Protein AF-A0A0G0KD68-F1 (afdb_monomer)

Organism: NCBI:txid1618432

Structure (mmCIF, N/CA/C/O backbone):
data_AF-A0A0G0KD68-F1
#
_entry.id   AF-A0A0G0KD68-F1
#
loop_
_atom_site.group_PDB
_atom_site.id
_atom_site.type_symbol
_atom_site.label_atom_id
_atom_site.label_alt_id
_atom_site.label_comp_id
_atom_site.label_asym_id
_atom_site.label_entity_id
_atom_site.label_seq_id
_atom_site.pdbx_PDB_ins_code
_atom_site.Cartn_x
_atom_site.Cartn_y
_atom_site.Cartn_z
_atom_site.occupancy
_atom_site.B_iso_or_equiv
_atom_site.auth_seq_id
_atom_site.auth_comp_id
_atom_site.auth_asym_id
_atom_site.auth_atom_id
_atom_site.pdbx_PDB_model_num
ATOM 1 N N . GLU A 1 1 ? -42.710 8.412 -17.412 1.00 49.59 1 GLU A N 1
ATOM 2 C CA . GLU A 1 1 ? -44.064 8.008 -17.864 1.00 49.59 1 GLU A CA 1
ATOM 3 C C . GLU A 1 1 ? -45.059 7.770 -16.730 1.00 49.59 1 GLU A C 1
ATOM 5 O O . GLU A 1 1 ? -46.065 8.461 -16.721 1.00 49.59 1 GLU A O 1
ATOM 10 N N . LYS A 1 2 ? -44.778 6.897 -15.743 1.00 54.53 2 LYS A N 1
ATOM 11 C CA . LYS A 1 2 ? -45.694 6.558 -14.622 1.00 54.53 2 LYS A CA 1
ATOM 12 C C . LYS A 1 2 ? -46.314 7.753 -13.869 1.00 54.53 2 LYS A C 1
ATOM 14 O O . LYS A 1 2 ? -47.419 7.634 -13.357 1.00 54.53 2 LYS A O 1
ATOM 19 N N . TYR A 1 3 ? -45.620 8.891 -13.812 1.00 58.59 3 TYR A N 1
ATOM 20 C CA . TYR A 1 3 ? -46.066 10.088 -13.089 1.00 58.59 3 TYR A CA 1
ATOM 21 C C . TYR A 1 3 ? -46.366 11.308 -13.977 1.00 58.59 3 TYR A C 1
ATOM 23 O O . TYR A 1 3 ? -46.505 12.411 -13.460 1.00 58.59 3 TYR A O 1
ATOM 31 N N . HIS A 1 4 ? -46.432 11.139 -15.303 1.00 56.00 4 HIS A N 1
ATOM 32 C CA . HIS A 1 4 ? -46.757 12.213 -16.260 1.00 56.00 4 HIS A CA 1
ATOM 33 C C . HIS A 1 4 ? -45.904 13.499 -16.163 1.00 56.00 4 HIS A C 1
ATOM 35 O O . HIS A 1 4 ? -46.379 14.587 -16.481 1.00 56.00 4 HIS A O 1
ATOM 41 N N . VAL A 1 5 ? -44.634 13.399 -15.763 1.00 55.72 5 VAL A N 1
ATOM 42 C CA . VAL A 1 5 ? -43.716 14.551 -15.751 1.00 55.72 5 VAL A CA 1
ATOM 43 C C . VAL A 1 5 ? -43.106 14.750 -17.139 1.00 55.72 5 VAL A C 1
ATOM 45 O O . VAL A 1 5 ? -42.468 13.840 -17.670 1.00 55.72 5 VAL A O 1
ATOM 48 N N . LEU A 1 6 ? -43.313 15.935 -17.722 1.00 56.25 6 LEU A N 1
ATOM 49 C CA . LEU A 1 6 ? -42.693 16.355 -18.982 1.00 56.25 6 LEU A CA 1
ATOM 50 C C . LEU A 1 6 ? -41.267 16.893 -18.727 1.00 56.25 6 LEU A C 1
ATOM 52 O O . LEU A 1 6 ? -41.037 17.483 -17.667 1.00 56.25 6 LEU A O 1
ATOM 56 N N . PRO A 1 7 ? -40.326 16.770 -19.686 1.00 50.09 7 PRO A N 1
ATOM 57 C CA . PRO A 1 7 ? -38.904 17.103 -19.495 1.00 50.09 7 PRO A CA 1
ATOM 58 C C . PRO A 1 7 ? -38.586 18.543 -19.043 1.00 50.09 7 PRO A C 1
ATOM 60 O O . PRO A 1 7 ? -37.498 18.781 -18.535 1.00 50.09 7 PRO A O 1
ATOM 63 N N . ASN A 1 8 ? -39.527 19.489 -19.170 1.00 56.16 8 ASN A N 1
ATOM 64 C CA . ASN A 1 8 ? -39.312 20.923 -18.914 1.00 56.16 8 ASN A CA 1
ATOM 65 C C . ASN A 1 8 ? -40.163 21.479 -17.752 1.00 56.16 8 ASN A C 1
ATOM 67 O O . ASN A 1 8 ? -40.483 22.668 -17.718 1.00 56.16 8 ASN A O 1
ATOM 71 N N . THR A 1 9 ? -40.590 20.629 -16.815 1.00 60.06 9 THR A N 1
ATOM 72 C CA . THR A 1 9 ? -41.470 21.052 -15.712 1.00 60.06 9 THR A CA 1
ATOM 73 C C . THR A 1 9 ? -40.648 21.662 -14.564 1.00 60.06 9 THR A C 1
ATOM 75 O O . THR A 1 9 ? -39.933 20.946 -13.874 1.00 60.06 9 THR A O 1
ATOM 78 N N . LEU A 1 10 ? -40.757 22.980 -14.340 1.00 54.34 10 LEU A N 1
ATOM 79 C CA . LEU A 1 10 ? -40.063 23.716 -13.258 1.00 54.34 10 LEU A CA 1
ATOM 80 C C . LEU A 1 10 ? -40.724 23.572 -11.870 1.00 54.34 10 LEU A C 1
ATOM 82 O O . LEU A 1 10 ? -40.138 23.972 -10.867 1.00 54.34 10 LEU A O 1
ATOM 86 N N . GLN A 1 11 ? -41.939 23.019 -11.797 1.00 59.12 11 GLN A N 1
ATOM 87 C CA . GLN A 1 11 ? -42.683 22.808 -10.551 1.00 59.12 11 GLN A CA 1
ATOM 88 C C . GLN A 1 11 ? -43.126 21.348 -10.433 1.00 59.12 11 GLN A C 1
ATOM 90 O O . GLN A 1 11 ? -43.933 20.860 -11.222 1.00 59.12 11 GLN A O 1
ATOM 95 N N . PHE A 1 12 ? -42.604 20.655 -9.425 1.00 64.69 12 PHE A N 1
ATOM 96 C CA . PHE A 1 12 ? -42.989 19.286 -9.097 1.00 64.69 12 PHE A CA 1
ATOM 97 C C . PHE A 1 12 ? -44.145 19.288 -8.096 1.00 64.69 12 PHE A C 1
ATOM 99 O O . PHE A 1 12 ? -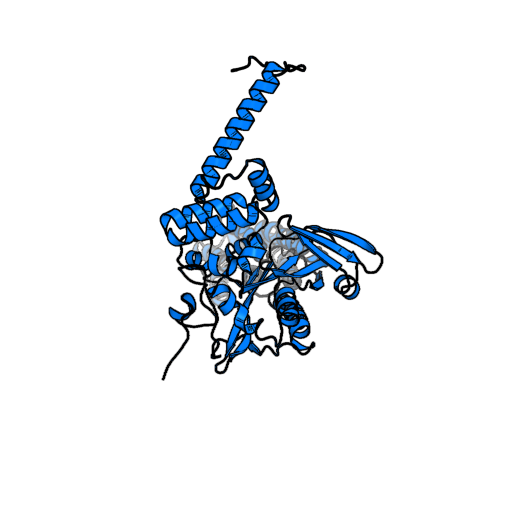44.123 20.037 -7.119 1.00 64.69 12 PHE A O 1
ATOM 106 N N . SER A 1 13 ? -45.154 18.438 -8.303 1.00 72.75 13 SER A N 1
ATOM 107 C CA . SER A 1 13 ? -46.218 18.274 -7.309 1.00 72.75 13 SER A CA 1
ATOM 108 C C . SER A 1 13 ? -45.689 17.532 -6.076 1.00 72.75 13 SER A C 1
ATOM 110 O O . SER A 1 13 ? -44.864 16.621 -6.186 1.00 72.75 13 SER A O 1
ATOM 112 N N . THR A 1 14 ? -46.201 17.863 -4.888 1.00 71.12 14 THR A N 1
ATOM 113 C CA . THR A 1 14 ? -45.859 17.147 -3.645 1.00 71.12 14 THR A CA 1
ATOM 114 C C . THR A 1 14 ? -46.121 15.643 -3.769 1.00 71.12 14 THR A C 1
ATOM 116 O O . THR A 1 14 ? -45.330 14.837 -3.291 1.00 71.12 14 THR A O 1
ATOM 119 N N . GLY A 1 15 ? -47.190 15.248 -4.473 1.00 74.94 15 GLY A N 1
ATOM 120 C CA . GLY A 1 15 ? -47.508 13.842 -4.743 1.00 74.94 15 GLY A CA 1
ATOM 121 C C . GLY A 1 15 ? -46.459 13.132 -5.606 1.00 74.94 15 GLY A C 1
ATOM 122 O O . GLY A 1 15 ? -46.115 11.989 -5.316 1.00 74.94 15 GLY A O 1
ATOM 123 N N . PHE A 1 16 ? -45.896 13.811 -6.611 1.00 75.31 16 PHE A N 1
ATOM 124 C CA . PHE A 1 16 ? -44.780 13.279 -7.396 1.00 75.31 16 PHE A CA 1
ATOM 125 C C . PHE A 1 16 ? -43.530 13.084 -6.533 1.00 75.31 16 PHE A C 1
ATOM 127 O O . PHE A 1 16 ? -42.951 12.001 -6.541 1.00 75.31 16 PHE A O 1
ATOM 134 N N . MET A 1 17 ? -43.159 14.088 -5.732 1.00 75.94 17 MET A N 1
ATOM 135 C CA . MET A 1 17 ? -41.997 14.004 -4.837 1.00 75.94 17 MET A CA 1
ATOM 136 C C . MET A 1 17 ? -42.146 12.881 -3.798 1.00 75.94 17 MET A C 1
ATOM 138 O O . MET A 1 17 ? -41.191 12.150 -3.537 1.00 75.94 17 MET A O 1
ATOM 142 N N . LEU A 1 18 ? -43.349 12.693 -3.241 1.00 76.56 18 LEU A N 1
ATOM 143 C CA . LEU A 1 18 ? -43.654 11.578 -2.337 1.00 76.56 18 LEU A CA 1
ATOM 144 C C . LEU A 1 18 ? -43.574 10.218 -3.047 1.00 76.56 18 LEU A C 1
ATOM 146 O O . LEU A 1 18 ? -43.053 9.264 -2.467 1.00 76.56 18 LEU A O 1
ATOM 150 N N . GLY A 1 19 ? -44.057 10.133 -4.291 1.00 80.38 19 GLY A N 1
ATOM 151 C CA . GLY A 1 19 ? -43.976 8.930 -5.123 1.00 80.38 19 GLY A CA 1
ATOM 152 C C . GLY A 1 19 ? -42.533 8.526 -5.427 1.00 80.38 19 GLY A C 1
ATOM 153 O O . GLY A 1 19 ? -42.142 7.396 -5.139 1.00 80.38 19 GLY A O 1
ATOM 154 N N . VAL A 1 20 ? -41.718 9.472 -5.905 1.00 81.69 20 VAL A N 1
ATOM 155 C CA . VAL A 1 20 ? -40.278 9.272 -6.140 1.00 81.69 20 VAL A CA 1
ATOM 156 C C . VAL A 1 20 ? -39.569 8.871 -4.847 1.00 81.69 20 VAL A C 1
ATOM 158 O O . VAL A 1 20 ? -38.839 7.885 -4.829 1.00 81.69 20 VAL A O 1
ATOM 161 N N . GLY A 1 21 ? -39.835 9.564 -3.735 1.00 82.00 21 GLY A N 1
ATOM 162 C CA . GLY A 1 21 ? -39.254 9.217 -2.436 1.00 82.00 21 GLY A CA 1
ATOM 163 C C . GLY A 1 21 ? -39.633 7.810 -1.956 1.00 82.00 21 GLY A C 1
ATOM 164 O O . GLY A 1 21 ? -38.824 7.131 -1.329 1.00 82.00 21 GLY A O 1
ATOM 165 N N . SER A 1 22 ? -40.844 7.333 -2.263 1.00 85.75 22 SER A N 1
ATOM 166 C CA . SER A 1 22 ? -41.255 5.960 -1.952 1.00 85.75 22 SER A CA 1
ATOM 167 C C . SER A 1 22 ? -40.549 4.917 -2.820 1.00 85.75 22 SER A C 1
ATOM 169 O O . SER A 1 22 ? -40.214 3.848 -2.314 1.00 85.75 22 SER A O 1
ATOM 171 N N . GLU A 1 23 ? -40.341 5.194 -4.108 1.00 87.00 23 GLU A N 1
ATOM 172 C CA . GLU A 1 23 ? -39.620 4.287 -5.011 1.00 87.00 23 GLU A CA 1
ATOM 173 C C . GLU A 1 23 ? -38.132 4.206 -4.668 1.00 87.00 23 GLU A C 1
ATOM 175 O O . GLU A 1 23 ? -37.565 3.111 -4.676 1.00 87.00 23 GLU A O 1
ATOM 180 N N . LEU A 1 24 ? -37.526 5.334 -4.288 1.00 85.62 24 LEU A N 1
ATOM 181 C CA . LEU A 1 24 ? -36.152 5.375 -3.791 1.00 85.62 24 LEU A CA 1
ATOM 182 C C . LEU A 1 24 ? -36.005 4.505 -2.541 1.00 85.62 24 LEU A C 1
ATOM 184 O O . LEU A 1 24 ? -35.222 3.563 -2.570 1.00 85.62 24 LEU A O 1
ATOM 188 N N . ARG A 1 25 ? -36.847 4.703 -1.517 1.00 87.94 25 ARG A N 1
ATOM 189 C CA . ARG A 1 25 ? -36.819 3.878 -0.292 1.00 87.94 25 ARG A CA 1
ATOM 190 C C . ARG A 1 25 ? -36.994 2.385 -0.558 1.00 87.94 25 ARG A C 1
ATOM 192 O O . ARG A 1 25 ? -36.364 1.559 0.094 1.00 87.94 25 ARG A O 1
ATOM 199 N N . LYS A 1 26 ? -37.850 2.018 -1.517 1.00 91.12 26 LYS A N 1
ATOM 200 C CA . LYS A 1 26 ? -38.019 0.616 -1.918 1.00 91.12 26 LYS A CA 1
ATOM 201 C C . LYS A 1 26 ? -36.735 0.061 -2.541 1.00 91.12 26 LYS A C 1
ATOM 203 O O . LYS A 1 26 ? -36.316 -1.035 -2.188 1.00 91.12 26 LYS A O 1
ATOM 208 N N . THR A 1 27 ? -36.108 0.824 -3.432 1.00 88.69 27 THR A N 1
ATOM 209 C CA . THR A 1 27 ? -34.849 0.439 -4.089 1.00 88.69 27 THR A CA 1
ATOM 210 C C . THR A 1 27 ? -33.704 0.320 -3.078 1.00 88.69 27 THR A C 1
ATOM 212 O O . THR A 1 27 ? -32.939 -0.640 -3.124 1.00 88.69 27 THR A O 1
ATOM 215 N N . GLU A 1 28 ? -33.619 1.257 -2.132 1.00 88.69 28 GLU A N 1
ATOM 216 C CA . GLU A 1 28 ? -32.664 1.253 -1.017 1.00 88.69 28 GLU A CA 1
ATOM 217 C C . GLU A 1 28 ? -32.805 -0.008 -0.156 1.00 88.69 28 GLU A C 1
ATOM 219 O O . GLU A 1 28 ? -31.818 -0.701 0.104 1.00 88.69 28 GLU A O 1
ATOM 224 N N . GLN A 1 29 ? -34.039 -0.355 0.225 1.00 91.31 29 GLN A N 1
ATOM 225 C CA . GLN A 1 29 ? -34.313 -1.561 1.004 1.00 91.31 29 GLN A CA 1
ATOM 226 C C . GLN A 1 29 ? -33.991 -2.839 0.217 1.00 91.31 29 GLN A C 1
ATOM 228 O O . GLN A 1 29 ? -33.366 -3.746 0.757 1.00 91.31 29 GLN A O 1
ATOM 233 N N . GLU A 1 30 ? -34.349 -2.910 -1.068 1.00 91.50 30 GLU A N 1
ATOM 234 C CA . GLU A 1 30 ? -34.011 -4.059 -1.918 1.00 91.50 30 GLU A CA 1
ATOM 235 C C . GLU A 1 30 ? -32.493 -4.244 -2.064 1.00 91.50 30 GLU A C 1
ATOM 237 O O . GLU A 1 30 ? -32.002 -5.377 -2.060 1.00 91.50 30 GLU A O 1
ATOM 242 N N . ALA A 1 31 ? -31.736 -3.149 -2.181 1.00 87.69 31 ALA A N 1
ATOM 243 C CA . ALA A 1 31 ? -30.278 -3.190 -2.233 1.00 87.69 31 ALA A CA 1
ATOM 244 C C . ALA A 1 31 ? -29.683 -3.701 -0.911 1.00 87.69 31 ALA A C 1
ATOM 246 O O . ALA A 1 31 ? -28.820 -4.585 -0.928 1.00 87.69 31 ALA A O 1
ATOM 247 N N . LEU A 1 32 ? -30.187 -3.203 0.223 1.00 91.31 32 LEU A N 1
ATOM 248 C CA . LEU A 1 32 ? -29.794 -3.660 1.554 1.00 91.31 32 LEU A CA 1
ATOM 249 C C . LEU A 1 32 ? -30.090 -5.150 1.751 1.00 91.31 32 LEU A C 1
ATOM 251 O O . LEU A 1 32 ? -29.193 -5.907 2.116 1.00 91.31 32 LEU A O 1
ATOM 255 N N . ASP A 1 33 ? -31.310 -5.597 1.460 1.00 92.56 33 ASP A N 1
ATOM 256 C CA . ASP A 1 33 ? -31.733 -6.988 1.656 1.00 92.56 33 ASP A CA 1
ATOM 257 C C . ASP A 1 33 ? -30.894 -7.968 0.825 1.00 92.56 33 ASP A C 1
ATOM 259 O O . ASP A 1 33 ? -30.582 -9.079 1.274 1.00 92.56 33 ASP A O 1
ATOM 263 N N . ARG A 1 34 ? -30.499 -7.563 -0.391 1.00 91.06 34 ARG A N 1
ATOM 264 C CA . ARG A 1 34 ? -29.582 -8.336 -1.240 1.00 91.06 34 ARG A CA 1
ATOM 265 C C . ARG A 1 34 ? -28.188 -8.402 -0.637 1.00 91.06 34 ARG A C 1
ATOM 267 O O . ARG A 1 34 ? -27.647 -9.501 -0.531 1.00 91.06 34 ARG A O 1
ATOM 274 N N . PHE A 1 35 ? -27.631 -7.264 -0.220 1.00 91.06 35 PHE A N 1
ATOM 275 C CA . PHE A 1 35 ? -26.326 -7.218 0.436 1.00 91.06 35 PHE A CA 1
ATOM 276 C C . PHE A 1 35 ? -26.312 -8.125 1.671 1.00 91.06 35 PHE A C 1
ATOM 278 O O . PHE A 1 35 ? -25.506 -9.051 1.742 1.00 91.06 35 PHE A O 1
ATOM 285 N N . LEU A 1 36 ? -27.262 -7.930 2.591 1.00 93.00 36 LEU A N 1
ATOM 286 C CA . LEU A 1 36 ? -27.395 -8.729 3.810 1.00 93.00 36 LEU A CA 1
ATOM 287 C C . LEU A 1 36 ? -27.619 -10.213 3.501 1.00 93.00 36 LEU A C 1
ATOM 289 O O . LEU A 1 36 ? -27.119 -11.068 4.225 1.00 93.00 36 LEU A O 1
ATOM 293 N N . GLY A 1 37 ? -28.330 -10.537 2.420 1.00 92.19 37 GLY A N 1
ATOM 294 C CA . GLY A 1 37 ? -28.468 -11.906 1.931 1.00 92.19 37 GLY A CA 1
ATOM 295 C C . GLY A 1 37 ? -27.144 -12.550 1.542 1.00 92.19 37 GLY A C 1
ATOM 296 O O . GLY A 1 37 ? -26.897 -13.691 1.919 1.00 92.19 37 GLY A O 1
ATOM 297 N N . ILE A 1 38 ? -26.290 -11.816 0.830 1.00 91.00 38 ILE A N 1
ATOM 298 C CA . ILE A 1 38 ? -24.993 -12.318 0.369 1.00 91.00 38 ILE A CA 1
ATOM 299 C C . ILE A 1 38 ? -24.052 -12.569 1.553 1.00 91.00 38 ILE A C 1
ATOM 301 O O . ILE A 1 38 ? -23.398 -13.607 1.608 1.00 91.00 38 ILE A O 1
ATOM 305 N N . VAL A 1 39 ? -24.017 -11.657 2.527 1.00 90.12 39 VAL A N 1
ATOM 306 C CA . VAL A 1 39 ? -23.094 -11.744 3.674 1.00 90.12 39 VAL A CA 1
ATOM 307 C C . VAL A 1 39 ? -23.666 -12.491 4.888 1.00 90.12 39 VAL A C 1
ATOM 309 O O . VAL A 1 39 ? -23.026 -12.536 5.935 1.00 90.12 39 VAL A O 1
ATOM 312 N N . GLY A 1 40 ? -24.866 -13.074 4.775 1.00 89.44 40 GLY A N 1
ATOM 313 C CA . GLY A 1 40 ? -25.482 -13.878 5.840 1.00 89.44 40 GLY A CA 1
ATOM 314 C C . GLY A 1 40 ? -26.012 -13.074 7.037 1.00 89.44 40 GLY A C 1
ATOM 315 O O . GLY A 1 40 ? -25.976 -13.554 8.167 1.00 89.44 40 GLY A O 1
ATOM 316 N N . LEU A 1 41 ? -26.498 -11.848 6.814 1.00 93.00 41 LEU A N 1
ATOM 317 C CA . LEU A 1 41 ? -26.914 -10.899 7.857 1.00 93.00 41 LEU A CA 1
ATOM 318 C C . LEU A 1 41 ? -28.395 -10.470 7.796 1.00 93.00 41 LEU A C 1
ATOM 320 O O . LEU A 1 41 ? -28.764 -9.511 8.472 1.00 93.00 41 LEU A O 1
ATOM 324 N N . LYS A 1 42 ? -29.258 -11.153 7.026 1.00 86.94 42 LYS A N 1
ATOM 325 C CA . LYS A 1 42 ? -30.681 -10.765 6.855 1.00 86.94 42 LYS A CA 1
ATOM 326 C C . LYS A 1 42 ? -31.429 -10.541 8.175 1.00 86.94 42 LYS A C 1
ATOM 328 O O . LYS A 1 42 ? -32.156 -9.565 8.304 1.00 86.94 42 LYS A O 1
ATOM 333 N N . ASP A 1 43 ? -31.187 -11.385 9.174 1.00 86.38 43 ASP A N 1
ATOM 334 C CA . ASP A 1 43 ? -31.936 -11.365 10.439 1.00 86.38 43 ASP A CA 1
ATOM 335 C C . ASP A 1 43 ? -31.284 -10.496 11.531 1.00 86.38 43 ASP A C 1
ATOM 337 O O . ASP A 1 43 ? -31.633 -10.582 12.708 1.00 86.38 43 ASP A O 1
ATOM 341 N N . LYS A 1 44 ? -30.299 -9.661 11.175 1.00 87.94 44 LYS A N 1
ATOM 342 C CA . LYS A 1 44 ? -29.505 -8.885 12.148 1.00 87.94 44 LYS A CA 1
ATOM 343 C C . LYS A 1 44 ? -30.074 -7.510 12.490 1.00 87.94 44 LYS A C 1
ATOM 345 O O . LYS A 1 44 ? -29.471 -6.809 13.305 1.00 87.94 44 LYS A O 1
ATOM 350 N N . GLY A 1 45 ? -31.205 -7.138 11.887 1.00 89.62 45 GLY A N 1
ATOM 351 C CA . GLY A 1 45 ? -31.885 -5.865 12.139 1.00 89.62 45 GLY A CA 1
ATOM 352 C C . GLY A 1 45 ? -31.071 -4.636 11.724 1.00 89.62 45 GLY A C 1
ATOM 353 O O . GLY A 1 45 ? -31.203 -3.595 12.357 1.00 89.62 45 GLY A O 1
ATOM 354 N N . ILE A 1 46 ? -30.210 -4.766 10.709 1.00 91.94 46 ILE A N 1
ATOM 355 C CA . ILE A 1 46 ? -29.397 -3.660 10.184 1.00 91.94 46 ILE A CA 1
ATOM 356 C C . ILE A 1 46 ? -30.297 -2.726 9.375 1.00 91.94 46 ILE A C 1
ATOM 358 O O . ILE A 1 46 ? -30.996 -3.162 8.461 1.00 91.94 46 ILE A O 1
ATOM 362 N N . THR A 1 47 ? -30.271 -1.442 9.708 1.00 91.88 47 THR A N 1
ATOM 363 C CA . THR A 1 47 ? -31.015 -0.392 9.007 1.00 91.88 47 THR A CA 1
ATOM 364 C C . THR A 1 47 ? -30.266 0.096 7.765 1.00 91.88 47 THR A C 1
ATOM 366 O O . THR A 1 47 ? -29.041 -0.010 7.668 1.00 91.88 47 THR A O 1
ATOM 369 N N . PHE A 1 48 ? -30.990 0.702 6.815 1.00 89.56 48 PHE A N 1
ATOM 370 C CA . PHE A 1 48 ? -30.366 1.299 5.628 1.00 89.56 48 PHE A CA 1
ATOM 371 C C . PHE A 1 48 ? -29.361 2.400 5.985 1.00 89.56 48 PHE A C 1
ATOM 373 O O . PHE A 1 48 ? -28.290 2.457 5.392 1.00 89.56 48 PHE A O 1
ATOM 380 N N . GLN A 1 49 ? -29.649 3.212 7.007 1.00 90.88 49 GLN A N 1
ATOM 381 C CA . GLN A 1 49 ? -28.733 4.264 7.454 1.00 90.88 49 GLN A CA 1
ATOM 382 C C . GLN A 1 49 ? -27.412 3.697 7.993 1.00 90.88 49 GLN A C 1
ATOM 384 O O . GLN A 1 49 ? -26.344 4.227 7.697 1.00 90.88 49 GLN A O 1
ATOM 389 N N . GLU A 1 50 ? -27.465 2.616 8.777 1.00 92.25 50 GLU A N 1
ATOM 390 C CA . GLU A 1 50 ? -26.260 1.945 9.279 1.00 92.25 50 GLU A CA 1
ATOM 391 C C . GLU A 1 50 ? -25.427 1.359 8.134 1.00 92.25 50 GLU A C 1
ATOM 393 O O . GLU A 1 50 ? -24.205 1.517 8.111 1.00 92.25 50 GLU A O 1
ATOM 398 N N . PHE A 1 51 ? -26.085 0.735 7.154 1.00 89.94 51 PHE A N 1
ATOM 399 C CA . PHE A 1 51 ? -25.424 0.236 5.952 1.00 89.94 51 PHE A CA 1
ATOM 400 C C . PHE A 1 51 ? -24.812 1.361 5.112 1.00 89.94 51 PHE A C 1
ATOM 402 O O . PHE A 1 51 ? -23.678 1.223 4.663 1.00 89.94 51 PHE A O 1
ATOM 409 N N . GLN A 1 52 ? -25.519 2.477 4.927 1.00 88.44 52 GLN A N 1
ATOM 410 C CA . GLN A 1 52 ? -25.016 3.626 4.182 1.00 88.44 52 GLN A CA 1
ATOM 411 C C . GLN A 1 52 ? -23.762 4.204 4.845 1.00 88.44 52 GLN A C 1
ATOM 413 O O . GLN A 1 52 ? -22.739 4.362 4.181 1.00 88.44 52 GLN A O 1
ATOM 418 N N . ASN A 1 53 ? -23.799 4.431 6.162 1.00 89.06 53 ASN A N 1
ATOM 419 C CA . ASN A 1 53 ? -22.638 4.908 6.917 1.00 89.06 53 ASN A CA 1
ATOM 420 C C . ASN A 1 53 ? -21.447 3.946 6.771 1.00 89.06 53 ASN A C 1
ATOM 422 O O . ASN A 1 53 ? -20.306 4.372 6.583 1.00 89.06 53 ASN A O 1
ATOM 426 N N . PHE A 1 54 ? -21.713 2.638 6.825 1.00 89.56 54 PHE A N 1
ATOM 427 C CA . PHE A 1 54 ? -20.701 1.615 6.586 1.00 89.56 54 PHE A CA 1
ATOM 428 C C . PHE A 1 54 ? -20.139 1.692 5.160 1.00 89.56 54 PHE A C 1
ATOM 430 O O . PHE A 1 54 ? -18.922 1.745 5.000 1.00 89.56 54 PHE A O 1
ATOM 437 N N . ALA A 1 55 ? -20.989 1.770 4.136 1.00 87.31 55 ALA A N 1
ATOM 438 C CA . ALA A 1 55 ? -20.584 1.847 2.735 1.00 87.31 55 ALA A CA 1
ATOM 439 C C . ALA A 1 55 ? -19.739 3.094 2.429 1.00 87.31 55 ALA A C 1
ATOM 441 O O . ALA A 1 5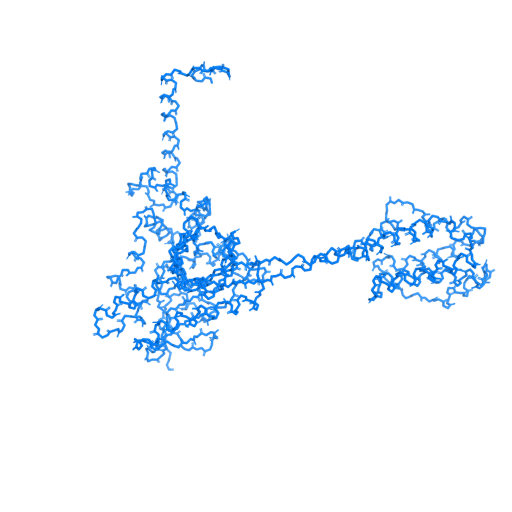5 ? -18.712 2.995 1.753 1.00 87.31 55 ALA A O 1
ATOM 442 N N . GLU A 1 56 ? -20.116 4.244 2.989 1.00 85.50 56 GLU A N 1
ATOM 443 C CA . GLU A 1 56 ? -19.342 5.486 2.918 1.00 85.50 56 GLU A CA 1
ATOM 444 C C . GLU A 1 56 ? -17.983 5.337 3.619 1.00 85.50 56 GLU A C 1
ATOM 446 O O . GLU A 1 56 ? -16.952 5.727 3.070 1.00 85.50 56 GLU A O 1
ATOM 451 N N . SER A 1 57 ? -17.950 4.687 4.790 1.00 83.81 57 SER A N 1
ATOM 452 C CA . SER A 1 57 ? -16.708 4.394 5.521 1.00 83.81 57 SER A CA 1
ATOM 453 C C . SER A 1 57 ? -15.819 3.343 4.849 1.00 83.81 57 SER A C 1
ATOM 455 O O . SER A 1 57 ? -14.709 3.102 5.302 1.00 83.81 57 SER A O 1
ATOM 457 N N . TRP A 1 58 ? -16.272 2.698 3.778 1.00 83.12 58 TRP A N 1
ATOM 458 C CA . TRP A 1 58 ? -15.456 1.772 2.994 1.00 83.12 58 TRP A CA 1
ATOM 459 C C . TRP A 1 58 ? -15.020 2.369 1.657 1.00 83.12 58 TRP A C 1
ATOM 461 O O . TRP A 1 58 ? -14.471 1.648 0.834 1.00 83.12 58 TRP A O 1
ATOM 471 N N . ASN A 1 59 ? -15.207 3.681 1.450 1.00 71.31 59 ASN A N 1
ATOM 472 C CA . ASN A 1 59 ? -14.771 4.426 0.265 1.00 71.31 59 ASN A CA 1
ATOM 473 C C . ASN A 1 59 ? -15.091 3.702 -1.059 1.00 71.31 59 ASN A C 1
ATOM 475 O O . ASN A 1 59 ? -14.242 3.605 -1.938 1.00 71.31 59 ASN A O 1
ATOM 479 N N . GLN A 1 60 ? -16.309 3.157 -1.173 1.00 66.31 60 GLN A N 1
ATOM 480 C CA . GLN A 1 60 ? -16.793 2.414 -2.349 1.00 66.31 60 GLN A CA 1
ATOM 481 C C . GLN A 1 60 ? -16.147 1.027 -2.585 1.00 66.31 60 GLN A C 1
ATOM 483 O O . GLN A 1 60 ? -16.466 0.362 -3.567 1.00 66.31 60 GLN A O 1
ATOM 488 N N . GLU A 1 61 ? -15.358 0.496 -1.644 1.00 73.25 61 GLU A N 1
ATOM 489 C CA . GLU A 1 61 ? -14.779 -0.865 -1.704 1.00 73.25 61 GLU A CA 1
ATOM 490 C C . GLU A 1 61 ? -15.786 -1.997 -1.422 1.00 73.25 61 GLU A C 1
ATOM 492 O O . GLU A 1 61 ? -15.418 -3.175 -1.369 1.00 73.25 61 GLU A O 1
ATOM 497 N N . ILE A 1 62 ? -17.072 -1.669 -1.267 1.00 79.81 62 ILE A N 1
ATOM 498 C CA . ILE A 1 62 ? -18.161 -2.631 -1.036 1.00 79.81 62 ILE A CA 1
ATOM 499 C C . ILE A 1 62 ? -18.208 -3.706 -2.126 1.00 79.81 62 ILE A C 1
ATOM 501 O O . ILE A 1 62 ? -18.472 -4.868 -1.822 1.00 79.81 62 ILE A O 1
ATOM 505 N N . GLY A 1 63 ? -17.885 -3.353 -3.375 1.00 76.12 63 GLY A N 1
ATOM 506 C CA . GLY A 1 63 ? -17.815 -4.318 -4.474 1.00 76.12 63 GLY A CA 1
ATOM 507 C C . GLY A 1 63 ? -16.843 -5.463 -4.186 1.00 76.12 63 GLY A C 1
ATOM 508 O O . GLY A 1 63 ? -17.168 -6.620 -4.417 1.00 76.12 63 GLY A O 1
ATOM 509 N N . SER A 1 64 ? -15.695 -5.169 -3.576 1.00 74.75 64 SER A N 1
ATOM 510 C CA . SER A 1 64 ? -14.721 -6.207 -3.236 1.00 74.75 64 SER A CA 1
ATOM 511 C C . SER A 1 64 ? -15.171 -7.099 -2.082 1.00 74.75 64 SER A C 1
ATOM 513 O O . SER A 1 64 ? -14.895 -8.296 -2.086 1.00 74.75 64 SER A O 1
ATOM 515 N N . LEU A 1 65 ? -15.871 -6.532 -1.092 1.00 82.06 65 LEU A N 1
ATOM 516 C CA . LEU A 1 65 ? -16.483 -7.323 -0.021 1.00 82.06 65 LEU A CA 1
ATOM 517 C C . LEU A 1 65 ? -17.524 -8.293 -0.580 1.00 82.06 65 LEU A C 1
ATOM 519 O O . LEU A 1 65 ? -17.579 -9.446 -0.159 1.00 82.06 65 LEU A O 1
ATOM 523 N N . LEU A 1 66 ? -18.326 -7.832 -1.543 1.00 83.38 66 LEU A N 1
ATOM 524 C CA . LEU A 1 66 ? -19.305 -8.665 -2.231 1.00 83.38 66 LEU A CA 1
ATOM 525 C C . LEU A 1 66 ? -18.631 -9.777 -3.036 1.00 83.38 66 LEU A C 1
ATOM 527 O O . LEU A 1 66 ? -19.048 -10.926 -2.920 1.00 83.38 66 LEU A O 1
ATOM 531 N N . THR A 1 67 ? -17.571 -9.468 -3.787 1.00 79.81 67 THR A N 1
ATOM 532 C CA . THR A 1 67 ? -16.781 -10.479 -4.506 1.00 79.81 67 THR A CA 1
ATOM 533 C C . THR A 1 67 ? -16.249 -11.547 -3.553 1.00 79.81 67 THR A C 1
ATOM 535 O O . THR A 1 67 ? -16.424 -12.736 -3.813 1.00 79.81 67 THR A O 1
ATOM 538 N N . LEU A 1 68 ? -15.671 -11.143 -2.416 1.00 81.44 68 LEU A N 1
ATOM 539 C CA . LEU A 1 68 ? -15.159 -12.078 -1.413 1.00 81.44 68 LEU A CA 1
ATOM 540 C C . LEU A 1 68 ? -16.274 -12.948 -0.814 1.00 81.44 68 LEU A C 1
ATOM 542 O O . LEU A 1 68 ? -16.115 -14.160 -0.693 1.00 81.44 68 LEU A O 1
ATOM 546 N N . ALA A 1 69 ? -17.420 -12.352 -0.479 1.00 87.50 69 ALA A N 1
ATOM 547 C CA . ALA A 1 69 ? -18.555 -13.081 0.077 1.00 87.50 69 ALA A CA 1
ATOM 548 C C . ALA A 1 69 ? -19.142 -14.096 -0.917 1.00 87.50 69 ALA A C 1
ATOM 550 O O . ALA A 1 69 ? -19.384 -15.243 -0.545 1.00 87.50 69 ALA A O 1
ATOM 551 N N . LEU A 1 70 ? -19.322 -13.709 -2.184 1.00 84.81 70 LEU A N 1
ATOM 552 C CA . LEU A 1 70 ? -19.778 -14.610 -3.250 1.00 84.81 70 LEU A CA 1
ATOM 553 C C . LEU A 1 70 ? -18.778 -15.745 -3.494 1.00 84.81 70 LEU A C 1
ATOM 555 O O . LEU A 1 70 ? -19.169 -16.895 -3.683 1.00 84.81 70 LEU A O 1
ATOM 559 N N . HIS A 1 71 ? -17.481 -15.442 -3.440 1.00 80.56 71 HIS A N 1
ATOM 560 C CA . HIS A 1 71 ? -16.442 -16.455 -3.542 1.00 80.56 71 HIS A CA 1
ATOM 561 C C . HIS A 1 71 ? -16.528 -17.464 -2.386 1.00 80.56 71 HIS A C 1
ATOM 563 O O . HIS A 1 71 ? -16.575 -18.672 -2.631 1.00 80.56 71 HIS A O 1
ATOM 569 N N . TYR A 1 72 ? -16.653 -16.992 -1.142 1.00 86.69 72 TYR A N 1
ATOM 570 C CA . TYR A 1 72 ? -16.809 -17.857 0.031 1.00 86.69 72 TYR A CA 1
ATOM 571 C C . TYR A 1 72 ? -18.079 -18.703 -0.021 1.00 86.69 72 TYR A C 1
ATOM 573 O O . TYR A 1 72 ? -18.008 -19.884 0.293 1.00 86.69 72 TYR A O 1
ATOM 581 N N . GLN A 1 73 ? -19.204 -18.184 -0.523 1.00 86.19 73 GLN A N 1
ATOM 582 C CA 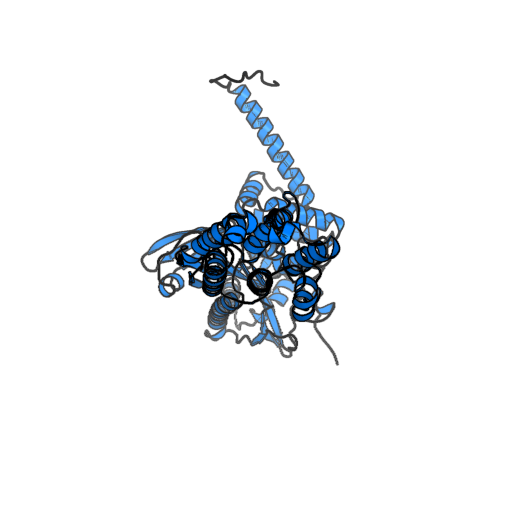. GLN A 1 73 ? -20.406 -19.004 -0.738 1.00 86.19 73 GLN A CA 1
ATOM 583 C C . GLN A 1 73 ? -20.145 -20.245 -1.606 1.00 86.19 73 GLN A C 1
ATOM 585 O O . GLN A 1 73 ? -20.800 -21.266 -1.415 1.00 86.19 73 GLN A O 1
ATOM 590 N N . SER A 1 74 ? -19.207 -20.155 -2.554 1.00 83.19 74 SER A N 1
ATOM 591 C CA . SER A 1 74 ? -18.911 -21.237 -3.498 1.00 83.19 74 SER A CA 1
ATOM 592 C C . SER A 1 74 ? -17.775 -22.168 -3.060 1.00 83.19 74 SER A C 1
ATOM 594 O O . SER A 1 74 ? -17.889 -23.377 -3.236 1.00 83.19 74 SER A O 1
ATOM 596 N N . ILE A 1 75 ? -16.678 -21.621 -2.521 1.00 80.50 75 ILE A N 1
ATOM 597 C CA . ILE A 1 75 ? -15.396 -22.339 -2.366 1.00 80.50 75 ILE A CA 1
ATOM 598 C C . ILE A 1 75 ? -14.961 -22.454 -0.896 1.00 80.50 75 ILE A C 1
ATOM 600 O O . ILE A 1 75 ? -14.154 -23.323 -0.563 1.00 80.50 75 ILE A O 1
ATOM 604 N N . TYR A 1 76 ? -15.495 -21.613 -0.006 1.00 84.81 76 TYR A N 1
ATOM 605 C CA . TYR A 1 76 ? -15.189 -21.651 1.427 1.00 84.81 76 TYR A CA 1
ATOM 606 C C . TYR A 1 76 ? -16.382 -21.199 2.292 1.00 84.81 76 TYR A C 1
ATOM 608 O O . TYR A 1 76 ? -16.344 -20.120 2.901 1.00 84.81 76 TYR A O 1
ATOM 616 N N . PRO A 1 77 ? -17.480 -21.983 2.326 1.00 89.06 77 PRO A N 1
ATOM 617 C CA . PRO A 1 77 ? -18.711 -21.580 3.006 1.00 89.06 77 PRO A CA 1
ATOM 618 C C . PRO A 1 77 ? -18.527 -21.354 4.510 1.00 89.06 77 PRO A C 1
ATOM 620 O O . PRO A 1 77 ? -19.224 -20.531 5.101 1.00 89.06 77 PRO A O 1
ATOM 623 N N . GLU A 1 78 ? -17.566 -22.039 5.129 1.00 89.62 78 GLU A N 1
ATOM 624 C CA . GLU A 1 78 ? -17.244 -21.940 6.553 1.00 89.62 78 GLU A CA 1
ATOM 625 C C . GLU A 1 78 ? -16.657 -20.570 6.933 1.00 89.62 78 GLU A C 1
ATOM 627 O O . GLU A 1 78 ? -16.797 -20.136 8.078 1.00 89.62 78 GLU A O 1
ATOM 632 N N . GLY A 1 79 ? -16.046 -19.855 5.980 1.00 88.50 79 GLY A N 1
ATOM 633 C CA . GLY A 1 79 ? -15.536 -18.496 6.180 1.00 88.50 79 GLY A CA 1
ATOM 634 C C . GLY A 1 79 ? -16.620 -17.418 6.152 1.00 88.50 79 GLY A C 1
ATOM 635 O O . GLY A 1 79 ? -16.449 -16.346 6.739 1.00 88.50 79 GLY A O 1
ATOM 636 N N . LEU A 1 80 ? -17.761 -17.684 5.505 1.00 91.06 80 LEU A N 1
ATOM 637 C CA . LEU A 1 80 ? -18.824 -16.693 5.326 1.00 91.06 80 LEU A CA 1
ATOM 638 C C . LEU A 1 80 ? -19.430 -16.202 6.656 1.00 91.06 80 LEU A C 1
ATOM 640 O O . LEU A 1 80 ? -19.582 -14.988 6.803 1.00 91.06 80 LEU A O 1
ATOM 644 N N . PRO A 1 81 ? -19.712 -17.060 7.661 1.00 93.62 81 PRO A N 1
ATOM 645 C CA . PRO A 1 81 ? -20.138 -16.602 8.982 1.00 93.62 81 PRO A CA 1
ATOM 646 C C . PRO A 1 81 ? -19.141 -15.650 9.654 1.00 93.62 81 PRO A C 1
ATOM 648 O O . PRO A 1 81 ? -19.553 -14.669 10.276 1.00 93.62 81 PRO A O 1
ATOM 651 N N . LEU A 1 82 ? -17.832 -15.900 9.526 1.00 93.12 82 LEU A N 1
ATOM 652 C CA . LEU A 1 82 ? -16.806 -15.025 10.097 1.00 93.12 82 LEU A CA 1
ATOM 653 C C . LEU A 1 82 ? -16.749 -13.682 9.358 1.00 93.12 82 LEU A C 1
ATOM 655 O O . LEU A 1 82 ? -16.729 -12.637 10.009 1.00 93.12 82 LEU A O 1
ATOM 659 N N . LEU A 1 83 ? -16.809 -13.689 8.022 1.00 92.06 83 LEU A N 1
ATOM 660 C CA . LEU A 1 83 ? -16.907 -12.466 7.219 1.00 92.06 83 LEU A CA 1
ATOM 661 C C . LEU A 1 83 ? -18.153 -11.648 7.591 1.00 92.06 83 LEU A C 1
ATOM 663 O O . LEU A 1 83 ? -18.050 -10.446 7.837 1.00 92.06 83 LEU A O 1
ATOM 667 N N . GLY A 1 84 ? -19.313 -12.298 7.709 1.00 93.50 84 GLY A N 1
ATOM 668 C CA . GLY A 1 84 ? -20.553 -11.672 8.168 1.00 93.50 84 GLY A CA 1
ATOM 669 C C . GLY A 1 84 ? -20.401 -11.054 9.560 1.00 93.50 84 GLY A C 1
ATOM 670 O O . GLY A 1 84 ? -20.772 -9.900 9.767 1.00 93.50 84 GLY A O 1
ATOM 671 N N . ASN A 1 85 ? -19.771 -11.764 10.500 1.00 93.69 85 ASN A N 1
ATOM 672 C CA . ASN A 1 85 ? -19.494 -11.248 11.843 1.00 93.69 85 ASN A CA 1
ATOM 673 C C . ASN A 1 85 ? -18.561 -10.027 11.829 1.00 93.69 85 ASN A C 1
ATOM 675 O O . ASN A 1 85 ? -18.779 -9.091 12.606 1.00 93.69 85 ASN A O 1
ATOM 679 N N . ILE A 1 86 ? -17.535 -10.015 10.972 1.00 93.44 86 ILE A N 1
ATOM 680 C CA . ILE A 1 86 ? -16.644 -8.861 10.780 1.00 93.44 86 ILE A CA 1
ATOM 681 C C . ILE A 1 86 ? -17.463 -7.664 10.287 1.00 93.44 86 ILE A C 1
ATOM 683 O O . ILE A 1 86 ? -17.430 -6.607 10.917 1.00 93.44 86 ILE A O 1
ATOM 687 N N . ILE A 1 87 ? -18.248 -7.847 9.221 1.00 93.06 87 ILE A N 1
ATOM 688 C CA . ILE A 1 87 ? -19.079 -6.799 8.611 1.00 93.06 87 ILE A CA 1
ATOM 689 C C . ILE A 1 87 ? -20.107 -6.259 9.610 1.00 93.06 87 ILE A C 1
ATOM 691 O O . ILE A 1 87 ? -20.170 -5.051 9.823 1.00 93.06 87 ILE A O 1
ATOM 695 N N . GLU A 1 88 ? -20.853 -7.132 10.292 1.00 94.44 88 GLU A N 1
ATOM 696 C CA . GLU A 1 88 ? -21.824 -6.740 11.322 1.00 94.44 88 GLU A CA 1
ATOM 697 C C . GLU A 1 88 ? -21.161 -5.873 12.401 1.00 94.44 88 GLU A C 1
ATOM 699 O O . GLU A 1 88 ? -21.703 -4.855 12.828 1.00 94.44 88 GLU A O 1
ATOM 704 N N . SER A 1 89 ? -19.965 -6.262 12.841 1.00 93.69 89 SER A N 1
ATOM 705 C CA . SER A 1 89 ? -19.252 -5.558 13.909 1.00 93.69 89 SER A CA 1
ATOM 706 C C . SER A 1 89 ? -18.652 -4.234 13.448 1.00 93.69 89 SER A C 1
ATOM 708 O O . SER A 1 89 ? -18.490 -3.336 14.271 1.00 93.69 89 SER A O 1
ATOM 710 N N . MET A 1 90 ? -18.327 -4.105 12.161 1.00 92.69 90 MET A N 1
ATOM 711 C CA . MET A 1 90 ? -17.931 -2.836 11.554 1.00 92.69 90 MET A CA 1
ATOM 712 C C . MET A 1 90 ? -19.125 -1.887 11.450 1.00 92.69 90 MET A C 1
ATOM 714 O O . MET A 1 90 ? -19.017 -0.749 11.892 1.00 92.69 90 MET A O 1
ATOM 718 N N . ILE A 1 91 ? -20.275 -2.374 10.970 1.00 91.56 91 ILE A N 1
ATOM 719 C CA . ILE A 1 91 ? -21.530 -1.607 10.900 1.00 91.56 91 ILE A CA 1
ATOM 720 C C . ILE A 1 91 ? -21.925 -1.087 12.291 1.00 91.56 91 ILE A C 1
ATOM 722 O O . ILE A 1 91 ? -22.247 0.086 12.450 1.00 91.56 91 ILE A O 1
ATOM 726 N N . LYS A 1 92 ? -21.841 -1.942 13.318 1.00 90.75 92 LYS A N 1
ATOM 727 C CA . LYS A 1 92 ? -22.212 -1.599 14.702 1.00 90.75 92 LYS A CA 1
ATOM 728 C C . LYS A 1 92 ? -21.119 -0.858 15.486 1.00 90.75 92 LYS A C 1
ATOM 730 O O . LYS A 1 92 ? -21.331 -0.525 16.648 1.00 90.75 92 LYS A O 1
ATOM 735 N N . GLY A 1 93 ? -19.930 -0.654 14.912 1.00 90.38 93 GLY A N 1
ATOM 736 C CA . GLY A 1 93 ? -18.796 -0.030 15.607 1.00 90.38 93 GLY A CA 1
ATOM 737 C C . GLY A 1 93 ? -18.220 -0.851 16.775 1.00 90.38 93 GLY A C 1
ATOM 738 O O . GLY A 1 93 ? -17.497 -0.320 17.614 1.00 90.38 93 GLY A O 1
ATOM 739 N N . THR A 1 94 ? -18.511 -2.154 16.850 1.00 93.06 94 THR A N 1
ATOM 740 C CA . THR A 1 94 ? -18.069 -3.052 17.935 1.00 93.06 94 THR A CA 1
ATOM 741 C C . THR A 1 94 ? -16.862 -3.914 17.560 1.00 93.06 94 THR A C 1
ATOM 743 O O . THR A 1 94 ? -16.477 -4.797 18.328 1.00 93.06 94 THR A O 1
ATOM 746 N N . TYR A 1 95 ? -16.270 -3.709 16.380 1.00 93.81 95 TYR A N 1
ATOM 747 C CA . TYR A 1 95 ? -15.219 -4.574 15.838 1.00 93.81 95 TYR A CA 1
ATOM 748 C C . TYR A 1 95 ? -14.027 -4.756 16.782 1.00 93.81 95 TYR A C 1
ATOM 750 O O . TYR A 1 95 ? -13.703 -5.880 17.160 1.00 93.81 95 TYR A O 1
ATOM 758 N N . ALA A 1 96 ? -13.418 -3.655 17.231 1.00 92.25 96 ALA A N 1
ATOM 759 C CA . ALA A 1 96 ? -12.265 -3.712 18.127 1.00 92.25 96 ALA A CA 1
ATOM 760 C C . ALA A 1 96 ? -12.600 -4.395 19.465 1.00 92.25 96 ALA A C 1
ATOM 762 O O . ALA A 1 96 ? -11.769 -5.115 20.011 1.00 92.25 96 ALA A O 1
ATOM 763 N N . ALA A 1 97 ? -13.815 -4.202 19.988 1.00 92.88 97 ALA A N 1
ATOM 764 C CA . ALA A 1 97 ? -14.243 -4.862 21.218 1.00 92.88 97 ALA A CA 1
ATOM 765 C C . ALA A 1 97 ? -14.324 -6.386 21.044 1.00 92.88 97 ALA A C 1
ATOM 767 O O . ALA A 1 97 ? -13.849 -7.107 21.914 1.00 92.88 97 ALA A O 1
ATOM 768 N N . LYS A 1 98 ? -14.849 -6.870 19.908 1.00 93.81 98 LYS A N 1
ATOM 769 C CA . LYS A 1 98 ? -14.890 -8.308 19.601 1.00 93.81 98 LYS A CA 1
ATOM 770 C C . LYS A 1 98 ? -13.504 -8.886 19.320 1.00 93.81 98 LYS A C 1
ATOM 772 O O . LYS A 1 98 ? -13.156 -9.914 19.890 1.00 93.81 98 LYS A O 1
ATOM 777 N N . ARG A 1 99 ? -12.699 -8.211 18.489 1.00 94.50 99 ARG A N 1
ATOM 778 C CA . ARG A 1 99 ? -11.342 -8.659 18.134 1.00 94.50 99 ARG A CA 1
ATOM 779 C C . ARG A 1 99 ? -10.458 -8.828 19.366 1.00 94.50 99 ARG A C 1
ATOM 781 O O . ARG A 1 99 ? -9.630 -9.720 19.382 1.00 94.50 99 ARG A O 1
ATOM 788 N N . TYR A 1 100 ? -10.621 -8.005 20.399 1.00 94.06 100 TYR A N 1
ATOM 789 C CA . TYR A 1 100 ? -9.787 -8.040 21.607 1.00 94.06 100 TYR A CA 1
ATOM 790 C C . TYR A 1 100 ? -10.520 -8.570 22.854 1.00 94.06 100 TYR A C 1
ATOM 792 O O . TYR A 1 100 ? -10.097 -8.295 23.980 1.00 94.06 100 TYR A O 1
ATOM 800 N N . ASP A 1 101 ? -11.608 -9.326 22.676 1.00 93.12 101 ASP A N 1
ATOM 801 C CA . ASP A 1 101 ? -12.398 -9.877 23.780 1.00 93.12 101 ASP A CA 1
ATOM 802 C C . ASP A 1 101 ? -11.655 -10.998 24.527 1.00 93.12 101 ASP A C 1
ATOM 804 O O . ASP A 1 101 ? -11.539 -12.128 24.064 1.00 93.12 101 ASP A O 1
ATOM 808 N N . LEU A 1 102 ? -11.188 -10.705 25.740 1.00 91.12 102 LEU A N 1
ATOM 809 C CA . LEU A 1 102 ? -10.452 -11.656 26.579 1.00 91.12 102 LEU A CA 1
ATOM 810 C C . LEU A 1 102 ? -11.329 -12.725 27.249 1.00 91.12 102 LEU A C 1
ATOM 812 O O . LEU A 1 102 ? -10.793 -13.619 27.926 1.00 91.12 102 LEU A O 1
ATOM 816 N N . THR A 1 103 ? -12.657 -12.619 27.140 1.00 92.12 103 THR A N 1
ATOM 817 C CA . THR A 1 103 ? -13.572 -13.682 27.573 1.00 92.12 103 THR A CA 1
ATOM 818 C C . THR A 1 103 ? -13.528 -14.867 26.608 1.00 92.12 103 THR A C 1
ATOM 820 O O . THR A 1 103 ? -13.686 -16.005 27.050 1.00 92.12 103 THR A O 1
ATOM 823 N N . ASN A 1 104 ? -13.179 -14.622 25.339 1.00 94.00 104 ASN A N 1
ATOM 824 C CA . ASN A 1 104 ? -12.885 -15.655 24.356 1.00 94.00 104 ASN A CA 1
ATOM 825 C C . ASN A 1 104 ? -11.541 -16.346 24.678 1.00 94.00 104 ASN A C 1
ATOM 827 O O . ASN A 1 104 ? -10.508 -15.697 24.877 1.00 94.00 104 ASN A O 1
ATOM 831 N N . GLY A 1 105 ? -11.567 -17.682 24.757 1.00 92.75 105 GLY A N 1
ATOM 832 C CA . GLY A 1 105 ? -10.397 -18.499 25.088 1.00 92.75 105 GLY A CA 1
ATOM 833 C C . GLY A 1 105 ? -9.270 -18.393 24.060 1.00 92.75 105 GLY A C 1
ATOM 834 O O . GLY A 1 105 ? -8.116 -18.230 24.451 1.00 92.75 105 GLY A O 1
ATOM 835 N N . LEU A 1 106 ? -9.610 -18.394 22.769 1.00 92.81 106 LEU A N 1
ATOM 836 C CA . LEU A 1 106 ? -8.647 -18.283 21.678 1.00 92.81 106 LEU A CA 1
ATOM 837 C C . LEU A 1 106 ? -8.034 -16.881 21.614 1.00 92.81 106 LEU A C 1
ATOM 839 O O . LEU A 1 106 ? -6.817 -16.749 21.567 1.00 92.81 106 LEU A O 1
ATOM 843 N N . THR A 1 107 ? -8.836 -15.819 21.730 1.00 94.19 107 THR A N 1
ATOM 844 C CA . THR A 1 107 ? -8.318 -14.439 21.833 1.00 94.19 107 THR A CA 1
ATOM 845 C C . THR A 1 107 ? -7.338 -14.284 22.999 1.00 94.19 107 THR A C 1
ATOM 847 O O . THR A 1 107 ? -6.312 -13.609 22.890 1.00 94.19 107 THR A O 1
ATOM 850 N N . ARG A 1 108 ? -7.621 -14.923 24.141 1.00 91.75 108 ARG A N 1
ATOM 851 C CA . ARG A 1 108 ? -6.715 -14.917 25.297 1.00 91.75 108 ARG A CA 1
ATOM 852 C C . ARG A 1 108 ? -5.399 -15.632 25.001 1.00 91.75 108 ARG A C 1
ATOM 854 O O . ARG A 1 108 ? -4.360 -15.167 25.464 1.00 91.75 108 ARG A O 1
ATOM 861 N N . GLU A 1 109 ? -5.442 -16.737 24.267 1.00 90.06 109 GLU A N 1
ATOM 862 C CA . GLU A 1 109 ? -4.255 -17.465 23.821 1.00 90.06 109 GLU A CA 1
ATOM 863 C C . GLU A 1 109 ? -3.428 -16.639 22.830 1.00 90.06 109 GLU A C 1
ATOM 865 O O . GLU A 1 109 ? -2.240 -16.418 23.060 1.00 90.06 109 GLU A O 1
ATOM 870 N N . GLN A 1 110 ? -4.074 -16.075 21.809 1.00 92.31 110 GLN A N 1
ATOM 871 C CA . GLN A 1 110 ? -3.482 -15.161 20.829 1.00 92.31 110 GLN A CA 1
ATOM 872 C C . GLN A 1 110 ? -2.766 -13.979 21.500 1.00 92.31 110 GLN A C 1
ATOM 874 O O . GLN A 1 110 ? -1.650 -13.610 21.139 1.00 92.31 110 GLN A O 1
ATOM 879 N N . LEU A 1 111 ? -3.373 -13.402 22.538 1.00 92.00 111 LEU A N 1
ATOM 880 C CA . LEU A 1 111 ? -2.811 -12.265 23.269 1.00 92.00 111 LEU A CA 1
ATOM 881 C C . LEU A 1 111 ? -1.937 -12.679 24.460 1.00 92.00 111 LEU A C 1
ATOM 883 O O . LEU A 1 111 ? -1.428 -11.796 25.158 1.00 92.00 111 LEU A O 1
ATOM 887 N N . LYS A 1 112 ? -1.719 -13.986 24.695 1.00 88.81 112 LYS A N 1
ATOM 888 C CA . LYS A 1 112 ? -0.890 -14.517 25.794 1.00 88.81 112 LYS A CA 1
ATOM 889 C C . LYS A 1 112 ? 0.471 -13.820 25.890 1.00 88.81 112 LYS A C 1
ATOM 891 O O . LYS A 1 112 ? 0.843 -13.489 27.015 1.00 88.81 112 LYS A O 1
ATOM 896 N N . PRO A 1 113 ? 1.195 -13.522 24.790 1.00 86.56 113 PRO A N 1
ATOM 897 C CA . PRO A 1 113 ? 2.472 -12.812 24.863 1.00 86.56 113 PRO A CA 1
ATOM 898 C C . PRO A 1 113 ? 2.374 -11.429 25.523 1.00 86.56 113 PRO A C 1
ATOM 900 O O . PRO A 1 113 ? 3.319 -11.025 26.187 1.00 86.56 113 PRO A O 1
ATOM 903 N N . MET A 1 114 ? 1.230 -10.740 25.408 1.00 83.44 114 MET A N 1
ATOM 904 C CA . MET A 1 114 ? 0.999 -9.386 25.939 1.00 83.44 114 MET A CA 1
ATOM 905 C C . MET A 1 114 ? 0.366 -9.358 27.336 1.00 83.44 114 MET A C 1
ATOM 907 O O . MET A 1 114 ? 0.505 -8.373 28.056 1.00 83.44 114 MET A O 1
ATOM 911 N N . ILE A 1 115 ? -0.347 -10.412 27.741 1.00 79.19 115 ILE A N 1
ATOM 912 C CA . ILE A 1 115 ? -1.152 -10.414 28.979 1.00 79.19 115 ILE A CA 1
ATOM 913 C C . ILE A 1 115 ? -0.494 -11.131 30.164 1.00 79.19 115 ILE A C 1
ATOM 915 O O . ILE A 1 115 ? -1.163 -11.389 31.162 1.00 79.19 115 ILE A O 1
ATOM 919 N N . ARG A 1 116 ? 0.813 -11.408 30.096 1.00 70.81 116 ARG A N 1
ATOM 920 C CA . ARG A 1 116 ? 1.615 -11.971 31.208 1.00 70.81 116 ARG A CA 1
ATOM 921 C C . ARG A 1 116 ? 1.971 -10.984 32.317 1.00 70.81 116 ARG A C 1
ATOM 923 O O . ARG A 1 116 ? 2.769 -11.295 33.198 1.00 70.81 116 ARG A O 1
ATOM 930 N N . ALA A 1 117 ? 1.390 -9.795 32.252 1.00 66.25 117 ALA A N 1
ATOM 931 C CA . ALA A 1 117 ? 1.532 -8.747 33.241 1.00 66.25 117 ALA A CA 1
ATOM 932 C C . ALA A 1 117 ? 1.210 -9.230 34.661 1.00 66.25 117 ALA A C 1
ATOM 934 O O . ALA A 1 117 ? 0.351 -10.087 34.873 1.00 66.25 117 ALA A O 1
ATOM 935 N N . ARG A 1 118 ? 1.859 -8.613 35.652 1.00 65.06 118 ARG A N 1
ATOM 936 C CA . ARG A 1 118 ? 1.724 -8.998 37.065 1.00 65.06 118 ARG A CA 1
ATOM 937 C C . ARG A 1 118 ? 0.377 -8.577 37.659 1.00 65.06 118 ARG A C 1
ATOM 939 O O . ARG A 1 118 ? -0.015 -9.091 38.702 1.00 65.06 118 ARG A O 1
ATOM 946 N N . ASN A 1 119 ? -0.319 -7.627 37.027 1.00 80.25 119 ASN A N 1
ATOM 947 C CA . ASN A 1 119 ? -1.619 -7.123 37.469 1.00 80.25 119 ASN A CA 1
ATOM 948 C C . ASN A 1 119 ? -2.515 -6.654 36.300 1.00 80.25 119 ASN A C 1
ATOM 950 O O . ASN A 1 119 ? -2.069 -6.483 35.163 1.00 80.25 119 ASN A O 1
ATOM 954 N N . ASN A 1 120 ? -3.796 -6.402 36.601 1.00 82.94 120 ASN A N 1
ATOM 955 C CA . ASN A 1 120 ? -4.806 -5.996 35.615 1.00 82.94 120 ASN A CA 1
ATOM 956 C C . ASN A 1 120 ? -4.530 -4.633 34.954 1.00 82.94 120 ASN A C 1
ATOM 958 O O . ASN A 1 120 ? -4.834 -4.466 33.775 1.00 82.94 120 ASN A O 1
ATOM 962 N N . ALA A 1 121 ? -3.958 -3.663 35.674 1.00 84.25 121 ALA A N 1
ATOM 963 C CA . ALA A 1 121 ? -3.691 -2.333 35.122 1.00 84.25 121 ALA A CA 1
ATOM 964 C C . ALA A 1 121 ? -2.586 -2.378 34.055 1.00 84.25 121 ALA A C 1
ATOM 966 O O . ALA A 1 121 ? -2.719 -1.801 32.976 1.00 84.25 121 ALA A O 1
ATOM 967 N N . GLU A 1 122 ? -1.517 -3.122 34.333 1.00 82.12 122 GLU A N 1
ATOM 968 C CA . GLU A 1 122 ? -0.422 -3.369 33.397 1.00 82.12 122 GLU A CA 1
ATOM 969 C C . GLU A 1 122 ? -0.906 -4.157 32.171 1.00 82.12 122 GLU A C 1
ATOM 971 O O . GLU A 1 122 ? -0.601 -3.782 31.040 1.00 82.12 122 GLU A O 1
ATOM 976 N N . LYS A 1 123 ? -1.759 -5.169 32.374 1.00 83.75 123 LYS A N 1
ATOM 977 C CA . LYS A 1 123 ? -2.406 -5.916 31.287 1.00 83.75 123 LYS A CA 1
ATOM 978 C C . LYS A 1 123 ? -3.210 -5.007 30.351 1.00 83.75 123 LYS A C 1
ATOM 980 O O . LYS A 1 123 ? -3.032 -5.068 29.138 1.00 83.75 123 LYS A O 1
ATOM 985 N N . ILE A 1 124 ? -4.074 -4.148 30.901 1.00 85.94 124 ILE A N 1
ATOM 986 C CA . ILE A 1 124 ? -4.874 -3.192 30.114 1.00 85.94 124 ILE A CA 1
ATOM 987 C C . ILE A 1 124 ? -3.960 -2.235 29.344 1.00 85.94 124 ILE A C 1
ATOM 989 O O . ILE A 1 124 ? -4.188 -1.965 28.166 1.00 85.94 124 ILE A O 1
ATOM 993 N N . ARG A 1 125 ? -2.893 -1.750 29.985 1.00 85.44 125 ARG A N 1
ATOM 994 C CA . ARG A 1 125 ? -1.924 -0.856 29.349 1.00 85.44 125 ARG A CA 1
ATOM 995 C C . ARG A 1 125 ? -1.212 -1.522 28.172 1.00 85.44 125 ARG A C 1
ATOM 997 O O . ARG A 1 125 ? -1.119 -0.904 27.116 1.00 85.44 125 ARG A O 1
ATOM 1004 N N . LEU A 1 126 ? -0.731 -2.754 28.332 1.00 86.12 126 LEU A N 1
ATOM 1005 C CA . LEU A 1 126 ? -0.055 -3.494 27.262 1.00 86.12 126 LEU A CA 1
ATOM 1006 C C . LEU A 1 126 ? -0.999 -3.790 26.098 1.00 86.12 126 LEU A C 1
ATOM 1008 O O . LEU A 1 126 ? -0.620 -3.603 24.947 1.00 86.12 126 LEU A O 1
ATOM 1012 N N . LEU A 1 127 ? -2.249 -4.154 26.383 1.00 88.25 127 LEU A N 1
ATOM 1013 C CA . LEU A 1 127 ? -3.266 -4.323 25.346 1.00 88.25 127 LEU A CA 1
ATOM 1014 C C . LEU A 1 127 ? -3.536 -3.020 24.590 1.00 88.25 127 LEU A C 1
ATOM 1016 O O . LEU A 1 127 ? -3.633 -3.036 23.368 1.00 88.25 127 LEU A O 1
ATOM 1020 N N . ASN A 1 128 ? -3.602 -1.884 25.284 1.00 89.38 128 ASN A N 1
ATOM 1021 C CA . ASN A 1 128 ? -3.756 -0.586 24.626 1.00 89.38 128 ASN A CA 1
ATOM 1022 C C . ASN A 1 128 ? -2.524 -0.204 23.792 1.00 89.38 128 ASN A C 1
ATOM 1024 O O . ASN A 1 128 ? -2.686 0.405 22.739 1.00 89.38 128 ASN A O 1
ATOM 1028 N N . LEU A 1 129 ? -1.314 -0.589 24.217 1.00 89.50 129 LEU A N 1
ATOM 1029 C CA . LEU A 1 129 ? -0.106 -0.432 23.402 1.00 89.50 129 LEU A CA 1
ATOM 1030 C C . LEU A 1 129 ? -0.176 -1.299 22.146 1.00 89.50 129 LEU A C 1
ATOM 1032 O O . LEU A 1 129 ? 0.044 -0.774 21.065 1.00 89.50 129 LEU A O 1
ATOM 1036 N N . TRP A 1 130 ? -0.546 -2.578 22.262 1.00 90.38 130 TRP A N 1
ATOM 1037 C CA . TRP A 1 130 ? -0.735 -3.455 21.101 1.00 90.38 130 TRP A CA 1
ATOM 1038 C C . TRP A 1 130 ? -1.758 -2.873 20.121 1.00 90.38 130 TRP A C 1
ATOM 1040 O O . TRP A 1 130 ? -1.501 -2.789 18.927 1.00 90.38 130 TRP A O 1
ATOM 1050 N N . ARG A 1 131 ? -2.892 -2.381 20.628 1.00 91.00 131 ARG A N 1
ATOM 1051 C CA . ARG A 1 131 ? -3.945 -1.731 19.830 1.00 91.00 131 ARG A CA 1
ATOM 1052 C C . ARG A 1 131 ? -3.504 -0.418 19.171 1.00 91.00 131 ARG A C 1
ATOM 1054 O O . ARG A 1 131 ? -4.175 0.033 18.250 1.00 91.00 131 ARG A O 1
ATOM 1061 N N . GLY A 1 132 ? -2.407 0.189 19.619 1.00 90.81 132 GLY A N 1
ATOM 1062 C CA . GLY A 1 132 ? -1.882 1.433 19.067 1.00 90.81 132 GLY A CA 1
ATOM 1063 C C . GLY A 1 132 ? -1.450 1.312 17.602 1.00 90.81 132 GLY A C 1
ATOM 1064 O O . GLY A 1 132 ? -1.082 0.235 17.135 1.00 90.81 132 GLY A O 1
ATOM 1065 N N . LYS A 1 133 ? -1.482 2.445 16.886 1.00 92.38 133 LYS A N 1
ATOM 1066 C CA . LYS A 1 133 ? -1.079 2.536 15.470 1.00 92.38 133 LYS A CA 1
ATOM 1067 C C . LYS A 1 133 ? 0.379 2.962 15.256 1.00 92.38 133 LYS A C 1
ATOM 1069 O O . LYS A 1 133 ? 0.905 2.770 14.173 1.00 92.38 133 LYS A O 1
ATOM 1074 N N . PHE A 1 134 ? 1.036 3.543 16.264 1.00 92.00 134 PHE A N 1
ATOM 1075 C CA . PHE A 1 134 ? 2.429 4.033 16.199 1.00 92.00 134 PHE A CA 1
ATOM 1076 C C . PHE A 1 134 ? 2.791 4.775 14.893 1.00 92.00 134 PHE A C 1
ATOM 1078 O O . PHE A 1 134 ? 3.716 4.359 14.199 1.00 92.00 134 PHE A O 1
ATOM 1085 N N . PRO A 1 135 ? 2.086 5.871 14.553 1.00 93.75 135 PRO A N 1
ATOM 1086 C CA . PRO A 1 135 ? 2.340 6.605 13.321 1.00 93.75 135 PRO A CA 1
ATOM 1087 C C . PRO A 1 135 ? 3.764 7.162 13.283 1.00 93.75 135 PRO A C 1
ATOM 1089 O O . PRO A 1 135 ? 4.298 7.635 14.299 1.00 93.75 135 PRO A O 1
ATOM 1092 N N . HIS A 1 136 ? 4.363 7.098 12.100 1.00 93.81 136 HIS A N 1
ATOM 1093 C CA . HIS A 1 136 ? 5.691 7.607 11.816 1.00 93.81 136 HIS A CA 1
ATOM 1094 C C . HIS A 1 136 ? 5.731 8.245 10.424 1.00 93.81 136 HIS A C 1
ATOM 1096 O O . HIS A 1 136 ? 5.442 7.581 9.428 1.00 93.81 136 HIS A O 1
ATOM 1102 N N . PHE A 1 137 ? 6.063 9.533 10.366 1.00 93.19 137 PHE A N 1
ATOM 1103 C CA . PHE A 1 137 ? 6.189 10.285 9.122 1.00 93.19 137 PHE A CA 1
ATOM 1104 C C . PHE A 1 137 ? 7.625 10.276 8.630 1.00 93.19 137 PHE A C 1
ATOM 1106 O O . PHE A 1 137 ? 8.549 10.425 9.431 1.00 93.19 137 PHE A O 1
ATOM 1113 N N . ASN A 1 138 ? 7.775 10.148 7.317 1.00 91.56 138 ASN A N 1
ATOM 1114 C CA . ASN A 1 138 ? 9.033 10.356 6.622 1.00 91.56 138 ASN A CA 1
ATOM 1115 C C . ASN A 1 138 ? 8.782 11.122 5.330 1.00 91.56 138 ASN A C 1
ATOM 1117 O O . ASN A 1 138 ? 7.939 10.734 4.516 1.00 91.56 138 ASN A O 1
ATOM 1121 N N . THR A 1 139 ? 9.539 12.187 5.133 1.00 88.00 139 THR A N 1
ATOM 1122 C CA . THR A 1 139 ? 9.550 12.951 3.900 1.00 88.00 139 THR A CA 1
ATOM 1123 C C . THR A 1 139 ? 10.726 12.503 3.046 1.00 88.00 139 THR A C 1
ATOM 1125 O O . THR A 1 139 ? 11.880 12.614 3.453 1.00 88.00 139 THR A O 1
ATOM 1128 N N . VAL A 1 140 ? 10.441 12.081 1.819 1.00 85.62 140 VAL A N 1
ATOM 1129 C CA . VAL A 1 140 ? 11.456 11.723 0.830 1.00 85.62 140 VAL A CA 1
ATOM 1130 C C . VAL A 1 140 ? 11.378 12.706 -0.329 1.00 85.62 140 VAL A C 1
ATOM 1132 O O . VAL A 1 140 ? 10.303 12.979 -0.858 1.00 85.62 140 VAL A O 1
ATOM 1135 N N . LEU A 1 141 ? 12.527 13.250 -0.718 1.00 79.12 141 LEU A N 1
ATOM 1136 C CA . LEU A 1 141 ? 12.672 13.950 -1.988 1.00 79.12 141 LEU A CA 1
ATOM 1137 C C . LEU A 1 141 ? 13.010 12.899 -3.037 1.00 79.12 141 LEU A C 1
ATOM 1139 O O . LEU A 1 141 ? 14.129 12.390 -3.063 1.00 79.12 141 LEU A O 1
ATOM 1143 N N . GLU A 1 142 ? 12.031 12.546 -3.860 1.00 68.31 142 GLU A N 1
ATOM 1144 C CA . GLU A 1 142 ? 12.271 11.695 -5.012 1.00 68.31 142 GLU A CA 1
ATOM 1145 C C . GLU A 1 142 ? 12.609 12.609 -6.184 1.00 68.31 142 GLU A C 1
ATOM 1147 O O . GLU A 1 142 ? 11.778 13.361 -6.694 1.00 68.31 142 GLU A O 1
ATOM 1152 N N . THR A 1 143 ? 13.875 12.602 -6.583 1.00 56.91 143 THR A N 1
ATOM 1153 C CA . THR A 1 143 ? 14.277 13.179 -7.858 1.00 56.91 143 THR A CA 1
ATOM 1154 C C . THR A 1 143 ? 13.853 12.211 -8.946 1.00 56.91 143 THR A C 1
ATOM 1156 O O . THR A 1 143 ? 14.578 11.272 -9.279 1.00 56.91 143 THR A O 1
ATOM 1159 N N . LYS A 1 144 ? 12.671 12.442 -9.522 1.00 48.03 144 LYS A N 1
ATOM 1160 C CA . LYS A 1 144 ? 12.371 11.851 -10.816 1.00 48.03 144 LYS A CA 1
ATOM 1161 C C . LYS A 1 144 ? 13.286 12.533 -11.815 1.00 48.03 144 LYS A C 1
ATOM 1163 O O . LYS A 1 144 ? 13.135 13.707 -12.128 1.00 48.03 144 LYS A O 1
ATOM 1168 N N . ARG A 1 145 ? 14.278 11.790 -12.296 1.00 45.16 145 ARG A N 1
ATOM 1169 C CA . ARG A 1 145 ? 14.795 12.080 -13.625 1.00 45.16 145 ARG A CA 1
ATOM 1170 C C . ARG A 1 145 ? 13.695 11.609 -14.553 1.00 45.16 145 ARG A C 1
ATOM 1172 O O . ARG A 1 145 ? 13.556 10.400 -14.737 1.00 45.16 145 ARG A O 1
ATOM 1179 N N . GLU A 1 146 ? 12.898 12.525 -15.088 1.00 40.72 146 GLU A N 1
ATOM 1180 C CA . GLU A 1 146 ? 12.194 12.215 -16.322 1.00 40.72 146 GLU A CA 1
ATOM 1181 C C . GLU A 1 146 ? 13.276 11.980 -17.370 1.00 40.72 146 GLU A C 1
ATOM 1183 O O . GLU A 1 146 ? 13.762 12.883 -18.040 1.00 40.72 146 GLU A O 1
ATOM 1188 N N . HIS A 1 147 ? 13.718 10.731 -17.480 1.00 41.59 147 HIS A N 1
ATOM 1189 C CA . HIS A 1 147 ? 14.184 10.274 -18.764 1.00 41.59 147 HIS A CA 1
ATOM 1190 C C . HIS A 1 147 ? 12.926 10.267 -19.621 1.00 41.59 147 HIS A C 1
ATOM 1192 O O . HIS A 1 147 ? 12.219 9.263 -19.699 1.00 41.59 147 HIS A O 1
ATOM 1198 N N . ASN A 1 148 ? 12.671 11.382 -20.301 1.00 43.06 148 ASN A N 1
ATOM 1199 C CA . ASN A 1 148 ? 12.142 11.297 -21.648 1.00 43.06 148 ASN A CA 1
ATOM 1200 C C . ASN A 1 148 ? 13.221 10.595 -22.486 1.00 43.06 148 ASN A C 1
ATOM 1202 O O . ASN A 1 148 ? 13.847 11.166 -23.368 1.00 43.06 148 ASN A O 1
ATOM 1206 N N . GLU A 1 149 ? 13.481 9.321 -22.187 1.00 43.09 149 GLU A N 1
ATOM 1207 C CA . GLU A 1 149 ? 14.031 8.423 -23.171 1.00 43.09 149 GLU A CA 1
ATOM 1208 C C . GLU A 1 149 ? 13.000 8.468 -24.297 1.00 43.09 149 GLU A C 1
ATOM 1210 O O . GLU A 1 149 ? 11.981 7.780 -24.273 1.00 43.09 149 GLU A O 1
ATOM 1215 N N . ILE A 1 150 ? 13.257 9.300 -25.309 1.00 49.34 150 ILE A N 1
ATOM 1216 C CA . ILE A 1 150 ? 13.000 8.864 -26.671 1.00 49.34 150 ILE A CA 1
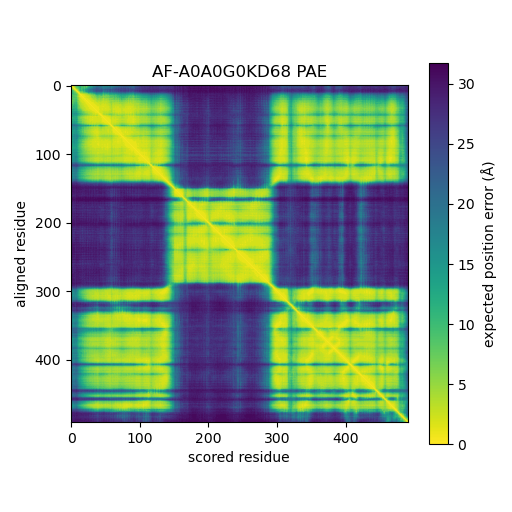ATOM 1217 C C . ILE A 1 150 ? 13.725 7.529 -26.734 1.00 49.34 150 ILE A C 1
ATOM 1219 O O . ILE A 1 150 ? 14.952 7.461 -26.836 1.00 49.34 150 ILE A O 1
ATOM 1223 N N . ASP A 1 151 ? 12.940 6.486 -26.485 1.00 62.34 151 ASP A N 1
ATOM 1224 C CA . ASP A 1 151 ? 13.391 5.128 -26.330 1.00 62.34 151 ASP A CA 1
ATOM 1225 C C . ASP A 1 151 ? 14.269 4.852 -27.542 1.00 62.34 151 ASP A C 1
ATOM 1227 O O . ASP A 1 151 ? 13.858 5.018 -28.694 1.00 62.34 151 ASP A O 1
ATOM 1231 N N . ARG A 1 152 ? 15.531 4.508 -27.300 1.00 64.75 152 ARG A N 1
ATOM 1232 C CA . ARG A 1 152 ? 16.447 4.129 -28.372 1.00 64.75 152 ARG A CA 1
ATOM 1233 C C . ARG A 1 152 ? 15.790 3.072 -29.265 1.00 64.75 152 ARG A C 1
ATOM 1235 O O . ARG A 1 152 ? 16.034 3.067 -30.471 1.00 64.75 152 ARG A O 1
ATOM 1242 N N . ALA A 1 153 ? 14.936 2.217 -28.695 1.00 70.12 153 ALA A N 1
ATOM 1243 C CA . ALA A 1 153 ? 14.138 1.270 -29.448 1.00 70.12 153 ALA A CA 1
ATOM 1244 C C . ALA A 1 153 ? 13.051 1.941 -30.306 1.00 70.12 153 ALA A C 1
ATOM 1246 O O . ALA A 1 153 ? 12.815 1.444 -31.398 1.00 70.12 153 ALA A O 1
ATOM 1247 N N . SER A 1 154 ? 12.467 3.077 -29.912 1.00 72.06 154 SER A N 1
ATOM 1248 C CA . SER A 1 154 ? 11.562 3.889 -30.747 1.00 72.06 154 SER A CA 1
ATOM 1249 C C . SER A 1 154 ? 12.281 4.538 -31.936 1.00 72.06 154 SER A C 1
ATOM 1251 O O . SER A 1 154 ? 11.809 4.401 -33.061 1.00 72.06 154 SER A O 1
ATOM 1253 N N . LEU A 1 155 ? 13.466 5.139 -31.742 1.00 76.62 155 LEU A N 1
ATOM 1254 C CA . LEU A 1 155 ? 14.291 5.646 -32.858 1.00 76.62 155 LEU A CA 1
ATOM 1255 C C . LEU A 1 155 ? 14.691 4.513 -33.817 1.00 76.62 155 LEU A C 1
ATOM 1257 O O . LEU A 1 155 ? 14.588 4.639 -35.035 1.00 76.62 155 LEU A O 1
ATOM 1261 N N . GLN A 1 156 ? 15.142 3.383 -33.268 1.00 77.38 156 GLN A N 1
ATOM 1262 C CA . GLN A 1 156 ? 15.489 2.196 -34.050 1.00 77.38 156 GLN A CA 1
ATOM 1263 C C . GLN A 1 156 ? 14.270 1.605 -34.768 1.00 77.38 156 GLN A C 1
ATOM 1265 O O . GLN A 1 156 ? 14.390 1.162 -35.907 1.00 77.38 156 GLN A O 1
ATOM 1270 N N . HIS A 1 157 ? 13.108 1.585 -34.120 1.00 76.94 157 HIS A N 1
ATOM 1271 C CA . HIS A 1 157 ? 11.867 1.088 -34.696 1.00 76.94 157 HIS A CA 1
ATOM 1272 C C . HIS A 1 157 ? 11.408 1.978 -35.847 1.00 76.94 157 HIS A C 1
ATOM 1274 O O . HIS A 1 157 ? 11.163 1.458 -36.929 1.00 76.94 157 HIS A O 1
ATOM 1280 N N . GLU A 1 158 ? 11.384 3.301 -35.671 1.00 76.25 158 GLU A N 1
ATOM 1281 C CA . GLU A 1 158 ? 10.988 4.223 -36.737 1.00 76.25 158 GLU A CA 1
ATOM 1282 C C . GLU A 1 158 ? 11.964 4.169 -37.921 1.00 76.25 158 GLU A C 1
ATOM 1284 O O . GLU A 1 158 ? 11.529 4.127 -39.070 1.00 76.25 158 GLU A O 1
ATOM 1289 N N . LEU A 1 159 ? 13.274 4.057 -37.665 1.00 75.62 159 LEU A N 1
ATOM 1290 C CA . LEU A 1 159 ? 14.259 3.821 -38.725 1.00 75.62 159 LEU A CA 1
ATOM 1291 C C . LEU A 1 159 ? 14.031 2.498 -39.453 1.00 75.62 159 LEU A C 1
ATOM 1293 O O . LEU A 1 159 ? 14.141 2.460 -40.672 1.00 75.62 159 LEU A O 1
ATOM 1297 N N . ARG A 1 160 ? 13.709 1.408 -38.746 1.00 76.56 160 ARG A N 1
ATOM 1298 C CA . ARG A 1 160 ? 13.353 0.145 -39.409 1.00 76.56 160 ARG A CA 1
ATOM 1299 C C . ARG A 1 160 ? 12.100 0.315 -40.253 1.00 76.56 160 ARG A C 1
ATOM 1301 O O . ARG A 1 160 ? 12.134 -0.029 -41.419 1.00 76.56 160 ARG A O 1
ATOM 1308 N N . VAL A 1 161 ? 11.037 0.915 -39.725 1.00 73.00 161 VAL A N 1
ATOM 1309 C CA . VAL A 1 161 ? 9.791 1.137 -40.479 1.00 73.00 161 VAL A CA 1
ATOM 1310 C C . VAL A 1 161 ? 10.051 1.951 -41.749 1.00 73.00 161 VAL A C 1
ATOM 1312 O O . VAL A 1 161 ? 9.592 1.556 -42.819 1.00 73.00 161 VAL A O 1
ATOM 1315 N N . ARG A 1 162 ? 10.848 3.024 -41.655 1.00 72.81 162 ARG A N 1
ATOM 1316 C CA . ARG A 1 162 ? 11.256 3.855 -42.803 1.00 72.81 162 ARG A CA 1
ATOM 1317 C C . ARG A 1 162 ? 12.094 3.093 -43.832 1.00 72.81 162 ARG A C 1
ATOM 1319 O O . ARG A 1 162 ? 12.039 3.410 -45.014 1.00 72.81 162 ARG A O 1
ATOM 1326 N N . LEU A 1 163 ? 12.871 2.099 -43.399 1.00 72.62 163 LEU A N 1
ATOM 1327 C CA . LEU A 1 163 ? 13.841 1.403 -44.247 1.00 72.62 163 LEU A CA 1
ATOM 1328 C C . LEU A 1 163 ? 13.429 -0.018 -44.673 1.00 72.62 163 LEU A C 1
ATOM 1330 O O . LEU A 1 163 ? 14.063 -0.546 -45.588 1.00 72.62 163 LEU A O 1
ATOM 1334 N N . SER A 1 164 ? 12.448 -0.667 -44.027 1.00 62.75 164 SER A N 1
ATOM 1335 C CA . SER A 1 164 ? 12.248 -2.117 -44.177 1.00 62.75 164 SER A CA 1
ATOM 1336 C C . SER A 1 164 ? 10.833 -2.658 -44.385 1.00 62.75 164 SER A C 1
ATOM 1338 O O . SER A 1 164 ? 10.774 -3.712 -45.010 1.00 62.75 164 SER A O 1
ATOM 1340 N N . GLU A 1 165 ? 9.722 -2.063 -43.914 1.00 53.16 165 GLU A N 1
ATOM 1341 C CA . GLU A 1 165 ? 8.486 -2.885 -43.807 1.00 53.16 165 GLU A CA 1
ATOM 1342 C C . GLU A 1 165 ? 7.211 -2.484 -44.569 1.00 53.16 165 GLU A C 1
ATOM 1344 O O . GLU A 1 165 ? 6.606 -3.404 -45.109 1.00 53.16 165 GLU A O 1
ATOM 1349 N N . GLU A 1 166 ? 6.774 -1.230 -44.739 1.00 49.28 166 GLU A N 1
ATOM 1350 C CA . GLU A 1 166 ? 5.424 -1.022 -45.341 1.00 49.28 166 GLU A CA 1
ATOM 1351 C C . GLU A 1 166 ? 5.276 0.120 -46.361 1.00 49.28 166 GLU A C 1
ATOM 1353 O O . GLU A 1 166 ? 4.181 0.382 -46.860 1.00 49.28 166 GLU A O 1
ATOM 1358 N N . GLY A 1 167 ? 6.370 0.734 -46.806 1.00 43.97 167 GLY A N 1
ATOM 1359 C CA . GLY A 1 167 ? 6.313 1.659 -47.935 1.00 43.97 167 GLY A CA 1
ATOM 1360 C C . GLY A 1 167 ? 7.675 2.225 -48.293 1.00 43.97 167 GLY A C 1
ATOM 1361 O O . GLY A 1 167 ? 8.308 2.839 -47.451 1.00 43.97 167 GLY A O 1
ATOM 1362 N N . HIS A 1 168 ? 8.056 2.056 -49.564 1.00 47.47 168 HIS A N 1
ATOM 1363 C CA . HIS A 1 168 ? 9.232 2.609 -50.257 1.00 47.47 168 HIS A CA 1
ATOM 1364 C C . HIS A 1 168 ? 10.548 1.802 -50.199 1.00 47.47 168 HIS A C 1
ATOM 1366 O O . HIS A 1 168 ? 11.328 1.876 -49.262 1.00 47.47 168 HIS A O 1
ATOM 1372 N N . PHE A 1 169 ? 10.820 1.063 -51.284 1.00 55.59 169 PHE A N 1
ATOM 1373 C CA . PHE A 1 169 ? 11.909 1.207 -52.280 1.00 55.59 169 PHE A CA 1
ATOM 1374 C C . PHE A 1 169 ? 13.126 2.146 -52.000 1.00 55.59 169 PHE A C 1
ATOM 1376 O O . PHE A 1 169 ? 13.773 2.588 -52.951 1.00 55.59 169 PHE A O 1
ATOM 1383 N N . HIS A 1 170 ? 13.495 2.497 -50.762 1.00 63.69 170 HIS A N 1
ATOM 1384 C CA . HIS A 1 170 ? 14.586 3.453 -50.503 1.00 63.69 170 HIS A CA 1
ATOM 1385 C C . HIS A 1 170 ? 15.969 2.884 -50.847 1.00 63.69 170 HIS A C 1
ATOM 1387 O O . HIS A 1 170 ? 16.785 3.591 -51.437 1.00 63.69 170 HIS A O 1
ATOM 1393 N N . PHE A 1 171 ? 16.217 1.587 -50.622 1.00 75.19 171 PHE A N 1
ATOM 1394 C CA . PHE A 1 171 ? 17.414 0.943 -51.180 1.00 75.19 171 PHE A CA 1
ATOM 1395 C C . PHE A 1 171 ? 17.367 0.838 -52.706 1.00 75.19 171 PHE A C 1
ATOM 1397 O O . PHE A 1 171 ? 18.415 0.878 -53.341 1.00 75.19 171 PHE A O 1
ATOM 1404 N N . ASP A 1 172 ? 16.186 0.788 -53.323 1.00 76.62 172 ASP A N 1
ATOM 1405 C CA . ASP A 1 172 ? 16.087 0.801 -54.784 1.00 76.62 172 ASP A CA 1
ATOM 1406 C C . ASP A 1 172 ? 16.432 2.166 -55.387 1.00 76.62 172 ASP A C 1
ATOM 1408 O O . ASP A 1 172 ? 16.838 2.240 -56.550 1.00 76.62 172 ASP A O 1
ATOM 1412 N N . GLN A 1 173 ? 16.356 3.246 -54.597 1.00 81.62 173 GLN A N 1
ATOM 1413 C CA . GLN A 1 173 ? 16.877 4.550 -55.010 1.00 81.62 173 GLN A CA 1
ATOM 1414 C C . GLN A 1 173 ? 18.385 4.513 -55.254 1.00 81.62 173 GLN A C 1
ATOM 1416 O O . GLN A 1 173 ? 18.858 5.236 -56.128 1.00 81.62 173 GLN A O 1
ATOM 1421 N N . LEU A 1 174 ? 19.131 3.644 -54.558 1.00 86.06 174 LEU A N 1
ATOM 1422 C CA . LEU A 1 174 ? 20.563 3.470 -54.807 1.00 86.06 174 LEU A CA 1
ATOM 1423 C C . LEU A 1 174 ? 20.818 3.145 -56.278 1.00 86.06 174 LEU A C 1
ATOM 1425 O O . LEU A 1 174 ? 21.687 3.739 -56.901 1.00 86.06 174 LEU A O 1
ATOM 1429 N N . PHE A 1 175 ? 20.004 2.275 -56.876 1.00 88.69 175 PHE A N 1
ATOM 1430 C CA . PHE A 1 175 ? 20.176 1.853 -58.269 1.00 88.69 175 PHE A CA 1
ATOM 1431 C C . PHE A 1 175 ? 19.659 2.868 -59.298 1.00 88.69 175 PHE A C 1
ATOM 1433 O O . PHE A 1 175 ? 19.663 2.568 -60.492 1.00 88.69 175 PHE A O 1
ATOM 1440 N N . ARG A 1 176 ? 19.229 4.060 -58.856 1.00 86.50 176 ARG A N 1
ATOM 1441 C CA . ARG A 1 176 ? 19.009 5.231 -59.720 1.00 86.50 176 ARG A CA 1
ATOM 1442 C C . ARG A 1 176 ? 20.296 6.020 -59.962 1.00 86.50 176 ARG A C 1
ATOM 1444 O O . ARG A 1 176 ? 20.333 6.808 -60.901 1.00 86.50 176 ARG A O 1
ATOM 1451 N N . LEU A 1 177 ? 21.326 5.813 -59.138 1.00 90.00 177 LEU A N 1
ATOM 1452 C CA . LEU A 1 177 ? 22.660 6.353 -59.386 1.00 90.00 177 LEU A CA 1
ATOM 1453 C C . LEU A 1 177 ? 23.269 5.655 -60.598 1.00 90.00 177 LEU A C 1
ATOM 1455 O O . LEU A 1 177 ? 23.158 4.432 -60.720 1.00 90.00 177 LEU A O 1
ATOM 1459 N N . GLU A 1 178 ? 23.916 6.413 -61.480 1.00 88.62 178 GLU A N 1
ATOM 1460 C CA . GLU A 1 178 ? 24.492 5.893 -62.723 1.00 88.62 178 GLU A CA 1
ATOM 1461 C C . GLU A 1 178 ? 25.433 4.710 -62.447 1.00 88.62 178 GLU A C 1
ATOM 1463 O O . GLU A 1 178 ? 25.348 3.664 -63.094 1.00 88.62 178 GLU A O 1
ATOM 1468 N N . GLU A 1 179 ? 26.247 4.815 -61.401 1.00 89.75 179 GLU A N 1
ATOM 1469 C CA . GLU A 1 179 ? 27.252 3.823 -61.033 1.00 89.75 179 GLU A CA 1
ATOM 1470 C C . GLU A 1 179 ? 26.629 2.528 -60.512 1.00 89.75 179 GLU A C 1
ATOM 1472 O O . GLU A 1 179 ? 27.116 1.437 -60.803 1.00 89.75 179 GLU A O 1
ATOM 1477 N N . LEU A 1 180 ? 25.522 2.630 -59.775 1.00 90.81 180 LEU A N 1
ATOM 1478 C CA . LEU A 1 180 ? 24.822 1.473 -59.214 1.00 90.81 180 LEU A CA 1
ATOM 1479 C C . LEU A 1 180 ? 23.793 0.885 -60.190 1.00 90.81 180 LEU A C 1
ATOM 1481 O O . LEU A 1 180 ? 23.472 -0.302 -60.110 1.00 90.81 180 LEU A O 1
ATOM 1485 N N . SER A 1 181 ? 23.318 1.673 -61.155 1.00 90.44 181 SER A N 1
ATOM 1486 C CA . SER A 1 181 ? 22.389 1.226 -62.197 1.00 90.44 181 SER A CA 1
ATOM 1487 C C . SER A 1 181 ? 23.006 0.173 -63.128 1.00 90.44 181 SER A C 1
ATOM 1489 O O . SER A 1 181 ? 22.294 -0.670 -63.671 1.00 90.44 181 SER A O 1
ATOM 1491 N N . ASN A 1 182 ? 24.333 0.139 -63.254 1.00 87.94 182 ASN A N 1
ATOM 1492 C CA . ASN A 1 182 ? 25.036 -0.823 -64.104 1.00 87.94 182 ASN A CA 1
ATOM 1493 C C . ASN A 1 182 ? 25.373 -2.149 -63.399 1.00 87.94 182 ASN A C 1
ATOM 1495 O O . ASN A 1 182 ? 25.911 -3.060 -64.027 1.00 87.94 182 ASN A O 1
ATOM 1499 N N . LEU A 1 183 ? 25.048 -2.283 -62.109 1.00 91.69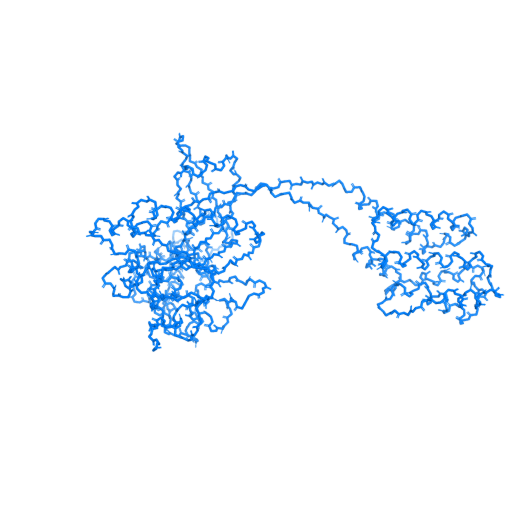 183 LEU A N 1
ATOM 1500 C CA . LEU A 1 183 ? 25.272 -3.521 -61.366 1.00 91.69 183 LEU A CA 1
ATOM 1501 C C . LEU A 1 183 ? 24.376 -4.656 -61.866 1.00 91.69 183 LEU A C 1
ATOM 1503 O O . LEU A 1 183 ? 23.179 -4.459 -62.113 1.00 91.69 183 LEU A O 1
ATOM 1507 N N . SER A 1 184 ? 24.946 -5.863 -61.925 1.00 92.44 184 SER A N 1
ATOM 1508 C CA . SER A 1 184 ? 24.194 -7.089 -62.194 1.00 92.44 184 SER A CA 1
ATOM 1509 C C . SER A 1 184 ? 23.163 -7.357 -61.095 1.00 92.44 184 SER A C 1
ATOM 1511 O O . SER A 1 184 ? 23.282 -6.865 -59.972 1.00 92.44 184 SER A O 1
ATOM 1513 N N . TYR A 1 185 ? 22.153 -8.177 -61.390 1.00 88.75 185 TYR A N 1
ATOM 1514 C CA . TYR A 1 185 ? 21.129 -8.545 -60.409 1.00 88.75 185 TYR A CA 1
ATOM 1515 C C . TYR A 1 185 ? 21.730 -9.092 -59.099 1.00 88.75 185 TYR A C 1
ATOM 1517 O O . TYR A 1 185 ? 21.332 -8.669 -58.012 1.00 88.75 185 TYR A O 1
ATOM 1525 N N . ASP A 1 186 ? 22.739 -9.961 -59.200 1.00 90.19 186 ASP A N 1
ATOM 1526 C CA . ASP A 1 186 ? 23.404 -10.554 -58.036 1.00 90.19 186 ASP A CA 1
ATOM 1527 C C . ASP A 1 186 ? 24.186 -9.513 -57.226 1.00 90.19 186 ASP A C 1
ATOM 1529 O O . ASP A 1 186 ? 24.113 -9.499 -55.997 1.00 90.19 186 ASP A O 1
ATOM 1533 N N . GLN A 1 187 ? 24.860 -8.576 -57.901 1.00 91.75 187 GLN A N 1
ATOM 1534 C CA . GLN A 1 187 ? 25.567 -7.477 -57.242 1.00 91.75 187 GLN A CA 1
ATOM 1535 C C . GLN A 1 187 ? 24.600 -6.520 -56.534 1.00 91.75 187 GLN A C 1
ATOM 1537 O O . GLN A 1 187 ? 24.859 -6.103 -55.406 1.00 91.75 187 GLN A O 1
ATOM 1542 N N . ARG A 1 188 ? 23.453 -6.200 -57.143 1.00 89.94 188 ARG A N 1
ATOM 1543 C CA . ARG A 1 188 ? 22.420 -5.373 -56.495 1.00 89.94 188 ARG A CA 1
ATOM 1544 C C . ARG A 1 188 ? 21.865 -6.053 -55.248 1.00 89.94 188 ARG A C 1
ATOM 1546 O O . ARG A 1 188 ? 21.773 -5.430 -54.192 1.00 89.94 188 ARG A O 1
ATOM 1553 N N . LYS A 1 189 ? 21.564 -7.351 -55.345 1.00 87.00 189 LYS A N 1
ATOM 1554 C CA . LYS A 1 189 ? 21.105 -8.159 -54.210 1.00 87.00 189 LYS A CA 1
ATOM 1555 C C . LYS A 1 189 ? 22.140 -8.190 -53.086 1.00 87.00 189 LYS A C 1
ATOM 1557 O O . LYS A 1 189 ? 21.769 -8.090 -51.920 1.00 87.00 189 LYS A O 1
ATOM 1562 N N . LEU A 1 190 ? 23.426 -8.278 -53.426 1.00 89.00 190 LEU A N 1
ATOM 1563 C CA . LEU A 1 190 ? 24.521 -8.201 -52.464 1.00 89.00 190 LEU A CA 1
ATOM 1564 C C . LEU A 1 190 ? 24.566 -6.840 -51.749 1.00 89.00 190 LEU A C 1
ATOM 1566 O O . LEU A 1 190 ? 24.677 -6.808 -50.525 1.00 89.00 190 LEU A O 1
ATOM 1570 N N . VAL A 1 191 ? 24.443 -5.727 -52.482 1.00 89.50 191 VAL A N 1
ATOM 1571 C CA . VAL A 1 191 ? 24.401 -4.368 -51.905 1.00 89.50 191 VAL A CA 1
ATOM 1572 C C . VAL A 1 191 ? 23.235 -4.222 -50.927 1.00 89.50 191 VAL A C 1
ATOM 1574 O O . VAL A 1 191 ? 23.450 -3.814 -49.785 1.00 89.50 191 VAL A O 1
ATOM 1577 N N . ILE A 1 192 ? 22.027 -4.631 -51.331 1.00 87.44 192 ILE A N 1
ATOM 1578 C CA . ILE A 1 192 ? 20.840 -4.608 -50.460 1.00 87.44 192 ILE A CA 1
ATOM 1579 C C . ILE A 1 192 ? 21.072 -5.478 -49.224 1.00 87.44 192 ILE A C 1
ATOM 1581 O O . ILE A 1 192 ? 20.821 -5.035 -48.107 1.00 87.44 192 ILE A O 1
ATOM 1585 N N . LYS A 1 193 ? 21.599 -6.696 -49.401 1.00 85.88 193 LYS A N 1
ATOM 1586 C CA . LYS A 1 193 ? 21.877 -7.614 -48.292 1.00 85.88 193 LYS A CA 1
ATOM 1587 C C . LYS A 1 193 ? 22.838 -6.992 -47.278 1.00 85.88 193 LYS A C 1
ATOM 1589 O O . LYS A 1 193 ? 22.579 -7.055 -46.083 1.00 85.88 193 LYS A O 1
ATOM 1594 N N . VAL A 1 194 ? 23.929 -6.374 -47.730 1.00 87.94 194 VAL A N 1
ATOM 1595 C CA . VAL A 1 194 ? 24.948 -5.784 -46.844 1.00 87.94 194 VAL A CA 1
ATOM 1596 C C . VAL A 1 194 ? 24.439 -4.554 -46.091 1.00 87.94 194 VAL A C 1
ATOM 1598 O O . VAL A 1 194 ? 24.783 -4.370 -44.921 1.00 87.94 194 VAL A O 1
ATOM 1601 N N . LEU A 1 195 ? 23.620 -3.717 -46.726 1.00 86.12 195 LEU A N 1
ATOM 1602 C CA . LEU A 1 195 ? 23.031 -2.548 -46.070 1.00 86.12 195 LEU A CA 1
ATOM 1603 C C . LEU A 1 195 ? 21.868 -2.934 -45.141 1.00 86.12 195 LEU A C 1
ATOM 1605 O O . LEU A 1 195 ? 21.765 -2.403 -44.038 1.00 86.12 195 LEU A O 1
ATOM 1609 N N . GLY A 1 196 ? 21.049 -3.905 -45.550 1.00 80.50 196 GLY A N 1
ATOM 1610 C CA . GLY A 1 196 ? 19.883 -4.387 -44.809 1.00 80.50 196 GLY A CA 1
ATOM 1611 C C . GLY A 1 196 ? 20.194 -5.335 -43.647 1.00 80.50 196 GLY A C 1
ATOM 1612 O O . GLY A 1 196 ? 19.373 -5.463 -42.744 1.00 80.50 196 GLY A O 1
ATOM 1613 N N . ASN A 1 197 ? 21.379 -5.957 -43.606 1.00 83.69 197 ASN A N 1
ATOM 1614 C CA . ASN A 1 197 ? 21.734 -6.960 -42.589 1.00 83.69 197 ASN A CA 1
ATOM 1615 C C . ASN A 1 197 ? 21.618 -6.461 -41.138 1.00 83.69 197 ASN A C 1
ATOM 1617 O O . ASN A 1 197 ? 21.390 -7.245 -40.224 1.00 83.69 197 ASN A O 1
ATOM 1621 N N . TYR A 1 198 ? 21.821 -5.162 -40.907 1.00 78.56 198 TYR A N 1
ATOM 1622 C CA . TYR A 1 198 ? 21.726 -4.566 -39.570 1.00 78.56 198 TYR A CA 1
ATOM 1623 C C . TYR A 1 198 ? 20.335 -3.996 -39.256 1.00 78.56 198 TYR A C 1
ATOM 1625 O O . TYR A 1 198 ? 20.099 -3.544 -38.135 1.00 78.56 198 TYR A O 1
ATOM 1633 N N . LEU A 1 199 ? 19.421 -4.045 -40.225 1.00 74.69 199 LEU A N 1
ATOM 1634 C CA . LEU A 1 199 ? 18.025 -3.641 -40.087 1.00 74.69 199 LEU A CA 1
ATOM 1635 C C . LEU A 1 199 ? 17.118 -4.845 -39.783 1.00 74.69 199 LEU A C 1
ATOM 1637 O O . LEU A 1 199 ? 16.125 -4.678 -39.076 1.00 74.69 199 LEU A O 1
ATOM 1641 N N . SER A 1 200 ? 17.485 -6.049 -40.243 1.00 68.56 200 SER A N 1
ATOM 1642 C CA . SER A 1 200 ? 16.746 -7.297 -40.010 1.00 68.56 200 SER A CA 1
ATOM 1643 C C . SER A 1 200 ? 16.949 -7.893 -38.609 1.00 68.56 200 SER A C 1
ATOM 1645 O O . SER A 1 200 ? 17.952 -7.663 -37.928 1.00 68.56 200 SER A O 1
ATOM 1647 N N . SER A 1 201 ? 15.977 -8.701 -38.176 1.00 59.34 201 SER A N 1
ATOM 1648 C CA . SER A 1 201 ? 16.027 -9.478 -36.929 1.00 59.34 201 SER A CA 1
ATOM 1649 C C . SER A 1 201 ? 16.965 -10.692 -37.021 1.00 59.34 201 SER A C 1
ATOM 1651 O O . SER A 1 201 ? 17.640 -11.025 -36.042 1.00 59.34 201 SER A O 1
ATOM 1653 N N . GLU A 1 202 ? 17.048 -11.321 -38.196 1.00 57.53 202 GLU A N 1
ATOM 1654 C CA . GLU A 1 202 ? 17.954 -12.434 -38.502 1.00 57.53 202 GLU A CA 1
ATOM 1655 C C . GLU A 1 202 ? 19.311 -11.911 -38.992 1.00 57.53 202 GLU A C 1
ATOM 1657 O O . GLU A 1 202 ? 19.377 -10.988 -39.806 1.00 57.53 202 GLU A O 1
ATOM 1662 N N . LYS A 1 203 ? 20.401 -12.471 -38.450 1.00 63.44 203 LYS A N 1
ATOM 1663 C CA . LYS A 1 203 ? 21.759 -11.921 -38.571 1.00 63.44 203 LYS A CA 1
ATOM 1664 C C . LYS A 1 203 ? 22.678 -12.876 -39.314 1.00 63.44 203 LYS A C 1
ATOM 1666 O O . LYS A 1 203 ? 22.882 -14.000 -38.857 1.00 63.44 203 LYS A O 1
ATOM 1671 N N . GLU A 1 204 ? 23.358 -12.376 -40.341 1.00 69.12 204 GLU A N 1
ATOM 1672 C CA . GLU A 1 204 ? 24.519 -13.047 -40.925 1.00 69.12 204 GLU A CA 1
ATOM 1673 C C . GLU A 1 204 ? 25.794 -12.196 -40.746 1.00 69.12 204 GLU A C 1
ATOM 1675 O O . GLU A 1 204 ? 25.741 -10.960 -40.759 1.00 69.12 204 GLU A O 1
ATOM 1680 N N . PRO A 1 205 ? 26.973 -12.816 -40.545 1.00 74.25 205 PRO A N 1
ATOM 1681 C CA . PRO A 1 205 ? 28.240 -12.094 -40.573 1.00 74.25 205 PRO A CA 1
ATOM 1682 C C . PRO A 1 205 ? 28.465 -11.447 -41.947 1.00 74.25 205 PRO A C 1
ATOM 1684 O O . PRO A 1 205 ? 28.528 -12.137 -42.964 1.00 74.25 205 PRO A O 1
ATOM 1687 N N . VAL A 1 206 ? 28.641 -10.123 -41.984 1.00 82.31 206 VAL A N 1
ATOM 1688 C CA . VAL A 1 206 ? 28.976 -9.408 -43.225 1.00 82.31 206 VAL A CA 1
ATOM 1689 C C . VAL A 1 206 ? 30.472 -9.529 -43.505 1.00 82.31 206 VAL A C 1
ATOM 1691 O O . VAL A 1 206 ? 31.301 -9.014 -42.753 1.00 82.31 206 VAL A O 1
ATOM 1694 N N . ASN A 1 207 ? 30.831 -10.169 -44.619 1.00 88.06 207 ASN A N 1
ATOM 1695 C CA . ASN A 1 207 ? 32.210 -10.231 -45.095 1.00 88.06 207 ASN A CA 1
ATOM 1696 C C . ASN A 1 207 ? 32.511 -9.059 -46.044 1.00 88.06 207 ASN A C 1
ATOM 1698 O O . ASN A 1 207 ? 32.344 -9.158 -47.260 1.00 88.06 207 ASN A O 1
ATOM 1702 N N . PHE A 1 208 ? 32.999 -7.944 -45.494 1.00 91.38 208 PHE A N 1
ATOM 1703 C CA . PHE A 1 208 ? 33.358 -6.768 -46.296 1.00 91.38 208 PHE A CA 1
ATOM 1704 C C . PHE A 1 208 ? 34.516 -7.013 -47.280 1.00 91.38 208 PHE A C 1
ATOM 1706 O O . PHE A 1 208 ? 34.645 -6.276 -48.255 1.00 91.38 208 PHE A O 1
ATOM 1713 N N . GLY A 1 209 ? 35.357 -8.029 -47.052 1.00 90.19 209 GLY A N 1
ATOM 1714 C CA . GLY A 1 209 ? 36.416 -8.410 -47.990 1.00 90.19 209 GLY A CA 1
ATOM 1715 C C . GLY A 1 209 ? 35.840 -9.006 -49.272 1.00 90.19 209 GLY A C 1
ATOM 1716 O O . GLY A 1 209 ? 36.175 -8.555 -50.366 1.00 90.19 209 GLY A O 1
ATOM 1717 N N . GLN A 1 210 ? 34.908 -9.950 -49.125 1.00 90.56 210 GLN A N 1
ATOM 1718 C CA . GLN A 1 210 ? 34.160 -10.527 -50.243 1.00 90.56 210 GLN A CA 1
ATOM 1719 C C . GLN A 1 210 ? 33.301 -9.468 -50.947 1.00 90.56 210 GLN A C 1
ATOM 1721 O O . GLN A 1 210 ? 33.338 -9.362 -52.168 1.00 90.56 210 GLN A O 1
ATOM 1726 N N . PHE A 1 211 ? 32.618 -8.610 -50.181 1.00 93.50 211 PHE A N 1
ATOM 1727 C CA . PHE A 1 211 ? 31.834 -7.499 -50.728 1.00 93.50 211 PHE A CA 1
ATOM 1728 C C . PHE A 1 211 ? 32.660 -6.584 -51.646 1.00 93.50 211 PHE A C 1
ATOM 1730 O O . PHE A 1 211 ? 32.215 -6.216 -52.731 1.00 93.50 211 PHE A O 1
ATOM 1737 N N . ARG A 1 212 ? 33.897 -6.253 -51.244 1.00 95.12 212 ARG A N 1
ATOM 1738 C CA . ARG A 1 212 ? 34.819 -5.469 -52.079 1.00 95.12 212 ARG A CA 1
ATOM 1739 C C . ARG A 1 212 ? 35.205 -6.208 -53.354 1.00 95.12 212 ARG A C 1
ATOM 1741 O O . ARG A 1 212 ? 35.222 -5.590 -54.409 1.00 95.12 212 ARG A O 1
ATOM 1748 N N . GLN A 1 213 ? 35.512 -7.501 -53.267 1.00 94.19 213 GLN A N 1
ATOM 1749 C CA . GLN A 1 213 ? 35.924 -8.298 -54.425 1.00 94.19 213 GLN A CA 1
ATOM 1750 C C . GLN A 1 213 ? 34.811 -8.416 -55.473 1.00 94.19 213 GLN A C 1
ATOM 1752 O O . GLN A 1 213 ? 35.080 -8.250 -56.659 1.00 94.19 213 GLN A O 1
ATOM 1757 N N . GLU A 1 214 ? 33.570 -8.645 -55.041 1.00 92.75 214 GLU A N 1
ATOM 1758 C CA . GLU A 1 214 ? 32.421 -8.836 -55.939 1.00 92.75 214 GLU A CA 1
ATOM 1759 C C . GLU A 1 214 ? 31.974 -7.545 -56.647 1.00 92.75 214 GLU A C 1
ATOM 1761 O O . GLU A 1 214 ? 31.374 -7.604 -57.722 1.00 92.75 214 GLU A O 1
ATOM 1766 N N . LEU A 1 215 ? 32.295 -6.376 -56.080 1.00 94.38 215 LEU A N 1
ATOM 1767 C CA . LEU A 1 215 ? 31.953 -5.070 -56.653 1.00 94.38 215 LEU A CA 1
ATOM 1768 C C . LEU A 1 215 ? 33.127 -4.351 -57.331 1.00 94.38 215 LEU A C 1
ATOM 1770 O O . LEU A 1 215 ? 32.891 -3.407 -58.080 1.00 94.38 215 LEU A O 1
ATOM 1774 N N . ALA A 1 216 ? 34.376 -4.781 -57.119 1.00 92.31 216 ALA A N 1
ATOM 1775 C CA . ALA A 1 216 ? 35.573 -4.095 -57.627 1.00 92.31 216 ALA A CA 1
ATOM 1776 C C . ALA A 1 216 ? 35.633 -3.977 -59.159 1.00 92.31 216 ALA A C 1
ATOM 1778 O O . ALA A 1 216 ? 36.310 -3.095 -59.681 1.00 92.31 216 ALA A O 1
ATOM 1779 N N . SER A 1 217 ? 34.947 -4.866 -59.880 1.00 89.81 217 SER A N 1
ATOM 1780 C CA . SER A 1 217 ? 34.853 -4.840 -61.344 1.00 89.81 217 SER A CA 1
ATOM 1781 C C . SER A 1 217 ? 33.823 -3.838 -61.873 1.00 89.81 217 SER A C 1
ATOM 1783 O O . SER A 1 217 ? 33.844 -3.530 -63.062 1.00 89.81 217 SER A O 1
ATOM 1785 N N . SER A 1 218 ? 32.928 -3.338 -61.017 1.00 91.31 218 SER A N 1
ATOM 1786 C CA . SER A 1 218 ? 31.776 -2.518 -61.416 1.00 91.31 218 SER A CA 1
ATOM 1787 C C . SER A 1 218 ? 31.699 -1.171 -60.694 1.00 91.31 218 SER A C 1
ATOM 1789 O O . SER A 1 218 ? 31.020 -0.273 -61.176 1.00 91.31 218 SER A O 1
ATOM 1791 N N . LEU A 1 219 ? 32.395 -1.007 -59.565 1.00 92.38 219 LEU A N 1
ATOM 1792 C CA . LEU A 1 219 ? 32.415 0.220 -58.771 1.00 92.38 219 LEU A CA 1
ATOM 1793 C C . LEU A 1 219 ? 33.834 0.620 -58.383 1.00 92.38 219 LEU A C 1
ATOM 1795 O O . LEU A 1 219 ? 34.706 -0.221 -58.157 1.00 92.38 219 LEU A O 1
ATOM 1799 N N . SER A 1 220 ? 34.044 1.927 -58.232 1.00 93.56 220 SER A N 1
ATOM 1800 C CA . SER A 1 220 ? 35.291 2.460 -57.694 1.00 93.56 220 SER A CA 1
ATOM 1801 C C . SER A 1 220 ? 35.496 2.008 -56.241 1.00 93.56 220 SER A C 1
ATOM 1803 O O . SER A 1 220 ? 34.548 1.816 -55.472 1.00 93.56 220 SER A O 1
ATOM 1805 N N . SER A 1 221 ? 36.760 1.886 -55.825 1.00 92.69 221 SER A N 1
ATOM 1806 C CA . SER A 1 221 ? 37.102 1.581 -54.426 1.00 92.69 221 SER A CA 1
ATOM 1807 C C . SER A 1 221 ? 36.515 2.607 -53.447 1.00 92.69 221 SER A C 1
ATOM 1809 O O . SER A 1 221 ? 36.255 2.287 -52.283 1.00 92.69 221 SER A O 1
ATOM 1811 N N . GLU A 1 222 ? 36.314 3.840 -53.904 1.00 93.62 222 GLU A N 1
ATOM 1812 C CA . GLU A 1 222 ? 35.712 4.919 -53.133 1.00 93.62 222 GLU A CA 1
ATOM 1813 C C . GLU A 1 222 ? 34.213 4.692 -52.912 1.00 93.62 222 GLU A C 1
ATOM 1815 O O . GLU A 1 222 ? 33.780 4.666 -51.759 1.00 93.62 222 GLU A O 1
ATOM 1820 N N . HIS A 1 223 ? 33.451 4.383 -53.966 1.00 94.38 223 HIS A N 1
ATOM 1821 C CA . HIS A 1 223 ? 32.018 4.072 -53.872 1.00 94.38 223 HIS A CA 1
ATOM 1822 C C . HIS A 1 223 ? 31.758 2.867 -52.969 1.00 94.38 223 HIS A C 1
ATOM 1824 O O . HIS A 1 223 ? 30.921 2.915 -52.066 1.00 94.38 223 HIS A O 1
ATOM 1830 N N . ILE A 1 224 ? 32.554 1.806 -53.122 1.00 94.62 224 ILE A N 1
ATOM 1831 C CA . ILE A 1 224 ? 32.462 0.627 -52.253 1.00 94.62 224 ILE A CA 1
ATOM 1832 C C . ILE A 1 224 ? 32.738 1.003 -50.789 1.00 94.62 224 ILE A C 1
ATOM 1834 O O . ILE A 1 224 ? 32.100 0.483 -49.874 1.00 94.62 224 ILE A O 1
ATOM 1838 N N . THR A 1 225 ? 33.671 1.926 -50.543 1.00 95.12 225 THR A N 1
ATOM 1839 C CA . THR A 1 225 ? 33.993 2.381 -49.185 1.00 95.12 225 THR A CA 1
ATOM 1840 C C . THR A 1 225 ? 32.844 3.167 -48.553 1.00 95.12 225 THR A C 1
ATOM 1842 O O . THR A 1 225 ? 32.576 2.956 -47.371 1.00 95.12 225 THR A O 1
ATOM 1845 N N . GLN A 1 226 ? 32.118 3.988 -49.318 1.00 94.50 226 GLN A N 1
ATOM 1846 C CA . GLN A 1 226 ? 30.934 4.691 -48.805 1.00 94.50 226 GLN A CA 1
ATOM 1847 C C . GLN A 1 226 ? 29.781 3.730 -48.480 1.00 94.50 226 GLN A C 1
ATOM 1849 O O . GLN A 1 226 ? 29.170 3.849 -47.420 1.00 94.50 226 GLN A O 1
ATOM 1854 N N . LEU A 1 227 ? 29.535 2.713 -49.316 1.00 92.94 227 LEU A N 1
ATOM 1855 C CA . LEU A 1 227 ? 28.527 1.678 -49.025 1.00 92.94 227 LEU A CA 1
ATOM 1856 C C . LEU A 1 227 ? 28.857 0.898 -47.742 1.00 92.94 227 LEU A C 1
ATOM 1858 O O . LEU A 1 227 ? 27.977 0.594 -46.937 1.00 92.94 227 LEU A O 1
ATOM 1862 N N . ILE A 1 228 ? 30.140 0.608 -47.514 1.00 93.88 228 ILE A N 1
ATOM 1863 C CA . ILE A 1 228 ? 30.596 -0.020 -46.269 1.00 93.88 228 ILE A CA 1
ATOM 1864 C C . ILE A 1 228 ? 30.390 0.920 -45.078 1.00 93.88 228 ILE A C 1
ATOM 1866 O O . ILE A 1 228 ? 29.929 0.468 -44.031 1.00 93.88 228 ILE A O 1
ATOM 1870 N N . ALA A 1 229 ? 30.697 2.211 -45.226 1.00 92.56 229 ALA A N 1
ATOM 1871 C CA . ALA A 1 229 ? 30.502 3.200 -44.170 1.00 92.56 229 ALA A CA 1
ATOM 1872 C C . ALA A 1 229 ? 29.021 3.327 -43.767 1.00 92.56 229 ALA A C 1
ATOM 1874 O O . ALA A 1 229 ? 28.722 3.360 -42.574 1.00 92.56 229 ALA A O 1
ATOM 1875 N N . LEU A 1 230 ? 28.097 3.295 -44.736 1.00 91.00 230 LEU A N 1
ATOM 1876 C CA . LEU A 1 230 ? 26.650 3.248 -44.489 1.00 91.00 230 LEU A CA 1
ATOM 1877 C C . LEU A 1 230 ? 26.250 2.011 -43.667 1.00 91.00 230 LEU A C 1
ATOM 1879 O O . LEU A 1 230 ? 25.618 2.136 -42.618 1.00 91.00 230 LEU A O 1
ATOM 1883 N N . SER A 1 231 ? 26.687 0.818 -44.084 1.00 89.75 231 SER A N 1
ATOM 1884 C CA . SER A 1 231 ? 26.426 -0.435 -43.353 1.00 89.75 231 SER A CA 1
ATOM 1885 C C . SER A 1 231 ? 26.982 -0.395 -41.918 1.00 89.75 231 SER A C 1
ATOM 1887 O O . SER A 1 231 ? 26.314 -0.780 -40.956 1.00 89.75 231 SER A O 1
ATOM 1889 N N . GLN A 1 232 ? 28.194 0.136 -41.736 1.00 89.69 232 GLN A N 1
ATOM 1890 C CA . GLN A 1 232 ? 28.826 0.279 -40.421 1.00 89.69 232 GLN A CA 1
ATOM 1891 C C . GLN A 1 232 ? 28.127 1.307 -39.523 1.00 89.69 232 GLN A C 1
ATOM 1893 O O . GLN A 1 232 ? 28.110 1.145 -38.297 1.00 89.69 232 GLN A O 1
ATOM 1898 N N . PHE A 1 233 ? 27.530 2.346 -40.102 1.00 90.75 233 PHE A N 1
ATOM 1899 C CA . PHE A 1 233 ? 26.714 3.285 -39.349 1.00 90.75 233 PHE A CA 1
ATOM 1900 C C . PHE A 1 233 ? 25.420 2.631 -38.853 1.00 90.75 233 PHE A C 1
ATOM 1902 O O . PHE A 1 233 ? 25.101 2.758 -37.671 1.00 90.75 233 PHE A O 1
ATOM 1909 N N . PHE A 1 234 ? 24.739 1.827 -39.678 1.00 87.31 234 PHE A N 1
ATOM 1910 C CA . PHE A 1 234 ? 23.606 1.026 -39.197 1.00 87.31 234 PHE A CA 1
ATOM 1911 C C . PHE A 1 234 ? 24.029 0.078 -38.072 1.00 87.31 234 PHE A C 1
ATOM 1913 O O . PHE A 1 234 ? 23.369 0.011 -37.037 1.00 87.31 234 PHE A O 1
ATOM 1920 N N . LYS A 1 235 ? 25.193 -0.571 -38.181 1.00 86.38 235 LYS A N 1
ATOM 1921 C CA . LYS A 1 235 ? 25.735 -1.352 -37.063 1.00 86.38 235 LYS A CA 1
ATOM 1922 C C . LYS A 1 235 ? 25.879 -0.513 -35.781 1.00 86.38 235 LYS A C 1
ATOM 1924 O O . LYS A 1 235 ? 25.466 -0.957 -34.710 1.00 86.38 235 LYS A O 1
ATOM 1929 N N . THR A 1 236 ? 26.422 0.700 -35.896 1.00 85.38 236 THR A N 1
ATOM 1930 C CA . THR A 1 236 ? 26.571 1.628 -34.763 1.00 85.38 236 THR A CA 1
ATOM 1931 C C . THR A 1 236 ? 25.219 1.949 -34.120 1.00 85.38 236 THR A C 1
ATOM 1933 O O . THR A 1 236 ? 25.079 1.852 -32.903 1.00 85.38 236 THR A O 1
ATOM 1936 N N . MET A 1 237 ? 24.213 2.276 -34.932 1.00 80.62 237 MET A N 1
ATOM 1937 C CA . MET A 1 237 ? 22.866 2.625 -34.474 1.00 80.62 237 MET A CA 1
ATOM 1938 C C . MET A 1 237 ? 22.170 1.469 -33.757 1.00 80.62 237 MET A C 1
ATOM 1940 O O . MET A 1 237 ? 21.621 1.635 -32.662 1.00 80.62 237 MET A O 1
ATOM 1944 N N . PHE A 1 238 ? 22.196 0.284 -34.361 1.00 77.50 238 PHE A N 1
ATOM 1945 C CA . PHE A 1 238 ? 21.372 -0.842 -33.934 1.00 77.50 238 PHE A CA 1
ATOM 1946 C C . PHE A 1 238 ? 22.050 -1.761 -32.912 1.00 77.50 238 PHE A C 1
ATOM 1948 O O . PHE A 1 238 ? 21.348 -2.462 -32.186 1.00 77.50 238 PHE A O 1
ATOM 1955 N N . PHE A 1 239 ? 23.385 -1.748 -32.806 1.00 73.31 239 PHE A N 1
ATOM 1956 C CA . PHE A 1 239 ? 24.113 -2.753 -32.018 1.00 73.31 239 PHE A CA 1
ATOM 1957 C C . PHE A 1 239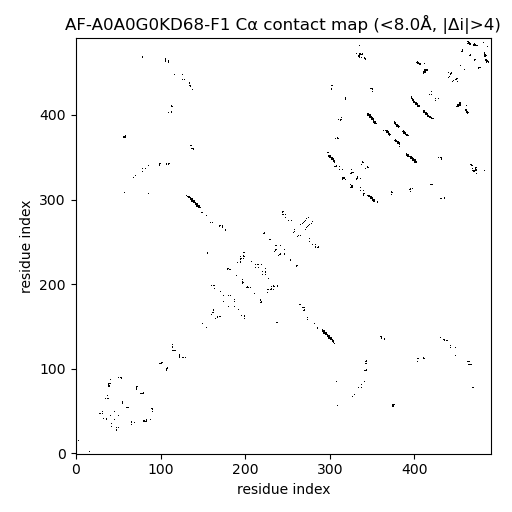 ? 25.167 -2.195 -31.068 1.00 73.31 239 PHE A C 1
ATOM 1959 O O . PHE A 1 239 ? 25.322 -2.731 -29.968 1.00 73.31 239 PHE A O 1
ATOM 1966 N N . ASP A 1 240 ? 25.890 -1.142 -31.444 1.00 73.00 240 ASP A N 1
ATOM 1967 C CA . ASP A 1 240 ? 26.929 -0.614 -30.561 1.00 73.00 240 ASP A CA 1
ATOM 1968 C C . ASP A 1 240 ? 26.281 0.139 -29.386 1.00 73.00 240 ASP A C 1
ATOM 1970 O O . ASP A 1 240 ? 25.348 0.921 -29.562 1.00 73.00 240 ASP A O 1
ATOM 1974 N N . ARG A 1 241 ? 26.761 -0.054 -28.153 1.00 69.62 241 ARG A N 1
ATOM 1975 C CA . ARG A 1 241 ? 26.266 0.677 -26.966 1.00 69.62 241 ARG A CA 1
ATOM 1976 C C . ARG A 1 241 ? 26.807 2.117 -26.909 1.00 69.62 241 ARG A C 1
ATOM 1978 O O . ARG A 1 241 ? 27.365 2.511 -25.894 1.00 69.62 241 ARG A O 1
ATOM 1985 N N . LYS A 1 242 ? 26.687 2.865 -28.009 1.00 78.88 242 LYS A N 1
ATOM 1986 C CA . LYS A 1 242 ? 27.127 4.263 -28.101 1.00 78.88 242 LYS A CA 1
ATOM 1987 C C . LYS A 1 242 ? 26.084 5.227 -27.544 1.00 78.88 242 LYS A C 1
ATOM 1989 O O . LYS A 1 242 ? 24.885 4.957 -27.647 1.00 78.88 242 LYS A O 1
ATOM 1994 N N . SER A 1 243 ? 26.547 6.336 -26.974 1.00 79.31 243 SER A N 1
ATOM 1995 C CA . SER A 1 243 ? 25.701 7.441 -26.517 1.00 79.31 243 SER A CA 1
ATOM 1996 C C . SER A 1 243 ? 25.100 8.223 -27.702 1.00 79.31 243 SER A C 1
ATOM 1998 O O . SER A 1 243 ? 25.649 8.181 -28.809 1.00 79.31 243 SER A O 1
ATOM 2000 N N . PRO A 1 244 ? 24.018 9.001 -27.496 1.00 81.19 244 PRO A N 1
ATOM 2001 C CA . PRO A 1 244 ? 23.468 9.888 -28.527 1.00 81.19 244 PRO A CA 1
ATOM 2002 C C . PRO A 1 244 ? 24.511 10.841 -29.136 1.00 81.19 244 PRO A C 1
ATOM 2004 O O . PRO A 1 244 ? 24.548 11.025 -30.350 1.00 81.19 244 PRO A O 1
ATOM 2007 N N . THR A 1 245 ? 25.427 11.377 -28.324 1.00 82.38 245 THR A N 1
ATOM 2008 C CA . THR A 1 245 ? 26.518 12.255 -28.786 1.00 82.38 245 THR A CA 1
ATOM 2009 C C . THR A 1 245 ? 27.537 11.532 -29.673 1.00 82.38 245 THR A C 1
ATOM 2011 O O . THR A 1 245 ? 28.000 12.077 -30.680 1.00 82.38 245 THR A O 1
ATOM 2014 N N . GLU A 1 246 ? 27.877 10.285 -29.343 1.00 84.75 246 GLU A N 1
ATOM 2015 C CA . GLU A 1 246 ? 28.771 9.447 -30.148 1.00 84.75 246 GLU A CA 1
ATOM 2016 C C . GLU A 1 246 ? 28.128 9.023 -31.474 1.00 84.75 246 GLU A C 1
ATOM 2018 O O . GLU A 1 246 ? 28.809 8.932 -32.503 1.00 84.75 246 GLU A O 1
ATOM 2023 N N . ILE A 1 247 ? 26.817 8.776 -31.465 1.00 86.81 247 ILE A N 1
ATOM 2024 C CA . ILE A 1 247 ? 26.031 8.503 -32.668 1.00 86.81 247 ILE A CA 1
ATOM 2025 C C . ILE A 1 247 ? 25.996 9.745 -33.562 1.00 86.81 247 ILE A C 1
ATOM 2027 O O . ILE A 1 247 ? 26.328 9.636 -34.743 1.00 86.81 247 ILE A O 1
ATOM 2031 N N . TYR A 1 248 ? 25.682 10.916 -33.001 1.00 88.69 248 TYR A N 1
ATOM 2032 C CA . TYR A 1 248 ? 25.666 12.190 -33.725 1.00 88.69 248 TYR A CA 1
ATOM 2033 C C . TYR A 1 248 ? 27.013 12.455 -34.411 1.00 88.69 248 TYR A C 1
ATOM 2035 O O . TYR A 1 248 ? 27.082 12.686 -35.617 1.00 88.69 248 TYR A O 1
ATOM 2043 N N . SER A 1 249 ? 28.109 12.278 -33.669 1.00 89.94 249 SER A N 1
ATOM 2044 C CA . SER A 1 249 ? 29.474 12.416 -34.193 1.00 89.94 249 SER A CA 1
ATOM 2045 C C . SER A 1 249 ? 29.795 11.408 -35.305 1.00 89.94 249 SER A C 1
ATOM 2047 O O . SER A 1 249 ? 30.573 11.694 -36.218 1.00 89.94 249 SER A O 1
ATOM 2049 N N . SER A 1 250 ? 29.234 10.197 -35.228 1.00 91.62 250 SER A N 1
ATOM 2050 C CA . SER A 1 250 ? 29.405 9.165 -36.258 1.00 91.62 250 SER A CA 1
ATOM 2051 C C . SER A 1 250 ? 28.627 9.513 -37.532 1.00 91.62 250 SER A C 1
ATOM 2053 O O . SER A 1 250 ? 29.155 9.322 -38.628 1.00 91.62 250 SER A O 1
ATOM 2055 N N . LEU A 1 251 ? 27.418 10.066 -37.388 1.00 93.12 251 LEU A N 1
ATOM 2056 C CA . LEU A 1 251 ? 26.593 10.560 -38.492 1.00 93.12 251 LEU A CA 1
ATOM 2057 C C . LEU A 1 251 ? 27.263 11.748 -39.192 1.00 93.12 251 LEU A C 1
ATOM 2059 O O . LEU A 1 251 ? 27.370 11.745 -40.413 1.00 93.12 251 LEU A O 1
ATOM 2063 N N . ASP A 1 252 ? 27.816 12.702 -38.437 1.00 93.75 252 ASP A N 1
ATOM 2064 C CA . ASP A 1 252 ? 28.586 13.829 -38.986 1.00 93.75 252 ASP A CA 1
ATOM 2065 C C . ASP A 1 252 ? 29.729 13.373 -39.885 1.00 93.75 252 ASP A C 1
ATOM 2067 O O . ASP A 1 252 ? 29.875 13.841 -41.015 1.00 93.75 252 ASP A O 1
ATOM 2071 N N . ARG A 1 253 ? 30.528 12.418 -39.400 1.00 94.25 253 ARG A N 1
ATOM 2072 C CA . ARG A 1 253 ? 31.649 11.874 -40.172 1.00 94.25 253 ARG A CA 1
ATOM 2073 C C . ARG A 1 253 ? 31.170 11.147 -41.421 1.00 94.25 253 ARG A C 1
ATOM 2075 O O . ARG A 1 253 ? 31.775 11.314 -42.475 1.00 94.25 253 ARG A O 1
ATOM 2082 N N . LEU A 1 254 ? 30.116 10.339 -41.312 1.00 95.25 254 LEU A N 1
ATOM 2083 C CA . LEU A 1 254 ? 29.538 9.630 -42.452 1.00 95.25 254 LEU A CA 1
ATOM 2084 C C . LEU A 1 254 ? 29.060 10.621 -43.521 1.00 95.25 254 LEU A C 1
ATOM 2086 O O . LEU A 1 254 ? 29.490 10.537 -44.666 1.00 95.25 254 LEU A O 1
ATOM 2090 N N . ILE A 1 255 ? 28.219 11.579 -43.138 1.00 96.19 255 ILE A N 1
ATOM 2091 C CA . ILE A 1 255 ? 27.601 12.525 -44.068 1.00 96.19 255 ILE A CA 1
ATOM 2092 C C . ILE A 1 255 ? 28.638 13.465 -44.675 1.00 96.19 255 ILE A C 1
ATOM 2094 O O . ILE A 1 255 ? 28.592 13.716 -45.877 1.00 96.19 255 ILE A O 1
ATOM 2098 N N . SER A 1 256 ? 29.614 13.935 -43.893 1.00 94.75 256 SER A N 1
ATOM 2099 C CA . SER A 1 256 ? 30.725 14.728 -44.426 1.00 94.75 256 SER A CA 1
ATOM 2100 C C . SER A 1 256 ? 31.528 13.945 -45.463 1.00 94.75 256 SER A C 1
ATOM 2102 O O . SER A 1 256 ? 31.885 14.506 -46.494 1.00 94.75 256 SER A O 1
ATOM 2104 N N . ASN A 1 257 ? 31.796 12.658 -45.216 1.00 93.69 257 ASN A N 1
ATOM 2105 C CA . ASN A 1 257 ? 32.515 11.815 -46.169 1.00 93.69 257 ASN A CA 1
ATOM 2106 C C . ASN A 1 257 ? 31.704 11.573 -47.445 1.00 93.69 257 ASN A C 1
ATOM 2108 O O . ASN A 1 257 ? 32.282 11.610 -48.524 1.00 93.69 257 ASN A O 1
ATOM 2112 N N . ILE A 1 258 ? 30.392 11.342 -47.344 1.00 94.62 258 ILE A N 1
ATOM 2113 C CA . ILE A 1 258 ? 29.540 11.148 -48.526 1.00 94.62 258 ILE A CA 1
ATOM 2114 C C . ILE A 1 258 ? 29.454 12.449 -49.334 1.00 94.62 258 ILE A C 1
ATOM 2116 O O . ILE A 1 258 ? 29.650 12.412 -50.541 1.00 94.62 258 ILE A O 1
ATOM 2120 N N . LYS A 1 259 ? 29.244 13.607 -48.693 1.00 94.00 259 LYS A N 1
ATOM 2121 C CA . LYS A 1 259 ? 29.191 14.912 -49.382 1.00 94.00 259 LYS A CA 1
ATOM 2122 C C . LYS A 1 259 ? 30.482 15.250 -50.131 1.00 94.00 259 LYS A C 1
ATOM 2124 O O . LYS A 1 259 ? 30.412 15.895 -51.167 1.00 94.00 259 LYS A O 1
ATOM 2129 N N . ASP A 1 260 ? 31.631 14.840 -49.601 1.00 93.62 260 ASP A N 1
ATOM 2130 C CA . ASP A 1 260 ? 32.945 15.075 -50.212 1.00 93.62 260 ASP A CA 1
ATOM 2131 C C . ASP A 1 260 ? 33.246 14.082 -51.347 1.00 93.62 260 ASP A C 1
ATOM 2133 O O . ASP A 1 260 ? 33.750 14.463 -52.400 1.00 93.62 260 ASP A O 1
ATOM 2137 N N . LYS A 1 261 ? 32.910 12.802 -51.145 1.00 93.44 261 LYS A N 1
ATOM 2138 C CA . LYS A 1 261 ? 33.414 11.692 -51.972 1.00 93.44 261 LYS A CA 1
ATOM 2139 C C . LYS A 1 261 ? 32.392 11.070 -52.912 1.00 93.44 261 LYS A C 1
ATOM 2141 O O . LYS A 1 261 ? 32.779 10.363 -53.835 1.00 93.44 261 LYS A O 1
ATOM 2146 N N . TRP A 1 262 ? 31.103 11.260 -52.644 1.00 95.06 262 TRP A N 1
ATOM 2147 C CA . TRP A 1 262 ? 30.010 10.793 -53.497 1.00 95.06 262 TRP A CA 1
ATOM 2148 C C . TRP A 1 262 ? 28.750 11.663 -53.309 1.00 95.06 262 TRP A C 1
ATOM 2150 O O . TRP A 1 262 ? 27.768 11.224 -52.700 1.00 95.06 262 TRP A O 1
ATOM 2160 N N . PRO A 1 263 ? 28.767 12.922 -53.787 1.00 93.12 263 PRO A N 1
ATOM 2161 C CA . PRO A 1 263 ? 27.666 13.869 -53.592 1.00 93.12 263 PRO A CA 1
ATOM 2162 C C . PRO A 1 263 ? 26.310 13.357 -54.100 1.00 93.12 263 PRO A C 1
ATOM 2164 O O . PRO A 1 263 ? 25.270 13.628 -53.501 1.00 93.12 263 PRO A O 1
ATOM 2167 N N . GLU A 1 264 ? 26.306 12.581 -55.181 1.00 93.81 264 GLU A N 1
ATOM 2168 C CA . GLU A 1 264 ? 25.108 12.001 -55.787 1.00 93.81 264 GLU A CA 1
ATOM 2169 C C . GLU A 1 264 ? 24.422 11.013 -54.838 1.00 93.81 264 GLU A C 1
ATOM 2171 O O . GLU A 1 264 ? 23.194 10.996 -54.753 1.00 93.81 264 GLU A O 1
ATOM 2176 N N . LEU A 1 265 ? 25.200 10.254 -54.057 1.00 92.81 265 LEU A N 1
ATOM 2177 C CA . LEU A 1 265 ? 24.677 9.367 -53.020 1.00 92.81 265 LEU A CA 1
ATOM 2178 C C . LEU A 1 265 ? 23.998 10.150 -51.891 1.00 92.81 265 LEU A C 1
ATOM 2180 O O . LEU A 1 265 ? 22.971 9.704 -51.384 1.00 92.81 265 LEU A O 1
ATOM 2184 N N . TYR A 1 266 ? 24.522 11.324 -51.521 1.00 92.75 266 TYR A N 1
ATOM 2185 C CA . TYR A 1 266 ? 23.873 12.185 -50.528 1.00 92.75 266 TYR A CA 1
ATOM 2186 C C . TYR A 1 266 ? 22.504 12.686 -51.003 1.00 92.75 266 TYR A C 1
ATOM 2188 O O . TYR A 1 266 ? 21.578 12.775 -50.203 1.00 92.75 266 TYR A O 1
ATOM 2196 N N . ASN A 1 267 ? 22.354 12.968 -52.300 1.00 90.00 267 ASN A N 1
ATOM 2197 C CA . ASN A 1 267 ? 21.114 13.505 -52.868 1.00 90.00 267 ASN A CA 1
ATOM 2198 C C . ASN A 1 267 ? 19.949 12.503 -52.893 1.00 90.00 267 ASN A C 1
ATOM 2200 O O . ASN A 1 267 ? 18.820 12.893 -53.188 1.00 90.00 267 ASN A O 1
ATOM 2204 N N . LEU A 1 268 ? 20.193 11.225 -52.596 1.00 89.12 268 LEU A N 1
ATOM 2205 C CA . LEU A 1 268 ? 19.118 10.255 -52.417 1.00 89.12 268 LEU A CA 1
ATOM 2206 C C . LEU A 1 268 ? 18.345 10.547 -51.128 1.00 89.12 268 LEU A C 1
ATOM 2208 O O . LEU A 1 268 ? 18.935 10.915 -50.109 1.00 89.12 268 LEU A O 1
ATOM 2212 N N . GLU A 1 269 ? 17.030 10.327 -51.145 1.00 84.06 269 GLU A N 1
ATOM 2213 C CA . GLU A 1 269 ? 16.170 10.557 -49.973 1.00 84.06 269 GLU A CA 1
ATOM 2214 C C . GLU A 1 269 ? 16.593 9.668 -48.800 1.00 84.06 269 GLU A C 1
ATOM 2216 O O . GLU A 1 269 ? 16.647 10.136 -47.665 1.00 84.06 269 GLU A O 1
ATOM 2221 N N . LEU A 1 270 ? 17.023 8.436 -49.104 1.00 84.88 270 LEU A N 1
ATOM 2222 C CA . LEU A 1 270 ? 17.593 7.501 -48.133 1.00 84.88 270 LEU A CA 1
ATOM 2223 C C . LEU A 1 270 ? 18.693 8.154 -47.280 1.00 84.88 270 LEU A C 1
ATOM 2225 O O . LEU A 1 270 ? 18.767 7.920 -46.079 1.00 84.88 270 LEU A O 1
ATOM 2229 N N . VAL A 1 271 ? 19.575 8.948 -47.894 1.00 87.00 271 VAL A N 1
ATOM 2230 C CA . VAL A 1 271 ? 20.743 9.510 -47.205 1.00 87.00 271 VAL A CA 1
ATOM 2231 C C . VAL A 1 271 ? 20.445 10.905 -46.663 1.00 87.00 271 VAL A C 1
ATOM 2233 O O . VAL A 1 271 ? 20.750 11.180 -45.506 1.00 87.00 271 VAL A O 1
ATOM 2236 N N . SER A 1 272 ? 19.842 11.784 -47.462 1.00 88.88 272 SER A N 1
ATOM 2237 C CA . SER A 1 272 ? 19.578 13.172 -47.057 1.00 88.88 272 SER A CA 1
ATOM 2238 C C . SER A 1 272 ? 18.403 13.323 -46.089 1.00 88.88 272 SER A C 1
ATOM 2240 O O . SER A 1 272 ? 18.495 14.115 -45.153 1.00 88.88 272 SER A O 1
ATOM 2242 N N . LEU A 1 273 ? 17.307 12.587 -46.284 1.00 83.94 273 LEU A N 1
ATOM 2243 C CA . LEU A 1 273 ? 16.096 12.726 -45.472 1.00 83.94 273 LEU A CA 1
ATOM 2244 C C . LEU A 1 273 ? 16.081 11.710 -44.331 1.00 83.94 273 LEU A C 1
ATOM 2246 O O . LEU A 1 273 ? 16.021 12.098 -43.166 1.00 83.94 273 LEU A O 1
ATOM 2250 N N . ASP A 1 274 ? 16.177 10.418 -44.651 1.00 82.56 274 ASP A N 1
ATOM 2251 C CA . ASP A 1 274 ? 15.969 9.355 -43.659 1.00 82.56 274 ASP A CA 1
ATOM 2252 C C . ASP A 1 274 ? 17.170 9.156 -42.730 1.00 82.56 274 ASP A C 1
ATOM 2254 O O . ASP A 1 274 ? 17.003 8.804 -41.561 1.00 82.56 274 ASP A O 1
ATOM 2258 N N . MET A 1 275 ? 18.386 9.400 -43.226 1.00 84.62 275 MET A N 1
ATOM 2259 C CA . MET A 1 275 ? 19.602 9.294 -42.420 1.00 84.62 275 MET A CA 1
ATOM 2260 C C . MET A 1 275 ? 20.078 10.640 -41.877 1.00 84.62 275 MET A C 1
ATOM 2262 O O . MET A 1 275 ? 20.251 10.754 -40.671 1.00 84.62 275 MET A O 1
ATOM 2266 N N . ASP A 1 276 ? 20.323 11.648 -42.717 1.00 90.75 276 ASP A N 1
ATOM 2267 C CA . ASP A 1 276 ? 20.897 12.919 -42.255 1.00 90.75 276 ASP A CA 1
ATOM 2268 C C . ASP A 1 276 ? 19.881 13.719 -41.428 1.00 90.75 276 ASP A C 1
ATOM 2270 O O . ASP A 1 276 ? 20.088 13.930 -40.236 1.00 90.75 276 ASP A O 1
ATOM 2274 N N . GLN A 1 277 ? 18.760 14.127 -42.026 1.00 88.06 277 GLN A N 1
ATOM 2275 C CA . GLN A 1 277 ? 17.786 14.992 -41.352 1.00 88.06 277 GLN A CA 1
ATOM 2276 C C . GLN A 1 277 ? 17.049 14.282 -40.219 1.00 88.06 277 GLN A C 1
ATOM 2278 O O . GLN A 1 277 ? 17.090 14.741 -39.081 1.00 88.06 277 GLN A O 1
ATOM 2283 N N . PHE A 1 278 ? 16.416 13.141 -40.495 1.00 86.75 278 PHE A N 1
ATOM 2284 C CA . PHE A 1 278 ? 15.581 12.466 -39.507 1.00 86.75 278 PHE A CA 1
ATOM 2285 C C . PHE A 1 278 ? 16.375 12.052 -38.260 1.00 86.75 278 PHE A C 1
ATOM 2287 O O . PHE A 1 278 ? 15.957 12.348 -37.141 1.00 86.75 278 PHE A O 1
ATOM 2294 N N . ILE A 1 279 ? 17.543 11.418 -38.423 1.00 87.38 279 ILE A N 1
ATOM 2295 C CA . ILE A 1 279 ? 18.342 10.982 -37.268 1.00 87.38 279 ILE A CA 1
ATOM 2296 C C . ILE A 1 279 ? 18.859 12.190 -36.487 1.00 87.38 279 ILE A C 1
ATOM 2298 O O . ILE A 1 279 ? 18.847 12.148 -35.258 1.00 87.38 279 ILE A O 1
ATOM 2302 N N . ARG A 1 280 ? 19.270 13.276 -37.154 1.00 89.25 280 ARG A N 1
ATOM 2303 C CA . ARG A 1 280 ? 19.670 14.507 -36.457 1.00 89.25 280 ARG A CA 1
ATOM 2304 C C . ARG A 1 280 ? 18.534 15.133 -35.688 1.00 89.25 280 ARG A C 1
ATOM 2306 O O . ARG A 1 280 ? 18.756 15.502 -34.547 1.00 89.25 280 ARG A O 1
ATOM 2313 N N . ASP A 1 281 ? 17.347 15.227 -36.269 1.00 84.81 281 ASP A N 1
ATOM 2314 C CA . ASP A 1 281 ? 16.193 15.809 -35.591 1.00 84.81 281 ASP A CA 1
ATOM 2315 C C . ASP A 1 281 ? 15.841 15.007 -34.335 1.00 84.81 281 ASP A C 1
ATOM 2317 O O . ASP A 1 281 ? 15.589 15.589 -33.281 1.00 84.81 281 ASP A O 1
ATOM 2321 N N . GLN A 1 282 ? 15.890 13.672 -34.404 1.00 83.81 282 GLN A N 1
ATOM 2322 C CA . GLN A 1 282 ? 15.661 12.831 -33.227 1.00 83.81 282 GLN A CA 1
ATOM 2323 C C . GLN A 1 282 ? 16.786 12.959 -32.195 1.00 83.81 282 GLN A C 1
ATOM 2325 O O . GLN A 1 282 ? 16.510 13.079 -31.004 1.00 83.81 282 GLN A O 1
ATOM 2330 N N . LEU A 1 283 ? 18.051 12.971 -32.623 1.00 82.38 283 LEU A N 1
ATOM 2331 C CA . LEU A 1 283 ? 19.181 13.141 -31.710 1.00 82.38 283 LEU A CA 1
ATOM 2332 C C . LEU A 1 283 ? 19.199 14.531 -31.074 1.00 82.38 283 LEU A C 1
ATOM 2334 O O . LEU A 1 283 ? 19.470 14.630 -29.888 1.00 82.38 283 LEU A O 1
ATOM 2338 N N . ASN A 1 284 ? 18.874 15.588 -31.814 1.00 84.06 284 ASN A N 1
ATOM 2339 C CA . ASN A 1 284 ? 18.778 16.941 -31.278 1.00 84.06 284 ASN A CA 1
ATOM 2340 C C . ASN A 1 284 ? 17.646 17.030 -30.264 1.00 84.06 284 ASN A C 1
ATOM 2342 O O . ASN A 1 284 ? 17.880 17.541 -29.185 1.00 84.06 284 ASN A O 1
ATOM 2346 N N . ARG A 1 285 ? 16.480 16.420 -30.511 1.00 74.88 285 ARG A N 1
ATOM 2347 C CA . ARG A 1 285 ? 15.429 16.315 -29.482 1.00 74.88 285 ARG A CA 1
ATOM 2348 C C . ARG A 1 285 ? 15.911 15.598 -28.221 1.00 74.88 285 ARG A C 1
ATOM 2350 O O . ARG A 1 285 ? 15.566 16.024 -27.130 1.00 74.88 285 ARG A O 1
ATOM 2357 N N . ILE A 1 286 ? 16.715 14.542 -28.362 1.00 72.94 286 ILE A N 1
ATOM 2358 C CA . ILE A 1 286 ? 17.325 13.834 -27.221 1.00 72.94 286 ILE A CA 1
ATOM 2359 C C . ILE A 1 286 ? 18.342 14.724 -26.488 1.00 72.94 286 ILE A C 1
ATOM 2361 O O . ILE A 1 286 ? 18.449 14.658 -25.270 1.00 72.94 286 ILE A O 1
ATOM 2365 N N . LEU A 1 287 ? 19.118 15.526 -27.221 1.00 74.12 287 LEU A N 1
ATOM 2366 C CA . LEU A 1 287 ? 20.197 16.356 -26.677 1.00 74.12 287 LEU A CA 1
ATOM 2367 C C . LEU A 1 287 ? 19.715 17.718 -26.140 1.00 74.12 287 LEU A C 1
ATOM 2369 O O . LEU A 1 287 ? 20.377 18.283 -25.275 1.00 74.12 287 LEU A O 1
ATOM 2373 N N . GLU A 1 288 ? 18.607 18.248 -26.663 1.00 69.56 288 GLU A N 1
ATOM 2374 C CA . GLU A 1 288 ? 17.982 19.533 -26.307 1.00 69.56 288 GLU A CA 1
ATOM 2375 C C . GLU A 1 288 ? 16.930 19.398 -25.201 1.00 69.56 288 GLU A C 1
ATOM 2377 O O . GLU A 1 288 ? 16.489 20.409 -24.657 1.00 69.56 288 GLU A O 1
ATOM 2382 N N . GLN A 1 289 ? 16.528 18.174 -24.845 1.00 60.56 289 GLN A N 1
ATOM 2383 C CA . GLN A 1 289 ? 15.781 17.947 -23.614 1.00 60.56 289 GLN A CA 1
ATOM 2384 C C . GLN A 1 289 ? 16.678 18.316 -22.429 1.00 60.56 289 GLN A C 1
ATOM 2386 O O . GLN A 1 289 ? 17.596 17.580 -22.066 1.00 60.56 289 GLN A O 1
ATOM 2391 N N . GLU A 1 290 ? 16.428 19.486 -21.839 1.00 45.94 290 GLU A N 1
ATOM 2392 C CA . GLU A 1 290 ? 16.950 19.818 -20.518 1.00 45.94 290 GLU A CA 1
ATOM 2393 C C . GLU A 1 290 ? 16.514 18.711 -19.543 1.00 45.94 290 GLU A C 1
ATOM 2395 O O . GLU A 1 290 ? 15.360 18.280 -19.564 1.00 45.94 290 GLU A O 1
ATOM 2400 N N . GLU A 1 291 ? 17.434 18.225 -18.700 1.00 47.56 291 GLU A N 1
ATOM 2401 C CA . GLU A 1 291 ? 17.070 17.404 -17.542 1.00 47.56 291 GLU A CA 1
ATOM 2402 C C . GLU A 1 291 ? 16.167 18.256 -16.630 1.00 47.56 291 GLU A C 1
ATOM 2404 O O . GLU A 1 291 ? 16.652 18.926 -15.715 1.00 47.56 291 GLU A O 1
ATOM 2409 N N . GLU A 1 292 ? 14.851 18.253 -16.851 1.00 43.25 292 GLU A N 1
ATOM 2410 C CA . GLU A 1 292 ? 13.905 18.715 -15.840 1.00 43.25 292 GLU A CA 1
ATOM 2411 C C . GLU A 1 292 ? 13.947 17.703 -14.693 1.00 43.25 292 GLU A C 1
ATOM 2413 O O . GLU A 1 292 ? 13.292 16.661 -14.678 1.00 43.25 292 GLU A O 1
ATOM 2418 N N . VAL A 1 293 ? 14.805 17.990 -13.714 1.00 48.56 293 VAL A N 1
ATOM 2419 C CA . VAL A 1 293 ? 14.802 17.301 -12.428 1.00 48.56 293 VAL A CA 1
ATOM 2420 C C . VAL A 1 293 ? 13.605 17.830 -11.643 1.00 48.56 293 VAL A C 1
ATOM 2422 O O . VAL A 1 293 ? 13.741 18.706 -10.785 1.00 48.56 293 VAL A O 1
ATOM 2425 N N . GLU A 1 294 ? 12.413 17.312 -11.931 1.00 48.88 294 GLU A N 1
ATOM 2426 C CA . GLU A 1 294 ? 11.262 17.567 -11.075 1.00 48.88 294 GLU A CA 1
ATOM 2427 C C . GLU A 1 294 ? 11.454 16.768 -9.776 1.00 48.88 294 GLU A C 1
ATOM 2429 O O . GLU A 1 294 ? 11.242 15.556 -9.686 1.00 48.88 294 GLU A O 1
ATOM 2434 N N . SER A 1 295 ? 11.957 17.446 -8.740 1.00 58.03 295 SER A N 1
ATOM 2435 C CA . SER A 1 295 ? 12.025 16.865 -7.400 1.00 58.03 295 SER A CA 1
ATOM 2436 C C . SER A 1 295 ? 10.621 16.842 -6.802 1.00 58.03 295 SER A C 1
ATOM 2438 O O . SER A 1 295 ? 10.089 17.872 -6.381 1.00 58.03 295 SER A O 1
ATOM 2440 N N . GLN A 1 296 ? 10.011 15.661 -6.764 1.00 69.81 296 GLN A N 1
ATOM 2441 C CA . GLN A 1 296 ? 8.717 15.465 -6.136 1.00 69.81 296 GLN A CA 1
ATOM 2442 C C . GLN A 1 296 ? 8.943 15.097 -4.664 1.00 69.81 296 GLN A C 1
ATOM 2444 O O . GLN A 1 296 ? 9.592 14.109 -4.318 1.00 69.81 296 GLN A O 1
ATOM 2449 N N . ARG A 1 297 ? 8.448 15.946 -3.758 1.00 78.94 297 ARG A N 1
ATOM 2450 C CA . ARG A 1 297 ? 8.477 15.684 -2.315 1.00 78.94 297 ARG A CA 1
ATOM 2451 C C . ARG A 1 297 ? 7.311 14.764 -1.960 1.00 78.94 297 ARG A C 1
ATOM 2453 O O . ARG A 1 297 ? 6.158 15.180 -2.052 1.00 78.94 297 ARG A O 1
ATOM 2460 N N . HIS A 1 298 ? 7.618 13.561 -1.496 1.00 87.12 298 HIS A N 1
ATOM 2461 C CA . HIS A 1 298 ? 6.647 12.581 -1.021 1.00 87.12 298 HIS A CA 1
ATOM 2462 C C . HIS A 1 298 ? 6.650 12.543 0.507 1.00 87.12 298 HIS A C 1
ATOM 2464 O O . HIS A 1 298 ? 7.707 12.427 1.129 1.00 87.12 298 HIS A O 1
ATOM 2470 N N . THR A 1 299 ? 5.473 12.614 1.128 1.00 92.12 299 THR A N 1
ATOM 2471 C CA . THR A 1 299 ? 5.324 12.392 2.572 1.00 92.12 299 THR A CA 1
ATOM 2472 C C . THR A 1 299 ? 4.669 11.038 2.796 1.00 92.12 299 THR A C 1
ATOM 2474 O O . THR A 1 299 ? 3.495 10.837 2.484 1.00 92.12 299 THR A O 1
ATOM 2477 N N . TYR A 1 300 ? 5.436 10.113 3.361 1.00 93.88 300 TYR A N 1
ATOM 2478 C CA . TYR A 1 300 ? 4.983 8.780 3.718 1.00 93.88 300 TYR A CA 1
ATOM 2479 C C . TYR A 1 300 ? 4.582 8.723 5.190 1.00 93.88 300 TYR A C 1
ATOM 2481 O O . TYR A 1 300 ? 5.274 9.246 6.065 1.00 93.88 300 TYR A O 1
ATOM 2489 N N . LEU A 1 301 ? 3.473 8.042 5.465 1.00 95.31 301 LEU A N 1
ATOM 2490 C CA . LEU A 1 301 ? 3.022 7.691 6.804 1.00 95.31 301 LEU A CA 1
ATOM 2491 C C . LEU A 1 301 ? 3.119 6.174 6.964 1.00 95.31 301 LEU A C 1
ATOM 2493 O O . LEU A 1 301 ? 2.439 5.412 6.279 1.00 95.31 301 LEU A O 1
ATOM 2497 N N . THR A 1 302 ? 3.958 5.743 7.899 1.00 96.38 302 THR A N 1
ATOM 2498 C CA . THR A 1 302 ? 4.100 4.342 8.295 1.00 96.38 302 THR A CA 1
ATOM 2499 C C . THR A 1 302 ? 3.339 4.105 9.594 1.00 96.38 302 THR A C 1
ATOM 2501 O O . THR A 1 302 ? 3.527 4.849 10.559 1.00 96.38 302 THR A O 1
ATOM 2504 N N . PHE A 1 303 ? 2.460 3.104 9.641 1.00 96.25 303 PHE A N 1
ATOM 2505 C CA . PHE A 1 303 ? 1.655 2.818 10.831 1.00 96.25 303 PHE A CA 1
ATOM 2506 C C . PHE A 1 303 ? 1.182 1.362 10.901 1.00 96.25 303 PHE A C 1
ATOM 2508 O O . PHE A 1 303 ? 1.036 0.673 9.893 1.00 96.25 303 PHE A O 1
ATOM 2515 N N . TYR A 1 304 ? 0.921 0.904 12.122 1.00 95.56 304 TYR A N 1
ATOM 2516 C CA . TYR A 1 304 ? 0.299 -0.380 12.415 1.00 95.56 304 TYR A CA 1
ATOM 2517 C C . TYR A 1 304 ? -1.213 -0.282 12.293 1.00 95.56 304 TYR A C 1
ATOM 2519 O O . TYR A 1 304 ? -1.834 0.645 12.817 1.00 95.56 304 TYR A O 1
ATOM 2527 N N . THR A 1 305 ? -1.816 -1.291 11.683 1.00 94.56 305 THR A N 1
ATOM 2528 C CA . THR A 1 305 ? -3.258 -1.392 11.523 1.00 94.56 305 THR A CA 1
ATOM 2529 C C . THR A 1 305 ? -3.771 -2.795 11.808 1.00 94.56 305 THR A C 1
ATOM 2531 O O . THR A 1 305 ? -3.130 -3.812 11.539 1.00 94.56 305 THR A O 1
ATOM 2534 N N . ASP A 1 306 ? -4.959 -2.814 12.390 1.00 93.44 306 ASP A N 1
ATOM 2535 C CA . ASP A 1 306 ? -5.841 -3.955 12.574 1.00 93.44 306 ASP A CA 1
ATOM 2536 C C . ASP A 1 306 ? -7.236 -3.669 11.968 1.00 93.44 306 ASP A C 1
ATOM 2538 O O . ASP A 1 306 ? -8.220 -4.342 12.292 1.00 93.44 306 ASP A O 1
ATOM 2542 N N . HIS A 1 307 ? -7.339 -2.654 11.103 1.00 92.81 307 HIS A N 1
ATOM 2543 C CA . HIS A 1 307 ? -8.598 -2.210 10.524 1.00 92.81 307 HIS A CA 1
ATOM 2544 C C . HIS A 1 307 ? -9.025 -3.138 9.373 1.00 92.81 307 HIS A C 1
ATOM 2546 O O . HIS A 1 307 ? -8.266 -3.301 8.414 1.00 92.81 307 HIS A O 1
ATOM 2552 N N . PRO A 1 308 ? -10.244 -3.718 9.398 1.00 90.19 308 PRO A N 1
ATOM 2553 C CA . PRO A 1 308 ? -10.662 -4.714 8.410 1.00 90.19 308 PRO A CA 1
ATOM 2554 C C . PRO A 1 308 ? -10.584 -4.253 6.964 1.00 90.19 308 PRO A C 1
ATOM 2556 O O . PRO A 1 308 ? -10.148 -5.020 6.116 1.00 90.19 308 PRO A O 1
ATOM 2559 N N . LYS A 1 309 ? -10.958 -2.999 6.683 1.00 88.44 309 LYS A N 1
ATOM 2560 C CA . LYS A 1 309 ? -10.868 -2.434 5.329 1.00 88.44 309 LYS A CA 1
ATOM 2561 C C . LYS A 1 309 ? -9.434 -2.505 4.802 1.00 88.44 309 LYS A C 1
ATOM 2563 O O . LYS A 1 309 ? -9.204 -3.098 3.757 1.00 88.44 309 LYS A O 1
ATOM 2568 N N . THR A 1 310 ? -8.472 -1.981 5.560 1.00 88.00 310 THR A N 1
ATOM 2569 C CA . THR A 1 310 ? -7.057 -1.937 5.176 1.00 88.00 310 THR A CA 1
ATOM 2570 C C . THR A 1 310 ? -6.466 -3.340 5.064 1.00 88.00 310 THR A C 1
ATOM 2572 O O . THR A 1 310 ? -5.754 -3.631 4.110 1.00 88.00 310 THR A O 1
ATOM 2575 N N . LEU A 1 311 ? -6.802 -4.239 5.996 1.00 87.62 311 LEU A N 1
ATOM 2576 C CA . LEU A 1 311 ? -6.333 -5.629 5.975 1.00 87.62 311 LEU A CA 1
ATOM 2577 C C . LEU A 1 311 ? -6.897 -6.436 4.796 1.00 87.62 311 LEU A C 1
ATOM 2579 O O . LEU A 1 311 ? -6.194 -7.268 4.228 1.00 87.62 311 LEU A O 1
ATOM 2583 N N . LEU A 1 312 ? -8.141 -6.176 4.392 1.00 82.50 312 LEU A N 1
ATOM 2584 C CA . LEU A 1 312 ? -8.693 -6.760 3.173 1.00 82.50 312 LEU A CA 1
ATOM 2585 C C . LEU A 1 312 ? -8.076 -6.128 1.925 1.00 82.50 312 LEU A C 1
ATOM 2587 O O . LEU A 1 312 ? -7.804 -6.844 0.971 1.00 82.50 312 LEU A O 1
ATOM 2591 N N . GLU A 1 313 ? -7.824 -4.817 1.916 1.00 78.50 313 GLU A N 1
ATOM 2592 C CA . GLU A 1 313 ? -7.155 -4.137 0.802 1.00 78.50 313 GLU A CA 1
ATOM 2593 C C . GLU A 1 313 ? -5.754 -4.695 0.545 1.00 78.50 313 GLU A C 1
ATOM 2595 O O . GLU A 1 313 ? -5.461 -5.047 -0.592 1.00 78.50 313 GLU A O 1
ATOM 2600 N N . ILE A 1 314 ? -4.907 -4.849 1.571 1.00 73.88 314 ILE A N 1
ATOM 2601 C CA . ILE A 1 314 ? -3.552 -5.411 1.398 1.00 73.88 314 ILE A CA 1
ATOM 2602 C C . ILE A 1 314 ? -3.555 -6.882 0.960 1.00 73.88 314 ILE A C 1
ATOM 2604 O O . ILE A 1 314 ? -2.548 -7.345 0.429 1.00 73.88 314 ILE A O 1
ATOM 2608 N N . GLY A 1 315 ? -4.664 -7.602 1.157 1.00 63.84 315 GLY A N 1
ATOM 2609 C CA . GLY A 1 315 ? -4.864 -8.940 0.600 1.00 63.84 315 GLY A CA 1
ATOM 2610 C C . GLY A 1 315 ? -5.141 -8.932 -0.910 1.00 63.84 315 GLY A C 1
ATOM 2611 O O . GLY A 1 315 ? -4.791 -9.877 -1.605 1.00 63.84 315 GLY A O 1
ATOM 2612 N N . LYS A 1 316 ? -5.718 -7.863 -1.469 1.00 61.12 316 LYS A N 1
ATOM 2613 C CA . LYS A 1 316 ? -6.121 -7.827 -2.890 1.00 61.12 316 LYS A CA 1
ATOM 2614 C C . LYS A 1 316 ? -4.966 -7.634 -3.875 1.00 61.12 316 LYS A C 1
ATOM 2616 O O . LYS A 1 316 ? -5.147 -7.872 -5.062 1.00 61.12 316 LYS A O 1
ATOM 2621 N N . TYR A 1 317 ? -3.809 -7.132 -3.442 1.00 48.03 317 TYR A N 1
ATOM 2622 C CA . TYR A 1 317 ? -2.793 -6.677 -4.394 1.00 48.03 317 TYR A CA 1
ATOM 2623 C C . TYR A 1 317 ? -1.865 -7.803 -4.857 1.00 48.03 317 TYR A C 1
ATOM 2625 O O . TYR A 1 317 ? -1.200 -8.418 -4.022 1.00 48.03 317 TYR A O 1
ATOM 2633 N N . PRO A 1 318 ? -1.710 -8.012 -6.179 1.00 39.34 318 PRO A N 1
ATOM 2634 C CA . PRO A 1 318 ? -0.603 -8.798 -6.690 1.00 39.34 318 PRO A CA 1
ATOM 2635 C C . PRO A 1 318 ? 0.695 -8.039 -6.407 1.00 39.34 318 PRO A C 1
ATOM 2637 O O . PRO A 1 318 ? 0.878 -6.903 -6.852 1.00 39.34 318 PRO A O 1
ATOM 2640 N N . VAL A 1 319 ? 1.626 -8.676 -5.703 1.00 43.28 319 VAL A N 1
ATOM 2641 C CA . VAL A 1 319 ? 3.038 -8.344 -5.892 1.00 43.28 319 VAL A CA 1
ATOM 2642 C C . VAL A 1 319 ? 3.423 -9.030 -7.188 1.00 43.28 319 VAL A C 1
ATOM 2644 O O . VAL A 1 319 ? 3.179 -10.223 -7.339 1.00 43.28 319 VAL A O 1
ATOM 2647 N N . SER A 1 320 ? 3.978 -8.276 -8.134 1.00 35.38 320 SER A N 1
ATOM 2648 C CA . SER A 1 320 ? 4.264 -8.646 -9.534 1.00 35.38 320 SER A CA 1
ATOM 2649 C C . SER A 1 320 ? 5.149 -9.893 -9.739 1.00 35.38 320 SER A C 1
ATOM 2651 O O . SER A 1 320 ? 5.548 -10.202 -10.855 1.00 35.38 320 SER A O 1
ATOM 2653 N N . SER A 1 321 ? 5.451 -10.628 -8.672 1.00 38.22 321 SER A N 1
ATOM 2654 C CA . SER A 1 321 ? 6.243 -11.855 -8.641 1.00 38.22 321 SER A CA 1
ATOM 2655 C C . SER A 1 321 ? 5.903 -12.800 -7.471 1.00 38.22 321 SER A C 1
ATOM 2657 O O . SE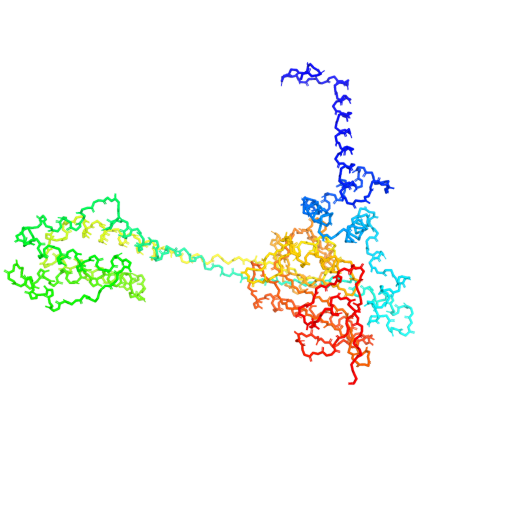R A 1 321 ? 6.543 -13.845 -7.361 1.00 38.22 321 SER A O 1
ATOM 2659 N N . SER A 1 322 ? 4.931 -12.492 -6.593 1.00 40.28 322 SER A N 1
ATOM 2660 C CA . SER A 1 322 ? 4.613 -13.348 -5.435 1.00 40.28 322 SER A CA 1
ATOM 2661 C C . SER A 1 322 ? 3.311 -14.124 -5.628 1.00 40.28 322 SER A C 1
ATOM 2663 O O . SER A 1 322 ? 2.322 -13.621 -6.157 1.00 40.28 322 SER A O 1
ATOM 2665 N N . CYS A 1 323 ? 3.301 -15.371 -5.159 1.00 41.72 323 CYS A N 1
ATOM 2666 C CA . CYS A 1 323 ? 2.158 -16.281 -5.226 1.00 41.72 323 CYS A CA 1
ATOM 2667 C C . CYS A 1 323 ? 0.966 -15.852 -4.339 1.00 41.72 323 CYS A C 1
ATOM 2669 O O . CYS A 1 323 ? 0.031 -16.627 -4.206 1.00 41.72 323 CYS A O 1
ATOM 2671 N N . GLN A 1 324 ? 0.973 -14.656 -3.732 1.00 48.75 324 GLN A N 1
ATOM 2672 C CA . GLN A 1 324 ? 0.003 -14.201 -2.722 1.00 48.75 324 GLN A CA 1
ATOM 2673 C C . GLN A 1 324 ? -1.093 -13.290 -3.281 1.00 48.75 324 GLN A C 1
ATOM 2675 O O . GLN A 1 324 ? -1.324 -12.187 -2.788 1.00 48.75 324 GLN A O 1
ATOM 2680 N N . ASN A 1 325 ? -1.766 -13.741 -4.335 1.00 51.12 325 ASN A N 1
ATOM 2681 C CA . ASN A 1 325 ? -2.933 -13.042 -4.854 1.00 51.12 325 ASN A CA 1
ATOM 2682 C C . ASN A 1 325 ? -4.205 -13.545 -4.147 1.00 51.12 325 ASN A C 1
ATOM 2684 O O . ASN A 1 325 ? -4.705 -14.616 -4.506 1.00 51.12 325 ASN A O 1
ATOM 2688 N N . PHE A 1 326 ? -4.740 -12.759 -3.198 1.00 54.34 326 PHE A N 1
ATOM 2689 C CA . PHE A 1 326 ? -5.990 -13.092 -2.502 1.00 54.34 326 PHE A CA 1
ATOM 2690 C C . PHE A 1 326 ? -7.274 -12.595 -3.221 1.00 54.34 326 PHE A C 1
ATOM 2692 O O . PHE A 1 326 ? -8.362 -12.563 -2.644 1.00 54.34 326 PHE A O 1
ATOM 2699 N N . GLU A 1 327 ? -7.165 -12.150 -4.476 1.00 48.62 327 GLU A N 1
ATOM 2700 C CA . GLU A 1 327 ? -8.309 -11.886 -5.363 1.00 48.62 327 GLU A CA 1
ATOM 2701 C C . GLU A 1 327 ? -8.594 -13.092 -6.277 1.00 48.62 327 GLU A C 1
ATOM 2703 O O . GLU A 1 327 ? -9.727 -13.310 -6.709 1.00 48.62 327 GLU A O 1
ATOM 2708 N N . SER A 1 328 ? -7.577 -13.920 -6.544 1.00 46.56 328 SER A N 1
ATOM 2709 C CA . SER A 1 328 ? -7.720 -15.135 -7.352 1.00 46.56 328 SER A CA 1
ATOM 2710 C C . SER A 1 328 ? -8.612 -16.164 -6.657 1.00 46.56 328 SER A C 1
ATOM 2712 O O . SER A 1 328 ? -8.655 -16.216 -5.435 1.00 46.56 328 SER A O 1
ATOM 2714 N N . THR A 1 329 ? -9.294 -17.039 -7.399 1.00 49.78 329 THR A N 1
ATOM 2715 C CA . THR A 1 329 ? -10.120 -18.131 -6.842 1.00 49.78 329 THR A CA 1
ATOM 2716 C C . THR A 1 329 ? -9.309 -19.239 -6.141 1.00 49.78 329 THR A C 1
ATOM 2718 O O . THR A 1 329 ? -9.737 -20.391 -6.110 1.00 49.78 329 THR A O 1
ATOM 2721 N N . GLY A 1 330 ? -8.104 -18.927 -5.662 1.00 56.72 330 GLY A N 1
ATOM 2722 C CA . GLY A 1 330 ? -7.142 -19.865 -5.104 1.00 56.72 330 GLY A CA 1
ATOM 2723 C C . GLY A 1 330 ? -7.288 -20.083 -3.598 1.00 56.72 330 GLY A C 1
ATOM 2724 O O . GLY A 1 330 ? -7.954 -19.337 -2.883 1.00 56.72 330 GLY A O 1
ATOM 2725 N N . GLU A 1 331 ? -6.594 -21.108 -3.106 1.00 63.03 331 GLU A N 1
ATOM 2726 C CA . GLU A 1 331 ? -6.623 -21.556 -1.705 1.00 63.03 331 GLU A CA 1
ATOM 2727 C C . GLU A 1 331 ? -6.196 -20.478 -0.692 1.00 63.03 331 GLU A C 1
ATOM 2729 O O . GLU A 1 331 ? -6.675 -20.470 0.440 1.00 63.03 331 GLU A O 1
ATOM 2734 N N . LEU A 1 332 ? -5.360 -19.515 -1.095 1.00 66.94 332 LEU A N 1
ATOM 2735 C CA . LEU A 1 332 ? -4.867 -18.467 -0.195 1.00 66.94 332 LEU A CA 1
ATOM 2736 C C . LEU A 1 332 ? -5.983 -17.557 0.336 1.00 66.94 332 LEU A C 1
ATOM 2738 O O . LEU A 1 332 ? -5.904 -17.112 1.482 1.00 66.94 332 LEU A O 1
ATOM 2742 N N . ASN A 1 333 ? -7.070 -17.355 -0.420 1.0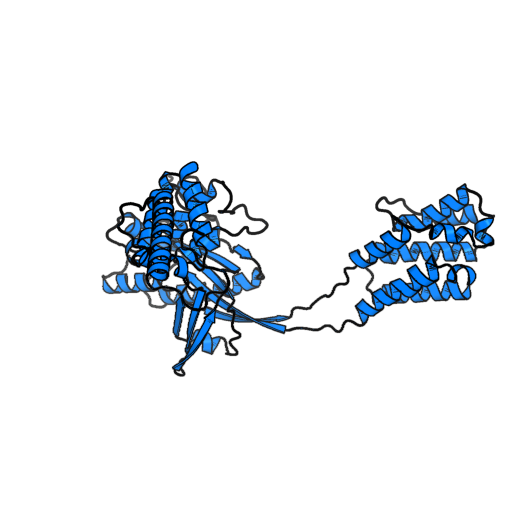0 71.50 333 ASN A N 1
ATOM 2743 C CA . ASN A 1 333 ? -8.233 -16.573 0.028 1.00 71.50 333 ASN A CA 1
ATOM 2744 C C . ASN A 1 333 ? -8.846 -17.107 1.307 1.00 71.50 333 ASN A C 1
ATOM 2746 O O . ASN A 1 333 ? -9.408 -16.334 2.086 1.00 71.50 333 ASN A O 1
ATOM 2750 N N . LYS A 1 334 ? -8.766 -18.422 1.518 1.00 78.56 334 LYS A N 1
ATOM 2751 C CA . LYS A 1 334 ? -9.358 -19.058 2.687 1.00 78.56 334 LYS A CA 1
ATOM 2752 C C . LYS A 1 334 ? -8.692 -18.570 3.962 1.00 78.56 334 LYS A C 1
ATOM 2754 O O . LYS A 1 334 ? -9.386 -18.441 4.955 1.00 78.56 334 LYS A O 1
ATOM 2759 N N . ALA A 1 335 ? -7.412 -18.199 3.922 1.00 80.44 335 ALA A N 1
ATOM 2760 C CA . ALA A 1 335 ? -6.642 -17.752 5.079 1.00 80.44 335 ALA A CA 1
ATOM 2761 C C . ALA A 1 335 ? -6.758 -16.241 5.392 1.00 80.44 335 ALA A C 1
ATOM 2763 O O . ALA A 1 335 ? -6.355 -15.799 6.470 1.00 80.44 335 ALA A O 1
ATOM 2764 N N . LEU A 1 336 ? -7.326 -15.434 4.482 1.00 82.75 336 LEU A N 1
ATOM 2765 C CA . LEU A 1 336 ? -7.370 -13.966 4.592 1.00 82.75 336 LEU A CA 1
ATOM 2766 C C . LEU A 1 336 ? -8.061 -13.479 5.875 1.00 82.75 336 LEU A C 1
ATOM 2768 O O . LEU A 1 336 ? -7.597 -12.534 6.516 1.00 82.75 336 LEU A O 1
ATOM 2772 N N . LEU A 1 337 ? -9.162 -14.125 6.275 1.00 87.69 337 LEU A N 1
ATOM 2773 C CA . LEU A 1 337 ? -9.903 -13.707 7.468 1.00 87.69 337 LEU A CA 1
ATOM 2774 C C . LEU A 1 337 ? -9.115 -13.902 8.766 1.00 87.69 337 LEU A C 1
ATOM 2776 O O . LEU A 1 337 ? -9.404 -13.201 9.735 1.00 87.69 337 LEU A O 1
ATOM 2780 N N . GLY A 1 338 ? -8.116 -14.791 8.786 1.00 88.19 338 GLY A N 1
ATOM 2781 C CA . GLY A 1 338 ? -7.208 -14.942 9.922 1.00 88.19 338 GLY A CA 1
ATOM 2782 C C . GLY A 1 338 ? -6.440 -13.645 10.180 1.00 88.19 338 GLY A C 1
ATOM 2783 O O . GLY A 1 338 ? -6.511 -13.087 11.271 1.00 88.19 338 GLY A O 1
ATOM 2784 N N . TYR A 1 339 ? -5.840 -13.058 9.140 1.00 87.00 339 TYR A N 1
ATOM 2785 C CA . TYR A 1 339 ? -5.190 -11.745 9.240 1.00 87.00 339 TYR A CA 1
ATOM 2786 C C . TYR A 1 339 ? -6.147 -10.640 9.678 1.00 87.00 339 TYR A C 1
ATOM 2788 O O . TYR A 1 339 ? -5.790 -9.773 10.485 1.00 87.00 339 TYR A O 1
ATOM 2796 N N . VAL A 1 340 ? -7.375 -10.680 9.155 1.00 90.19 340 VAL A N 1
ATOM 2797 C CA . VAL A 1 340 ? -8.392 -9.674 9.450 1.00 90.19 340 VAL A CA 1
ATOM 2798 C C . VAL A 1 340 ? -8.832 -9.750 10.901 1.00 90.19 340 VAL A C 1
ATOM 2800 O O . VAL A 1 340 ? -8.875 -8.701 11.530 1.00 90.19 340 VAL A O 1
ATOM 2803 N N . PHE A 1 341 ? -9.149 -10.930 11.436 1.00 93.44 341 PHE A N 1
ATOM 2804 C CA . PHE A 1 341 ? -9.831 -11.060 12.726 1.00 93.44 341 PHE A CA 1
ATOM 2805 C C . PHE A 1 341 ? -8.923 -11.432 13.898 1.00 93.44 341 PHE A C 1
ATOM 2807 O O . PHE A 1 341 ? -9.224 -11.042 15.024 1.00 93.44 341 PHE A O 1
ATOM 2814 N N . ASP A 1 342 ? -7.814 -12.136 13.680 1.00 94.31 342 ASP A N 1
ATOM 2815 C CA . ASP A 1 342 ? -7.012 -12.645 14.790 1.00 94.31 342 ASP A CA 1
ATOM 2816 C C . ASP A 1 342 ? -6.316 -11.530 15.566 1.00 94.31 342 ASP A C 1
ATOM 2818 O O . ASP A 1 342 ? -5.654 -10.646 15.021 1.00 94.31 342 ASP A O 1
ATOM 2822 N N . SER A 1 343 ? -6.451 -11.560 16.886 1.00 95.25 343 SER A N 1
ATOM 2823 C CA . SER A 1 343 ? -6.027 -10.479 17.776 1.00 95.25 343 SER A CA 1
ATOM 2824 C C . SER A 1 343 ? -4.514 -10.330 17.848 1.00 95.25 343 SER A C 1
ATOM 2826 O O . SER A 1 343 ? -4.027 -9.258 18.199 1.00 95.25 343 SER A O 1
ATOM 2828 N N . HIS A 1 344 ? -3.777 -11.401 17.557 1.00 93.00 344 HIS A N 1
ATOM 2829 C CA . HIS A 1 344 ? -2.318 -11.427 17.591 1.00 93.00 344 HIS A CA 1
ATOM 2830 C C . HIS A 1 344 ? -1.662 -10.906 16.314 1.00 93.00 344 HIS A C 1
ATOM 2832 O O . HIS A 1 344 ? -0.442 -10.772 16.301 1.00 93.00 344 HIS A O 1
ATOM 2838 N N . ILE A 1 345 ? -2.444 -10.599 15.276 1.00 92.94 345 ILE A N 1
ATOM 2839 C CA . ILE A 1 345 ? -1.947 -10.198 13.959 1.00 92.94 345 ILE A CA 1
ATOM 2840 C C . ILE A 1 345 ? -2.236 -8.716 13.714 1.00 92.94 345 ILE A C 1
ATOM 2842 O O . ILE A 1 345 ? -3.334 -8.229 13.982 1.00 92.94 345 ILE A O 1
ATOM 2846 N N . LYS A 1 346 ? -1.251 -8.000 13.174 1.00 93.75 346 LYS A N 1
ATOM 2847 C CA . LYS A 1 346 ? -1.359 -6.631 12.653 1.00 93.75 346 LYS A CA 1
ATOM 2848 C C . LYS A 1 346 ? -0.634 -6.522 11.324 1.00 93.75 346 LYS A C 1
ATOM 2850 O O . LYS A 1 346 ? 0.277 -7.294 11.049 1.00 93.75 346 LYS A O 1
ATOM 2855 N N . ALA A 1 347 ? -0.989 -5.525 10.527 1.00 93.06 347 ALA A N 1
ATOM 2856 C CA . ALA A 1 347 ? -0.171 -5.113 9.397 1.00 93.06 347 ALA A CA 1
ATOM 2857 C C . ALA A 1 347 ? 0.571 -3.824 9.741 1.00 93.06 347 ALA A C 1
ATOM 2859 O O . ALA A 1 347 ? -0.015 -2.897 10.294 1.00 93.06 347 ALA A O 1
ATOM 2860 N N . LEU A 1 348 ? 1.847 -3.751 9.393 1.00 95.44 348 LEU A N 1
ATOM 2861 C CA . LEU A 1 348 ? 2.602 -2.510 9.317 1.00 95.44 348 LEU A CA 1
ATOM 2862 C C . LEU A 1 348 ? 2.543 -2.025 7.874 1.00 95.44 348 LEU A C 1
ATOM 2864 O O . LEU A 1 348 ? 3.034 -2.721 6.990 1.00 95.44 348 LEU A O 1
ATOM 2868 N N . CYS A 1 349 ? 1.928 -0.871 7.636 1.00 95.00 349 CYS A N 1
ATOM 2869 C CA . CYS A 1 349 ? 1.681 -0.348 6.295 1.00 95.00 349 CYS A CA 1
ATOM 2870 C C . CYS A 1 349 ? 2.413 0.972 6.066 1.00 95.00 349 CYS A C 1
ATOM 2872 O O . CYS A 1 349 ? 2.540 1.776 6.989 1.00 95.00 349 CYS A O 1
ATOM 2874 N N . ILE A 1 350 ? 2.821 1.208 4.819 1.00 94.75 350 ILE A N 1
ATOM 2875 C CA . ILE A 1 350 ? 3.241 2.521 4.320 1.00 94.75 350 ILE A CA 1
ATOM 2876 C C . ILE A 1 350 ? 2.142 3.050 3.405 1.00 94.75 350 ILE A C 1
ATOM 2878 O O . ILE A 1 350 ? 1.776 2.387 2.434 1.00 94.75 350 ILE A O 1
ATOM 2882 N N . VAL A 1 351 ? 1.648 4.250 3.695 1.00 94.00 351 VAL A N 1
ATOM 2883 C CA . VAL A 1 351 ? 0.761 5.021 2.813 1.00 94.00 351 VAL A CA 1
ATOM 2884 C C . VAL A 1 351 ? 1.427 6.343 2.457 1.00 94.00 351 VAL A C 1
ATOM 2886 O O . VAL A 1 351 ? 2.298 6.829 3.178 1.00 94.00 351 VAL A O 1
ATOM 2889 N N . GLU A 1 352 ? 1.011 6.940 1.352 1.00 93.50 352 GLU A N 1
ATOM 2890 C CA . GLU A 1 352 ? 1.459 8.265 0.932 1.00 93.50 352 GLU A CA 1
ATOM 2891 C C . GLU A 1 352 ? 0.356 9.288 1.191 1.00 93.50 352 GLU A C 1
ATOM 2893 O O . GLU A 1 352 ? -0.813 9.014 0.919 1.00 93.50 352 GLU A O 1
ATOM 2898 N N . LEU A 1 353 ? 0.710 10.460 1.716 1.00 93.81 353 LEU A N 1
ATOM 2899 C CA . LEU A 1 353 ? -0.250 11.538 1.929 1.00 93.81 353 LEU A CA 1
ATOM 2900 C C . LEU A 1 353 ? -0.520 12.293 0.627 1.00 93.81 353 LEU A C 1
ATOM 2902 O O . LEU A 1 353 ? 0.402 12.642 -0.103 1.00 93.81 353 LEU A O 1
ATOM 2906 N N . SER A 1 354 ? -1.790 12.605 0.368 1.00 86.50 354 SER A N 1
ATOM 2907 C CA . SER A 1 354 ? -2.207 13.363 -0.818 1.00 86.50 354 SER A CA 1
ATOM 2908 C C . SER A 1 354 ? -1.806 14.837 -0.760 1.00 86.50 354 SER A C 1
ATOM 2910 O O . SER A 1 354 ? -1.720 15.502 -1.788 1.00 86.50 354 SER A O 1
ATOM 2912 N N . SER A 1 355 ? -1.630 15.368 0.451 1.00 80.06 355 SER A N 1
ATOM 2913 C CA . SER A 1 355 ? -1.308 16.771 0.687 1.00 80.06 355 SER A CA 1
ATOM 2914 C C . SER A 1 355 ? 0.166 16.907 1.028 1.00 80.06 355 SER A C 1
ATOM 2916 O O . SER A 1 355 ? 0.671 16.218 1.917 1.00 80.06 355 SER A O 1
ATOM 2918 N N . ARG A 1 356 ? 0.840 17.850 0.367 1.00 71.38 356 ARG A N 1
ATOM 2919 C CA . ARG A 1 356 ? 2.208 18.226 0.709 1.00 71.38 356 ARG A CA 1
ATOM 2920 C C . ARG A 1 356 ? 2.221 18.882 2.090 1.00 71.38 356 ARG A C 1
ATOM 2922 O O . ARG A 1 356 ? 1.631 19.944 2.282 1.00 71.38 356 ARG A O 1
ATOM 2929 N N . LEU A 1 357 ? 2.894 18.245 3.044 1.00 79.31 357 LEU A N 1
ATOM 2930 C CA . LEU A 1 357 ? 3.161 18.816 4.360 1.00 79.31 357 LEU A CA 1
ATOM 2931 C C . LEU A 1 357 ? 4.591 19.346 4.362 1.00 79.31 357 LEU A C 1
ATOM 2933 O O . LEU A 1 357 ? 5.549 18.582 4.479 1.00 79.31 357 LEU A O 1
ATOM 2937 N N . ASP A 1 358 ? 4.745 20.662 4.222 1.00 77.12 358 ASP A N 1
ATOM 2938 C CA . ASP A 1 358 ? 6.054 21.318 4.278 1.00 77.12 358 ASP A CA 1
ATOM 2939 C C . ASP A 1 358 ? 6.533 21.515 5.723 1.00 77.12 358 ASP A C 1
ATOM 2941 O O . ASP A 1 358 ? 6.839 22.618 6.166 1.00 77.12 358 ASP A O 1
ATOM 2945 N N . LEU A 1 359 ? 6.603 20.411 6.466 1.00 82.38 359 LEU A N 1
ATOM 2946 C CA . LEU A 1 359 ? 7.074 20.374 7.845 1.00 82.38 359 LEU A CA 1
ATOM 2947 C C . LEU A 1 359 ? 8.258 19.408 7.974 1.00 82.38 359 LEU A C 1
ATOM 2949 O O . LEU A 1 359 ? 8.329 18.429 7.225 1.00 82.38 359 LEU A O 1
ATOM 2953 N N . PRO A 1 360 ? 9.207 19.676 8.882 1.00 85.88 360 PRO A N 1
ATOM 2954 C CA . PRO A 1 360 ? 10.238 18.716 9.252 1.00 85.88 360 PRO A CA 1
ATOM 2955 C C . PRO A 1 360 ? 9.648 17.430 9.850 1.00 85.88 360 PRO A C 1
ATOM 2957 O O . PRO A 1 360 ? 8.641 17.464 10.567 1.00 85.88 360 PRO A O 1
ATOM 2960 N N . ASP A 1 361 ? 10.288 16.290 9.585 1.00 86.81 361 ASP A N 1
ATOM 2961 C CA . ASP A 1 361 ? 9.800 14.988 10.049 1.00 86.81 361 ASP A CA 1
ATOM 2962 C C . ASP A 1 361 ? 9.791 14.877 11.579 1.00 86.81 361 ASP A C 1
ATOM 2964 O O . ASP A 1 361 ? 8.910 14.230 12.134 1.00 86.81 361 ASP A O 1
ATOM 2968 N N . ASP A 1 362 ? 10.720 15.514 12.293 1.00 88.56 362 ASP A N 1
ATOM 2969 C CA . ASP A 1 362 ? 10.744 15.554 13.760 1.00 88.56 362 ASP A CA 1
ATOM 2970 C C . ASP A 1 362 ? 9.523 16.287 14.338 1.00 88.56 362 ASP A C 1
ATOM 2972 O O . ASP A 1 362 ? 8.910 15.805 15.295 1.00 88.56 362 ASP A O 1
ATOM 2976 N N . VAL A 1 363 ? 9.100 17.383 13.701 1.00 88.81 363 VAL A N 1
ATOM 2977 C CA . VAL A 1 363 ? 7.868 18.103 14.056 1.00 88.81 363 VAL A CA 1
ATOM 2978 C C . VAL A 1 363 ? 6.651 17.207 13.829 1.00 88.81 363 VAL A C 1
ATOM 2980 O O . VAL A 1 363 ? 5.864 17.003 14.756 1.00 88.81 363 VAL A O 1
ATOM 2983 N N . LEU A 1 364 ? 6.531 16.598 12.645 1.00 89.50 364 LEU A N 1
ATOM 2984 C CA . LEU A 1 364 ? 5.433 15.679 12.321 1.00 89.50 364 LEU A CA 1
ATOM 2985 C C . LEU A 1 364 ? 5.394 14.464 13.262 1.00 89.50 364 LEU A C 1
ATOM 2987 O O . LEU A 1 364 ? 4.328 14.044 13.707 1.00 89.50 364 LEU A O 1
ATOM 2991 N N . ASN A 1 365 ? 6.554 13.910 13.614 1.00 91.12 365 ASN A N 1
ATOM 2992 C CA . ASN A 1 365 ? 6.668 12.741 14.487 1.00 91.12 365 ASN A CA 1
ATOM 2993 C C . ASN A 1 365 ? 6.424 13.042 15.974 1.00 91.12 365 ASN A C 1
ATOM 2995 O O . ASN A 1 365 ? 6.209 12.101 16.748 1.00 91.12 365 ASN A O 1
ATOM 2999 N N . SER A 1 366 ? 6.435 14.320 16.365 1.00 90.31 366 SER A N 1
ATOM 3000 C CA . SER A 1 366 ? 6.037 14.795 17.696 1.00 90.31 366 SER A CA 1
ATOM 3001 C C . SER A 1 366 ? 4.534 15.092 17.819 1.00 90.31 366 SER A C 1
ATOM 3003 O O . SER A 1 366 ? 4.029 15.266 18.929 1.00 90.31 366 SER A O 1
ATOM 3005 N N . ALA A 1 367 ? 3.819 15.136 16.691 1.00 92.50 367 ALA A N 1
ATOM 3006 C CA . ALA A 1 367 ? 2.411 15.492 16.633 1.00 92.50 367 ALA A CA 1
ATOM 3007 C C . ALA A 1 367 ? 1.496 14.400 17.203 1.00 92.50 367 ALA A C 1
ATOM 3009 O O . ALA A 1 367 ? 1.811 13.204 17.220 1.00 92.50 367 ALA A O 1
ATOM 3010 N N . LYS A 1 368 ? 0.300 14.814 17.621 1.00 94.50 368 LYS A N 1
ATOM 3011 C CA . LYS A 1 368 ? -0.797 13.899 17.922 1.00 94.50 368 LYS A CA 1
ATOM 3012 C C . LYS A 1 368 ? -1.523 13.568 16.621 1.00 94.50 368 LYS A C 1
ATOM 3014 O O . LYS A 1 368 ? -1.966 14.457 15.903 1.00 94.50 368 LYS A O 1
ATOM 3019 N N . VAL A 1 369 ? -1.640 12.278 16.323 1.00 95.00 369 VAL A N 1
ATOM 3020 C CA . VAL A 1 369 ? -2.122 11.794 15.025 1.00 95.00 369 VAL A CA 1
ATOM 3021 C C . VAL A 1 369 ? -3.344 10.906 15.212 1.00 95.00 369 VAL A C 1
ATOM 3023 O O . VAL A 1 369 ? -3.319 9.956 15.997 1.00 95.00 369 VAL A O 1
ATOM 3026 N N . GLU A 1 370 ? -4.389 11.188 14.445 1.00 95.81 370 GLU A N 1
ATOM 3027 C CA . GLU A 1 370 ? -5.594 10.372 14.336 1.00 95.81 370 GLU A CA 1
ATOM 3028 C C . GLU A 1 370 ? -5.734 9.881 12.891 1.00 95.81 370 GLU A C 1
ATOM 3030 O O . GLU A 1 370 ? -5.720 10.675 11.954 1.00 95.81 370 GLU A O 1
ATOM 3035 N N . ILE A 1 371 ? -5.830 8.562 12.705 1.00 95.00 371 ILE A N 1
ATOM 3036 C CA . ILE A 1 371 ? -5.931 7.927 11.383 1.00 95.00 371 ILE A CA 1
ATOM 3037 C C . ILE A 1 371 ? -7.326 7.321 11.243 1.00 95.00 371 ILE A C 1
ATOM 3039 O O . ILE A 1 371 ? -7.625 6.316 11.901 1.00 95.00 371 ILE A O 1
ATOM 3043 N N . ASP A 1 372 ? -8.135 7.894 10.356 1.00 92.62 372 ASP A N 1
ATOM 3044 C CA . ASP A 1 372 ? -9.423 7.362 9.913 1.00 92.62 372 ASP A CA 1
ATOM 3045 C C . ASP A 1 372 ? -9.209 6.550 8.629 1.00 92.62 372 ASP A C 1
ATOM 3047 O O . ASP A 1 372 ? -9.208 7.065 7.509 1.00 92.62 372 ASP A O 1
ATOM 3051 N N . GLU A 1 373 ? -9.003 5.248 8.808 1.00 91.50 373 GLU A N 1
ATOM 3052 C CA . GLU A 1 373 ? -8.826 4.299 7.706 1.00 91.50 373 GLU A CA 1
ATOM 3053 C C . GLU A 1 373 ? -10.114 4.057 6.928 1.00 91.50 373 GLU A C 1
ATOM 3055 O O . GLU A 1 373 ? -10.057 3.678 5.761 1.00 91.50 373 GLU A O 1
ATOM 3060 N N . GLY A 1 374 ? -11.278 4.325 7.522 1.00 87.31 374 GLY A N 1
ATOM 3061 C CA . GLY A 1 374 ? -12.535 4.245 6.798 1.00 87.31 374 GLY A CA 1
ATOM 3062 C C . GLY A 1 374 ? -12.595 5.302 5.695 1.00 87.31 374 GLY A C 1
ATOM 3063 O O . GLY A 1 374 ? -12.843 5.004 4.523 1.00 87.31 374 GLY A O 1
ATOM 3064 N N . LYS A 1 375 ? -12.234 6.538 6.040 1.00 87.88 375 LYS A N 1
ATOM 3065 C CA . LYS A 1 375 ? -12.241 7.673 5.104 1.00 87.88 375 LYS A CA 1
ATOM 3066 C C . LYS A 1 375 ? -10.913 7.913 4.383 1.00 87.88 375 LYS A C 1
ATOM 3068 O O . LYS A 1 375 ? -10.844 8.841 3.584 1.00 87.88 375 LYS A O 1
ATOM 3073 N N . ASN A 1 376 ? -9.885 7.103 4.646 1.00 91.06 376 ASN A N 1
ATOM 3074 C CA . ASN A 1 376 ? -8.513 7.309 4.166 1.00 91.06 376 ASN A CA 1
ATOM 3075 C C . ASN A 1 376 ? -7.986 8.716 4.487 1.00 91.06 376 ASN A C 1
ATOM 3077 O O . ASN A 1 376 ? -7.432 9.400 3.627 1.00 91.06 376 ASN A O 1
ATOM 3081 N N . LYS A 1 377 ? -8.210 9.171 5.724 1.00 93.69 377 LYS A N 1
ATOM 3082 C CA . LYS A 1 377 ? -7.807 10.497 6.199 1.00 93.69 377 LYS A CA 1
ATOM 3083 C C . LYS A 1 377 ? -6.927 10.404 7.431 1.00 93.69 377 LYS A C 1
ATOM 3085 O O . LYS A 1 377 ? -7.128 9.558 8.300 1.00 93.69 377 LYS A O 1
ATOM 3090 N N . VAL A 1 378 ? -5.983 11.327 7.529 1.00 95.81 378 VAL A N 1
ATOM 3091 C CA . VAL A 1 378 ? -5.178 11.550 8.722 1.00 95.81 378 VAL A CA 1
ATOM 3092 C C . VAL A 1 378 ? -5.379 12.978 9.209 1.00 95.81 378 VAL A C 1
ATOM 3094 O O . VAL A 1 378 ? -5.358 13.922 8.420 1.00 95.81 378 VAL A O 1
ATOM 3097 N N . LYS A 1 379 ? -5.571 13.121 10.518 1.00 96.31 379 LYS A N 1
ATOM 3098 C CA . LYS A 1 379 ? -5.581 14.396 11.226 1.00 96.31 379 LYS A CA 1
ATOM 3099 C C . LYS A 1 379 ? -4.324 14.492 12.082 1.00 96.31 379 LYS A C 1
ATOM 3101 O O . LYS A 1 379 ? -4.031 13.583 12.859 1.00 96.31 379 LYS A O 1
ATOM 3106 N N . ILE A 1 380 ? -3.586 15.583 11.925 1.00 95.44 380 ILE A N 1
ATOM 3107 C CA . ILE A 1 380 ? -2.289 15.832 12.554 1.00 95.44 380 ILE A CA 1
ATOM 3108 C C . ILE A 1 380 ? -2.413 17.116 13.368 1.00 95.44 380 ILE A C 1
ATOM 3110 O O . ILE A 1 380 ? -2.569 18.195 12.809 1.00 95.44 380 ILE A O 1
ATOM 3114 N N . GLU A 1 381 ? -2.369 16.988 14.688 1.00 95.94 381 GLU A N 1
ATOM 3115 C CA . GLU A 1 381 ? -2.398 18.097 15.640 1.00 95.94 381 GLU A CA 1
ATOM 3116 C C . GLU A 1 381 ? -0.971 18.330 16.149 1.00 95.94 381 GLU A C 1
ATOM 3118 O O . GLU A 1 381 ? -0.411 17.508 16.884 1.00 95.94 381 GLU A O 1
ATOM 3123 N N . LEU A 1 382 ? -0.356 19.426 15.704 1.00 93.44 382 LEU A N 1
ATOM 3124 C CA . LEU A 1 382 ? 0.995 19.807 16.100 1.00 93.44 382 LEU A CA 1
ATOM 3125 C C . LEU A 1 382 ? 1.037 20.249 17.571 1.00 93.44 382 LEU A C 1
ATOM 3127 O O . LEU A 1 382 ? 0.031 20.718 18.106 1.00 93.44 382 LEU A O 1
ATOM 3131 N N . PRO A 1 383 ? 2.214 20.212 18.226 1.00 89.75 383 PRO A N 1
ATOM 3132 C CA . PRO A 1 383 ? 2.383 20.782 19.565 1.00 89.75 383 PRO A CA 1
ATOM 3133 C C . PRO A 1 383 ? 2.038 22.279 19.657 1.00 89.75 383 PRO A C 1
ATOM 3135 O O . PRO A 1 383 ? 1.710 22.759 20.738 1.00 89.75 383 PRO A O 1
ATOM 3138 N N . SER A 1 384 ? 2.093 23.009 18.534 1.00 90.62 384 SER A N 1
ATOM 3139 C CA . SER A 1 384 ? 1.652 24.407 18.418 1.00 90.62 384 SER A CA 1
ATOM 3140 C C . SER A 1 384 ? 0.131 24.581 18.543 1.00 90.62 384 SER A C 1
ATOM 3142 O O . SER A 1 384 ? -0.333 25.700 18.751 1.00 90.62 384 SER A O 1
ATOM 3144 N N . GLY A 1 385 ? -0.647 23.499 18.426 1.00 91.56 385 GLY A N 1
ATOM 3145 C CA . GLY A 1 385 ? -2.110 23.511 18.340 1.00 91.56 385 GLY A CA 1
ATOM 3146 C C . GLY A 1 385 ? -2.650 23.612 16.909 1.00 91.56 385 GLY A C 1
ATOM 3147 O O . GLY A 1 385 ? -3.862 23.556 16.713 1.00 91.56 385 GLY A O 1
ATOM 3148 N N . GLU A 1 386 ? -1.780 23.742 15.902 1.00 93.75 386 GLU A N 1
ATOM 3149 C CA . GLU A 1 386 ? -2.180 23.729 14.492 1.00 93.75 386 GLU A CA 1
ATOM 3150 C C . GLU A 1 386 ? -2.654 22.336 14.069 1.00 93.75 386 GLU A C 1
ATOM 3152 O O . GLU A 1 386 ? -2.069 21.318 14.445 1.00 93.75 386 GLU A O 1
ATOM 3157 N N . ILE A 1 387 ? -3.721 22.295 13.272 1.00 93.94 387 ILE A N 1
ATOM 3158 C CA . ILE A 1 387 ? -4.363 21.058 12.831 1.00 93.94 387 ILE A CA 1
ATOM 3159 C C . ILE A 1 387 ? -4.288 20.970 11.310 1.00 93.94 387 ILE A C 1
ATOM 3161 O O . ILE A 1 387 ? -4.783 21.849 10.608 1.00 93.94 387 ILE A O 1
ATOM 3165 N N . TYR A 1 388 ? -3.733 19.866 10.820 1.00 92.38 388 TYR A N 1
ATOM 3166 C CA . TYR A 1 388 ? -3.683 19.518 9.405 1.00 92.38 388 TYR A CA 1
ATOM 3167 C C . TYR A 1 388 ? -4.532 18.279 9.144 1.00 92.38 388 TYR A C 1
ATOM 3169 O O . TYR A 1 388 ? -4.498 17.320 9.915 1.00 92.38 388 TYR A O 1
ATOM 3177 N N . GLU A 1 389 ? -5.260 18.280 8.033 1.00 93.81 389 GLU A N 1
ATOM 3178 C CA . GLU A 1 389 ? -5.975 17.108 7.533 1.00 93.81 389 GLU A CA 1
ATOM 3179 C C . GLU A 1 389 ? -5.468 16.763 6.133 1.00 93.81 389 GLU A C 1
ATOM 3181 O O . GLU A 1 389 ? -5.380 17.628 5.259 1.00 93.81 389 GLU A O 1
ATOM 3186 N N . ALA A 1 390 ? -5.129 15.495 5.915 1.00 92.81 390 ALA A N 1
ATOM 3187 C CA . ALA A 1 390 ? -4.677 14.992 4.624 1.00 92.81 390 ALA A CA 1
ATOM 3188 C C . ALA A 1 390 ? -5.381 13.676 4.288 1.00 92.81 390 ALA A C 1
ATOM 3190 O O . ALA A 1 390 ? -5.659 12.863 5.173 1.00 92.81 390 ALA A O 1
ATOM 3191 N N . GLY A 1 391 ? -5.666 13.463 3.004 1.00 93.75 391 GLY A N 1
ATOM 3192 C CA . GLY A 1 391 ? -5.988 12.133 2.502 1.00 93.75 391 GLY A CA 1
ATOM 3193 C C . GLY A 1 391 ? -4.725 11.278 2.433 1.00 93.75 391 GLY A C 1
ATOM 3194 O O . GLY A 1 391 ? -3.612 11.809 2.408 1.00 93.75 391 GLY A O 1
ATOM 3195 N N . PHE A 1 392 ? -4.879 9.961 2.384 1.00 92.62 392 PHE A N 1
ATOM 3196 C CA . PHE A 1 392 ? -3.767 9.059 2.106 1.00 92.62 392 PHE A CA 1
ATOM 3197 C C . PHE A 1 392 ? -4.138 7.978 1.088 1.00 92.62 392 PHE A C 1
ATOM 3199 O O . PHE A 1 392 ? -5.307 7.632 0.909 1.00 92.62 392 PHE A O 1
ATOM 3206 N N . SER A 1 393 ? -3.127 7.476 0.383 1.00 90.56 393 SER A N 1
ATOM 3207 C CA . SER A 1 393 ? -3.263 6.456 -0.654 1.00 90.56 393 SER A CA 1
ATOM 3208 C C . SER A 1 393 ? -3.581 5.070 -0.083 1.00 90.56 393 SER A C 1
ATOM 3210 O O . SER A 1 393 ? -3.451 4.807 1.110 1.00 90.56 393 SER A O 1
ATOM 3212 N N . ARG A 1 394 ? -3.959 4.125 -0.949 1.00 86.62 394 ARG A N 1
ATOM 3213 C CA . ARG A 1 394 ? -3.928 2.700 -0.578 1.00 86.62 394 ARG A CA 1
ATOM 3214 C C . ARG A 1 394 ? -2.505 2.306 -0.134 1.00 86.62 394 ARG A C 1
ATOM 3216 O O . ARG A 1 394 ? -1.545 2.909 -0.621 1.00 86.62 394 ARG A O 1
ATOM 3223 N N . PRO A 1 395 ? -2.340 1.305 0.752 1.00 89.31 395 PRO A N 1
ATOM 3224 C CA . PRO A 1 395 ? -1.016 0.881 1.199 1.00 89.31 395 PRO A CA 1
ATOM 3225 C C . PRO A 1 395 ? -0.075 0.565 0.029 1.00 89.31 395 PRO A C 1
ATOM 3227 O O . PRO A 1 395 ? -0.368 -0.299 -0.794 1.00 89.31 395 PRO A O 1
ATOM 3230 N N . LYS A 1 396 ? 1.065 1.261 -0.022 1.00 88.06 396 LYS A N 1
ATOM 3231 C CA . LYS A 1 396 ? 2.147 1.046 -0.997 1.00 88.06 396 LYS A CA 1
ATOM 3232 C C . LYS A 1 396 ? 3.075 -0.089 -0.583 1.00 88.06 396 LYS A C 1
ATOM 3234 O O . LYS A 1 396 ? 3.690 -0.744 -1.415 1.00 88.06 396 LYS A O 1
ATOM 3239 N N . ALA A 1 397 ? 3.177 -0.356 0.712 1.00 89.75 397 ALA A N 1
ATOM 3240 C CA . ALA A 1 397 ? 3.914 -1.504 1.212 1.00 89.75 397 ALA A CA 1
ATOM 3241 C C . ALA A 1 397 ? 3.312 -2.028 2.512 1.00 89.75 397 ALA A C 1
ATOM 3243 O O . ALA A 1 397 ? 2.702 -1.265 3.265 1.00 89.75 397 ALA A O 1
ATOM 3244 N N . ARG A 1 398 ? 3.523 -3.319 2.790 1.00 90.38 398 ARG A N 1
ATOM 3245 C CA . ARG A 1 398 ? 3.140 -3.964 4.047 1.00 90.38 398 ARG A CA 1
ATOM 3246 C C . ARG A 1 398 ? 4.156 -4.998 4.548 1.00 90.38 398 ARG A C 1
ATOM 3248 O O . ARG A 1 398 ? 4.826 -5.660 3.757 1.00 90.38 398 ARG A O 1
ATOM 3255 N N . LYS A 1 399 ? 4.171 -5.193 5.866 1.00 90.19 399 LYS A N 1
ATOM 3256 C CA . LYS A 1 399 ? 4.637 -6.406 6.563 1.00 90.19 399 LYS A CA 1
ATOM 3257 C C . LYS A 1 399 ? 3.529 -6.874 7.502 1.00 90.19 399 LYS A C 1
ATOM 3259 O O . LYS A 1 399 ? 2.846 -6.039 8.096 1.00 90.19 399 LYS A O 1
ATOM 3264 N N . ILE A 1 400 ? 3.344 -8.181 7.656 1.00 89.69 400 ILE A N 1
ATOM 3265 C CA . ILE A 1 400 ? 2.488 -8.722 8.720 1.00 89.69 400 ILE A CA 1
ATOM 3266 C C . ILE A 1 400 ? 3.332 -8.912 9.974 1.00 89.69 400 ILE A C 1
ATOM 3268 O O . ILE A 1 400 ? 4.485 -9.331 9.912 1.00 89.69 400 ILE A O 1
ATOM 3272 N N . ILE A 1 401 ? 2.752 -8.558 11.111 1.00 91.19 401 ILE A N 1
ATOM 3273 C CA . ILE A 1 401 ? 3.380 -8.583 12.423 1.00 91.19 401 ILE A CA 1
ATOM 3274 C C . ILE A 1 401 ? 2.507 -9.445 13.321 1.00 91.19 401 ILE A C 1
ATOM 3276 O O . ILE A 1 401 ? 1.323 -9.151 13.496 1.00 91.19 401 ILE A O 1
ATOM 3280 N N . MET A 1 402 ? 3.082 -10.496 13.895 1.00 91.12 402 MET A N 1
ATOM 3281 C CA . MET A 1 402 ? 2.356 -11.456 14.724 1.00 91.12 402 MET A CA 1
ATOM 3282 C C . MET A 1 402 ? 2.992 -11.580 16.104 1.00 91.12 402 MET A C 1
ATOM 3284 O O . MET A 1 402 ? 4.217 -11.593 16.238 1.00 91.12 402 MET A O 1
ATOM 3288 N N . LEU A 1 403 ? 2.165 -11.696 17.142 1.00 90.44 403 LEU A N 1
ATOM 3289 C CA . LEU A 1 403 ? 2.637 -12.106 18.462 1.00 90.44 403 LEU A CA 1
ATOM 3290 C C . LEU A 1 403 ? 2.829 -13.624 18.483 1.00 90.44 403 LEU A C 1
ATOM 3292 O O . LEU A 1 403 ? 1.918 -14.373 18.139 1.00 90.44 403 LEU A O 1
ATOM 3296 N N . GLY A 1 404 ? 3.989 -14.063 18.959 1.00 88.12 404 GLY A N 1
ATOM 3297 C CA . GLY A 1 404 ? 4.296 -15.475 19.160 1.00 88.12 404 GLY A CA 1
ATOM 3298 C C . GLY A 1 404 ? 5.060 -15.721 20.457 1.00 88.12 404 GLY A C 1
ATOM 3299 O O . GLY A 1 404 ? 5.221 -14.830 21.305 1.00 88.12 404 GLY A O 1
ATOM 3300 N N . THR A 1 405 ? 5.533 -16.954 20.618 1.00 84.75 405 THR A N 1
ATOM 3301 C CA . THR A 1 405 ? 6.431 -17.348 21.707 1.00 84.75 405 THR A CA 1
ATOM 3302 C C . THR A 1 405 ? 7.452 -18.388 21.263 1.00 84.75 405 THR A C 1
ATOM 3304 O O . THR A 1 405 ? 7.089 -19.305 20.536 1.00 84.75 405 THR A O 1
ATOM 3307 N N . PHE A 1 406 ? 8.683 -18.317 21.770 1.00 80.94 406 PHE A N 1
ATOM 3308 C CA . PHE A 1 406 ? 9.650 -19.422 21.677 1.00 80.94 406 PHE A CA 1
ATOM 3309 C C . PHE A 1 406 ? 9.351 -20.552 22.672 1.00 80.94 406 PHE A C 1
ATOM 3311 O O . PHE A 1 406 ? 8.619 -20.361 23.654 1.00 80.94 406 PHE A O 1
ATOM 3318 N N . TYR A 1 407 ? 10.013 -21.703 22.488 1.00 63.03 407 TYR A N 1
ATOM 3319 C CA . TYR A 1 407 ? 10.110 -22.750 23.510 1.00 63.03 407 TYR A CA 1
ATOM 3320 C C . TYR A 1 407 ? 10.573 -22.146 24.852 1.00 63.03 407 TYR A C 1
ATOM 3322 O O . TYR A 1 407 ? 11.555 -21.407 24.907 1.00 63.03 407 TYR A O 1
ATOM 3330 N N . ARG A 1 408 ? 9.853 -22.447 25.947 1.00 62.22 408 ARG A N 1
ATOM 3331 C CA . ARG A 1 408 ? 9.915 -21.763 27.271 1.00 62.22 408 ARG A CA 1
ATOM 3332 C C . ARG A 1 408 ? 9.224 -20.405 27.347 1.00 62.22 408 ARG A C 1
ATOM 3334 O O . ARG A 1 408 ? 9.544 -19.581 28.202 1.00 62.22 408 ARG A O 1
ATOM 3341 N N . GLU A 1 409 ? 8.228 -20.206 26.497 1.00 75.81 409 GLU A N 1
ATOM 3342 C CA . GLU A 1 409 ? 7.273 -19.119 26.589 1.00 75.81 409 GLU A CA 1
ATOM 3343 C C . GLU A 1 409 ? 7.842 -17.715 26.278 1.00 75.81 409 GLU A C 1
ATOM 3345 O O . GLU A 1 409 ? 7.075 -16.767 26.316 1.00 75.81 409 GLU A O 1
ATOM 3350 N N . GLN A 1 410 ? 9.106 -17.494 25.919 1.00 83.94 410 GLN A N 1
ATOM 3351 C CA . GLN A 1 410 ? 9.623 -16.134 25.656 1.00 83.94 410 GLN A CA 1
ATOM 3352 C C . GLN A 1 410 ? 8.798 -15.389 24.571 1.00 83.94 410 GLN A C 1
ATOM 3354 O O . GLN A 1 410 ? 8.707 -15.908 23.462 1.00 83.94 410 GLN A O 1
ATOM 3359 N N . PRO A 1 411 ? 8.210 -14.201 24.847 1.00 86.62 411 PRO A N 1
ATOM 3360 C CA . PRO A 1 411 ? 7.416 -13.447 23.868 1.00 86.62 411 PRO A CA 1
ATOM 3361 C C . PRO A 1 411 ? 8.209 -13.022 22.627 1.00 86.62 411 PRO A C 1
ATOM 3363 O O . PRO A 1 411 ? 9.327 -12.505 22.747 1.00 86.62 411 PRO A O 1
ATOM 3366 N N . THR A 1 412 ? 7.605 -13.185 21.449 1.00 85.69 412 THR A N 1
ATOM 3367 C CA . THR A 1 412 ? 8.203 -12.843 20.152 1.00 85.69 412 THR A CA 1
ATOM 3368 C C . THR A 1 412 ? 7.296 -11.955 19.305 1.00 85.69 412 THR A C 1
ATOM 3370 O O . THR A 1 412 ? 6.072 -11.962 19.456 1.00 85.69 412 THR A O 1
ATOM 3373 N N . LEU A 1 413 ? 7.923 -11.155 18.443 1.00 88.25 413 LEU A N 1
ATOM 3374 C CA . LEU A 1 413 ? 7.276 -10.467 17.332 1.00 88.25 413 LEU A CA 1
ATOM 3375 C C . LEU A 1 413 ? 7.789 -11.101 16.045 1.00 88.25 413 LEU A C 1
ATOM 3377 O O . LEU A 1 413 ? 8.945 -10.892 15.676 1.00 88.25 413 LEU A O 1
ATOM 3381 N N . VAL A 1 414 ? 6.933 -11.883 15.395 1.00 87.88 414 VAL A N 1
ATOM 3382 C CA . VAL A 1 414 ? 7.198 -12.450 14.071 1.00 87.88 414 VAL A CA 1
ATOM 3383 C C . VAL A 1 414 ? 6.885 -11.383 13.036 1.00 87.88 414 VAL A C 1
ATOM 3385 O O . VAL A 1 414 ? 5.810 -10.784 13.071 1.00 87.88 414 VAL A O 1
ATOM 3388 N N . ILE A 1 415 ? 7.835 -11.120 12.147 1.00 88.44 415 ILE A N 1
ATOM 3389 C CA . ILE A 1 415 ? 7.758 -10.060 11.145 1.00 88.44 415 ILE A CA 1
ATOM 3390 C C . ILE A 1 415 ? 7.886 -10.712 9.776 1.00 88.44 415 ILE A C 1
ATOM 3392 O O . ILE A 1 415 ? 8.983 -11.105 9.389 1.00 88.44 415 ILE A O 1
ATOM 3396 N N . GLU A 1 416 ? 6.774 -10.805 9.049 1.00 84.69 416 GLU A N 1
ATOM 3397 C CA . GLU A 1 416 ? 6.752 -11.342 7.687 1.00 84.69 416 GLU A CA 1
ATOM 3398 C C . GLU A 1 416 ? 7.614 -10.521 6.707 1.00 84.69 416 GLU A C 1
ATOM 3400 O O . GLU A 1 416 ? 7.915 -9.342 6.959 1.00 84.69 416 GLU A O 1
ATOM 3405 N N . PRO A 1 417 ? 8.002 -11.117 5.561 1.00 82.88 417 PRO A N 1
ATOM 3406 C CA . PRO A 1 417 ? 8.695 -10.408 4.494 1.00 82.88 417 PRO A CA 1
ATOM 3407 C C . PRO A 1 417 ? 7.964 -9.140 4.040 1.00 82.88 417 PRO A C 1
ATOM 3409 O O . PRO A 1 417 ? 6.741 -9.017 4.121 1.00 82.88 417 PRO A O 1
ATOM 3412 N N . LEU A 1 418 ? 8.739 -8.183 3.528 1.00 84.31 418 LEU A N 1
ATOM 3413 C CA . LEU A 1 418 ? 8.191 -6.979 2.917 1.00 84.31 418 LEU A CA 1
ATOM 3414 C C . LEU A 1 418 ? 7.523 -7.302 1.579 1.00 84.31 418 LEU A C 1
ATOM 3416 O O . LEU A 1 418 ? 8.145 -7.879 0.682 1.00 84.31 418 LEU A O 1
ATOM 3420 N N . TYR A 1 419 ? 6.306 -6.795 1.430 1.00 80.62 419 TYR A N 1
ATOM 3421 C CA . TYR A 1 419 ? 5.593 -6.709 0.165 1.00 80.62 419 TYR A CA 1
ATOM 3422 C C . TYR A 1 419 ? 5.394 -5.236 -0.183 1.00 80.62 419 TYR A C 1
ATOM 3424 O O . TYR A 1 419 ? 4.809 -4.496 0.605 1.00 80.62 419 TYR A O 1
ATOM 3432 N N . SER A 1 420 ? 5.889 -4.798 -1.339 1.00 81.94 420 SER A N 1
ATOM 3433 C CA . SER A 1 420 ? 5.819 -3.400 -1.775 1.00 81.94 420 SER A CA 1
ATOM 3434 C C . SER A 1 420 ? 5.406 -3.274 -3.240 1.00 81.94 420 SER A C 1
ATOM 3436 O O . SER A 1 420 ? 5.644 -4.168 -4.054 1.00 81.94 420 SER A O 1
ATOM 3438 N N . ARG A 1 421 ? 4.774 -2.145 -3.555 1.00 73.44 421 ARG A N 1
ATOM 3439 C CA . ARG A 1 421 ? 4.323 -1.723 -4.877 1.00 73.44 421 ARG A CA 1
ATOM 3440 C C . ARG A 1 421 ? 4.417 -0.198 -4.950 1.00 73.44 421 ARG A C 1
ATOM 3442 O O . ARG A 1 421 ? 4.058 0.484 -3.996 1.00 73.44 421 ARG A O 1
ATOM 3449 N N . ASP A 1 422 ? 4.879 0.338 -6.077 1.00 75.94 422 ASP A N 1
ATOM 3450 C CA . ASP A 1 422 ? 4.936 1.791 -6.315 1.00 75.94 422 ASP A CA 1
ATOM 3451 C C . ASP A 1 422 ? 5.764 2.561 -5.252 1.00 75.94 422 ASP A C 1
ATOM 3453 O O . ASP A 1 422 ? 5.521 3.740 -4.976 1.00 75.94 422 ASP A O 1
ATOM 3457 N N . ILE A 1 423 ? 6.720 1.861 -4.629 1.00 81.06 423 ILE A N 1
ATOM 3458 C CA . ILE A 1 423 ? 7.745 2.375 -3.716 1.00 81.06 423 ILE A CA 1
ATOM 3459 C C . ILE A 1 423 ? 8.981 1.469 -3.795 1.00 81.06 423 ILE A C 1
ATOM 3461 O O . ILE A 1 423 ? 8.851 0.240 -3.862 1.00 81.06 423 ILE A O 1
ATOM 3465 N N . ASP A 1 424 ? 10.175 2.069 -3.783 1.00 85.44 424 ASP A N 1
ATOM 3466 C CA . ASP A 1 424 ? 11.435 1.325 -3.742 1.00 85.44 424 ASP A CA 1
ATOM 3467 C C . ASP A 1 424 ? 11.499 0.399 -2.514 1.00 85.44 424 ASP A C 1
ATOM 3469 O O . ASP A 1 424 ? 11.116 0.768 -1.398 1.00 85.44 424 ASP A O 1
ATOM 3473 N N . ARG A 1 425 ? 11.989 -0.828 -2.720 1.00 84.25 425 ARG A N 1
ATOM 3474 C CA . ARG A 1 425 ? 12.011 -1.864 -1.679 1.00 84.25 425 ARG A CA 1
ATOM 3475 C C . ARG A 1 425 ? 12.947 -1.489 -0.532 1.00 84.25 425 ARG A C 1
ATOM 3477 O O . ARG A 1 425 ? 12.595 -1.720 0.623 1.00 84.25 425 ARG A O 1
ATOM 3484 N N . GLN A 1 426 ? 14.120 -0.929 -0.830 1.00 87.31 426 GLN A N 1
ATOM 3485 C CA . GLN A 1 426 ? 15.093 -0.566 0.198 1.00 87.31 426 GLN A CA 1
ATOM 3486 C C . GLN A 1 426 ? 14.592 0.618 1.025 1.00 87.31 426 GLN A C 1
ATOM 3488 O O . GLN A 1 426 ? 14.702 0.605 2.252 1.00 87.31 426 GLN A O 1
ATOM 3493 N N . LEU A 1 427 ? 13.992 1.611 0.366 1.00 88.12 427 LEU A N 1
ATOM 3494 C CA . LEU A 1 427 ? 13.313 2.708 1.039 1.00 88.12 427 LEU A CA 1
ATOM 3495 C C . LEU A 1 427 ? 12.217 2.175 1.972 1.00 88.12 427 LEU A C 1
ATOM 3497 O O . LEU A 1 427 ? 12.206 2.512 3.152 1.00 88.12 427 LEU A O 1
ATOM 3501 N N . ALA A 1 428 ? 11.337 1.302 1.480 1.00 90.06 428 ALA A N 1
ATOM 3502 C CA . ALA A 1 428 ? 10.259 0.735 2.284 1.00 90.06 428 ALA A CA 1
ATOM 3503 C C . ALA A 1 428 ? 10.762 -0.071 3.500 1.00 90.06 428 ALA A C 1
ATOM 3505 O O . ALA A 1 428 ? 10.199 0.077 4.586 1.00 90.06 428 ALA A O 1
ATOM 3506 N N . GLU A 1 429 ? 11.827 -0.873 3.362 1.00 90.81 429 GLU A N 1
ATOM 3507 C CA . GLU A 1 429 ? 12.462 -1.557 4.506 1.00 90.81 429 GLU A CA 1
ATOM 3508 C C . GLU A 1 429 ? 12.942 -0.552 5.564 1.00 90.81 429 GLU A C 1
ATOM 3510 O O . GLU A 1 429 ? 12.615 -0.695 6.743 1.00 90.81 429 GLU A O 1
ATOM 3515 N N . ASN A 1 430 ? 13.655 0.500 5.146 1.00 90.38 430 ASN A N 1
ATOM 3516 C CA . ASN A 1 430 ? 14.184 1.517 6.060 1.00 90.38 430 ASN A CA 1
ATOM 3517 C C . ASN A 1 430 ? 13.059 2.236 6.824 1.00 90.38 430 ASN A C 1
ATOM 3519 O O . ASN A 1 430 ? 13.133 2.394 8.043 1.00 90.38 430 ASN A O 1
ATOM 3523 N N . LEU A 1 431 ? 11.993 2.628 6.117 1.00 91.12 431 LEU A N 1
ATOM 3524 C CA . LEU A 1 431 ? 10.831 3.307 6.698 1.00 91.12 431 LEU A CA 1
ATOM 3525 C C . LEU A 1 431 ? 10.102 2.433 7.732 1.00 91.12 431 LEU A C 1
ATOM 3527 O O . LEU A 1 431 ? 9.697 2.915 8.794 1.00 91.12 431 LEU A O 1
ATOM 3531 N N . MET A 1 432 ? 9.943 1.138 7.444 1.00 92.50 432 MET A N 1
ATOM 3532 C CA . MET A 1 432 ? 9.294 0.202 8.365 1.00 92.50 432 MET A CA 1
ATOM 3533 C C . MET A 1 432 ? 10.150 -0.117 9.589 1.00 92.50 432 MET A C 1
ATOM 3535 O O . MET A 1 432 ? 9.596 -0.297 10.675 1.00 92.50 432 MET A O 1
ATOM 3539 N N . GLU A 1 433 ? 11.475 -0.169 9.455 1.00 91.38 433 GLU A N 1
ATOM 3540 C CA . GLU A 1 433 ? 12.362 -0.522 10.565 1.00 91.38 433 GLU A CA 1
ATOM 3541 C C . GLU A 1 433 ? 12.311 0.508 11.703 1.00 91.38 433 GLU A C 1
ATOM 3543 O O . GLU A 1 433 ? 12.247 0.132 12.878 1.00 91.38 433 GLU A O 1
ATOM 3548 N N . GLU A 1 434 ? 12.224 1.800 11.381 1.00 86.44 434 GLU A N 1
ATOM 3549 C CA . GLU A 1 434 ? 12.038 2.856 12.385 1.00 86.44 434 GLU A CA 1
ATOM 3550 C C . GLU A 1 434 ? 10.692 2.722 13.119 1.00 86.44 434 GLU A C 1
ATOM 3552 O O . GLU A 1 434 ? 10.619 2.848 14.347 1.00 86.44 434 GLU A O 1
ATOM 3557 N N . ALA A 1 435 ? 9.617 2.368 12.406 1.00 89.06 435 ALA A N 1
ATOM 3558 C CA . ALA A 1 435 ? 8.315 2.112 13.023 1.00 89.06 435 ALA A CA 1
ATOM 3559 C C . ALA A 1 435 ? 8.325 0.851 13.915 1.00 89.06 435 ALA A C 1
ATOM 3561 O O . ALA A 1 435 ? 7.729 0.849 14.999 1.00 89.06 435 ALA A O 1
ATOM 3562 N N . ILE A 1 436 ? 9.031 -0.210 13.505 1.00 89.62 436 ILE A N 1
ATOM 3563 C CA . ILE A 1 436 ? 9.259 -1.424 14.310 1.00 89.62 436 ILE A CA 1
ATOM 3564 C C . ILE A 1 436 ? 10.016 -1.088 15.586 1.00 89.62 436 ILE A C 1
ATOM 3566 O O . ILE A 1 436 ? 9.582 -1.463 16.678 1.00 89.62 436 ILE A O 1
ATOM 3570 N N . LYS A 1 437 ? 11.098 -0.319 15.477 1.00 86.44 437 LYS A N 1
ATOM 3571 C CA . LYS A 1 437 ? 11.875 0.150 16.623 1.00 86.44 437 LYS A CA 1
ATOM 3572 C C . LYS A 1 437 ? 11.022 0.985 17.579 1.00 86.44 437 LYS A C 1
ATOM 3574 O O . LYS A 1 437 ? 11.035 0.713 18.775 1.00 86.44 437 LYS A O 1
ATOM 3579 N N . LYS A 1 438 ? 10.208 1.918 17.074 1.00 84.12 438 LYS A N 1
ATOM 3580 C CA . LYS A 1 438 ? 9.308 2.756 17.890 1.00 84.12 438 LYS A CA 1
ATOM 3581 C C . LYS A 1 438 ? 8.288 1.928 18.678 1.00 84.12 438 LYS A C 1
ATOM 3583 O O . LYS A 1 438 ? 8.109 2.156 19.876 1.00 84.12 438 LYS A O 1
ATOM 3588 N N . MET A 1 439 ? 7.639 0.952 18.037 1.00 85.69 439 MET A N 1
ATOM 3589 C CA . MET A 1 439 ? 6.709 0.041 18.718 1.00 85.69 439 MET A CA 1
ATOM 3590 C C . MET A 1 439 ? 7.433 -0.825 19.751 1.00 85.69 439 MET A C 1
ATOM 3592 O O . MET A 1 439 ? 6.992 -0.932 20.899 1.00 85.69 439 MET A O 1
ATOM 3596 N N . ARG A 1 440 ? 8.562 -1.421 19.352 1.00 80.88 440 ARG A N 1
ATOM 3597 C CA . ARG A 1 440 ? 9.387 -2.254 20.221 1.00 80.88 440 ARG A CA 1
ATOM 3598 C C . ARG A 1 440 ? 9.810 -1.476 21.457 1.00 80.88 440 ARG A C 1
ATOM 3600 O O . ARG A 1 440 ? 9.615 -1.961 22.561 1.00 80.88 440 ARG A O 1
ATOM 3607 N N . ASP A 1 441 ? 10.334 -0.270 21.304 1.00 81.94 441 ASP A N 1
ATOM 3608 C CA . ASP A 1 441 ? 10.813 0.531 22.424 1.00 81.94 441 ASP A CA 1
ATOM 3609 C C . ASP A 1 441 ? 9.639 0.969 23.320 1.00 81.94 441 ASP A C 1
ATOM 3611 O O . ASP A 1 441 ? 9.739 0.897 24.541 1.00 81.94 441 ASP A O 1
ATOM 3615 N N . ALA A 1 442 ? 8.465 1.291 22.766 1.00 80.69 442 ALA A N 1
ATOM 3616 C CA . ALA A 1 442 ? 7.282 1.594 23.577 1.00 80.69 442 ALA A CA 1
ATOM 3617 C C . ALA A 1 442 ? 6.833 0.423 24.478 1.00 80.69 442 ALA A C 1
ATOM 3619 O O . ALA A 1 442 ? 6.320 0.658 25.580 1.00 80.69 442 ALA A O 1
ATOM 3620 N N . ILE A 1 443 ? 7.038 -0.817 24.023 1.00 76.56 443 ILE A N 1
ATOM 3621 C CA . ILE A 1 443 ? 6.677 -2.048 24.738 1.00 76.56 443 ILE A CA 1
ATOM 3622 C C . ILE A 1 443 ? 7.821 -2.538 25.655 1.00 76.56 443 ILE A C 1
ATOM 3624 O O . ILE A 1 443 ? 7.567 -2.898 26.807 1.00 76.56 443 ILE A O 1
ATOM 3628 N N . ILE A 1 444 ? 9.075 -2.503 25.185 1.00 66.25 444 ILE A N 1
ATOM 3629 C CA . ILE A 1 444 ? 10.278 -3.014 25.869 1.00 66.25 444 ILE A CA 1
ATOM 3630 C C . ILE A 1 444 ? 10.884 -1.984 26.832 1.00 66.25 444 ILE A C 1
ATOM 3632 O O . ILE A 1 444 ? 11.171 -2.318 27.982 1.00 66.25 444 ILE A O 1
ATOM 3636 N N . TRP A 1 445 ? 11.098 -0.736 26.399 1.00 50.72 445 TRP A N 1
ATOM 3637 C CA . TRP A 1 445 ? 11.883 0.267 27.144 1.00 50.72 445 TRP A CA 1
ATOM 3638 C C . TRP A 1 445 ? 11.215 0.699 28.454 1.00 50.72 445 TRP A C 1
ATOM 3640 O O . TRP A 1 445 ? 11.885 1.100 29.402 1.00 50.72 445 TRP A O 1
ATOM 3650 N N . ARG A 1 446 ? 9.893 0.538 28.564 1.00 58.06 446 ARG A N 1
ATOM 3651 C CA . ARG A 1 446 ? 9.157 0.779 29.815 1.00 58.06 446 ARG A CA 1
ATOM 3652 C C . ARG A 1 446 ? 9.128 -0.428 30.769 1.00 58.06 446 ARG A C 1
ATOM 3654 O O . ARG A 1 446 ? 8.385 -0.401 31.745 1.00 58.06 446 ARG A O 1
ATOM 3661 N N . GLY A 1 447 ? 9.940 -1.457 30.506 1.00 54.47 447 GLY A N 1
ATOM 3662 C CA . GLY A 1 447 ? 10.206 -2.571 31.423 1.00 54.47 447 GLY A CA 1
ATOM 3663 C C . GLY A 1 447 ? 9.100 -3.623 31.524 1.00 54.47 447 GLY A C 1
ATOM 3664 O O . GLY A 1 447 ? 9.138 -4.436 32.443 1.00 54.47 447 GLY A O 1
ATOM 3665 N N . TYR A 1 448 ? 8.121 -3.613 30.615 1.00 62.81 448 TYR A N 1
ATOM 3666 C CA . TYR A 1 448 ? 6.953 -4.491 30.707 1.00 62.81 448 TYR A CA 1
ATOM 3667 C C . TYR A 1 448 ? 7.237 -5.898 30.178 1.00 62.81 448 TYR A C 1
ATOM 3669 O O . TYR A 1 448 ? 7.043 -6.882 30.887 1.00 62.81 448 TYR A O 1
ATOM 3677 N N . ILE A 1 449 ? 7.700 -6.009 28.928 1.00 71.94 449 ILE A N 1
ATOM 3678 C CA . ILE A 1 449 ? 7.971 -7.292 28.267 1.00 71.94 449 ILE A CA 1
ATOM 3679 C C . ILE A 1 449 ? 9.145 -7.108 27.308 1.00 71.94 449 ILE A C 1
ATOM 3681 O O . ILE A 1 449 ? 9.144 -6.175 26.512 1.00 71.94 449 ILE A O 1
ATOM 3685 N N . LYS A 1 450 ? 10.130 -8.012 27.339 1.00 75.88 450 LYS A N 1
ATOM 3686 C CA . LYS A 1 450 ? 11.199 -8.067 26.332 1.00 75.88 450 LYS A CA 1
ATOM 3687 C C . LYS A 1 450 ? 10.742 -8.958 25.176 1.00 75.88 450 LYS A C 1
ATOM 3689 O O . LYS A 1 450 ? 10.634 -10.163 25.362 1.00 75.88 450 LYS A O 1
ATOM 3694 N N . PHE A 1 451 ? 10.474 -8.378 24.010 1.00 77.88 451 PHE A N 1
ATOM 3695 C CA . PHE A 1 451 ? 10.178 -9.138 22.792 1.00 77.88 451 PHE A CA 1
ATOM 3696 C C . PHE A 1 451 ? 11.461 -9.494 22.043 1.00 77.88 451 PHE A C 1
ATOM 3698 O O . PHE A 1 451 ? 12.369 -8.666 21.943 1.00 77.88 451 PHE A O 1
ATOM 3705 N N . VAL A 1 452 ? 11.519 -10.712 21.507 1.00 82.94 452 VAL A N 1
ATOM 3706 C CA . VAL A 1 452 ? 12.518 -11.104 20.502 1.00 82.94 452 VAL A CA 1
ATOM 3707 C C . VAL A 1 452 ? 11.904 -10.909 19.118 1.00 82.94 452 VAL A C 1
ATOM 3709 O O . VAL A 1 452 ? 10.756 -11.295 18.901 1.00 82.94 452 VAL A O 1
ATOM 3712 N N . LEU A 1 453 ? 12.629 -10.251 18.214 1.00 84.94 453 LEU A N 1
ATOM 3713 C CA . LEU A 1 453 ? 12.181 -10.059 16.835 1.00 84.94 453 LEU A CA 1
ATOM 3714 C C . LEU A 1 453 ? 12.586 -11.278 16.011 1.00 84.94 453 LEU A C 1
ATOM 3716 O O . LEU A 1 453 ? 13.756 -11.643 16.049 1.00 84.94 453 LEU A O 1
ATOM 3720 N N . VAL A 1 454 ? 11.643 -11.839 15.262 1.00 83.81 454 VAL A N 1
ATOM 3721 C CA . VAL A 1 454 ? 11.841 -13.035 14.435 1.00 83.81 454 VAL A CA 1
ATOM 3722 C C . VAL A 1 454 ? 11.544 -12.685 12.985 1.00 83.81 454 VAL A C 1
ATOM 3724 O O . VAL A 1 454 ? 10.464 -12.169 12.687 1.00 83.81 454 VAL A O 1
ATOM 3727 N N . ARG A 1 455 ? 12.523 -12.899 12.101 1.00 76.69 455 ARG A N 1
ATOM 3728 C CA . ARG A 1 455 ? 12.487 -12.449 10.693 1.00 76.69 455 ARG A CA 1
ATOM 3729 C C . ARG A 1 455 ? 12.869 -13.528 9.678 1.00 76.69 455 ARG A C 1
ATOM 3731 O O . ARG A 1 455 ? 12.655 -13.327 8.487 1.00 76.69 455 ARG A O 1
ATOM 3738 N N . GLU A 1 456 ? 13.441 -14.640 10.133 1.00 62.97 456 GLU A N 1
ATOM 3739 C CA . GLU A 1 456 ? 13.944 -15.729 9.290 1.00 62.97 456 GLU A CA 1
ATOM 3740 C C . GLU A 1 456 ? 13.220 -17.045 9.597 1.00 62.97 456 GLU A C 1
ATOM 3742 O O . GLU A 1 456 ? 12.601 -17.196 10.649 1.00 62.97 456 GLU A O 1
ATOM 3747 N N . LYS A 1 457 ? 13.285 -17.985 8.646 1.00 56.97 457 LYS A N 1
ATOM 3748 C CA . LYS A 1 457 ? 12.516 -19.243 8.625 1.00 56.97 457 LYS A CA 1
ATOM 3749 C C . LYS A 1 457 ? 12.951 -20.304 9.652 1.00 56.97 457 LYS A C 1
ATOM 3751 O O . LYS A 1 457 ? 12.251 -21.300 9.792 1.00 56.97 457 LYS A O 1
ATOM 3756 N N . ASP A 1 458 ? 14.051 -20.096 10.377 1.00 50.38 458 ASP A N 1
ATOM 3757 C CA . ASP A 1 458 ? 14.728 -21.146 11.164 1.00 50.38 458 ASP A CA 1
ATOM 3758 C C . ASP A 1 458 ? 14.583 -20.995 12.693 1.00 50.38 458 ASP A C 1
ATOM 3760 O O . ASP A 1 458 ? 15.389 -21.515 13.465 1.00 50.38 458 ASP A O 1
ATOM 3764 N N . GLU A 1 459 ? 13.562 -20.277 13.161 1.00 56.94 459 GLU A N 1
ATOM 3765 C CA . GLU A 1 459 ? 13.346 -20.025 14.588 1.00 56.94 459 GLU A CA 1
ATOM 3766 C C . GLU A 1 459 ? 12.115 -20.792 15.119 1.00 56.94 459 GLU A C 1
ATOM 3768 O O . GLU A 1 459 ? 11.029 -20.680 14.554 1.00 56.94 459 GLU A O 1
ATOM 3773 N N . ASP A 1 460 ? 12.282 -21.553 16.219 1.00 68.88 460 ASP A N 1
ATOM 3774 C CA . ASP A 1 460 ? 11.253 -22.356 16.927 1.00 68.88 460 ASP A CA 1
ATOM 3775 C C . ASP A 1 460 ? 10.133 -21.487 17.549 1.00 68.88 460 ASP A C 1
ATOM 3777 O O . ASP A 1 460 ? 9.937 -21.439 18.774 1.00 68.88 460 ASP A O 1
ATOM 3781 N N . VAL A 1 461 ? 9.407 -20.742 16.720 1.00 75.69 461 VAL A N 1
ATOM 3782 C CA . VAL A 1 461 ? 8.330 -19.854 17.149 1.00 75.69 461 VAL A CA 1
ATOM 3783 C C . VAL A 1 461 ? 6.984 -20.539 17.022 1.00 75.69 461 VAL A C 1
ATOM 3785 O O . VAL A 1 461 ? 6.607 -21.061 15.979 1.00 75.69 461 VAL A O 1
ATOM 3788 N N . ILE A 1 462 ? 6.215 -20.450 18.100 1.00 79.62 462 ILE A N 1
ATOM 3789 C CA . ILE A 1 462 ? 4.829 -20.888 18.167 1.00 79.62 462 ILE A CA 1
ATOM 3790 C C . ILE A 1 462 ? 3.937 -19.648 18.077 1.00 79.62 462 ILE A C 1
ATOM 3792 O O . ILE A 1 462 ? 4.048 -18.734 18.903 1.00 79.62 462 ILE A O 1
ATOM 3796 N N . VAL A 1 463 ? 3.049 -19.633 17.085 1.00 82.81 463 VAL A N 1
ATOM 3797 C CA . VAL A 1 463 ? 1.928 -18.688 16.972 1.00 82.81 463 VAL A CA 1
ATOM 3798 C C . VAL A 1 463 ? 0.634 -19.384 17.391 1.00 82.81 463 VAL A C 1
ATOM 3800 O O . VAL A 1 463 ? 0.533 -20.608 17.341 1.00 82.81 463 VAL A O 1
ATOM 3803 N N . ALA A 1 464 ? -0.337 -18.614 17.873 1.00 85.75 464 ALA A N 1
ATOM 3804 C CA . ALA A 1 464 ? -1.610 -19.160 18.335 1.00 85.75 464 ALA A CA 1
ATOM 3805 C C . ALA A 1 464 ? -2.527 -19.561 17.163 1.00 85.75 464 ALA A C 1
ATOM 3807 O O . ALA A 1 464 ? -2.373 -19.069 16.045 1.00 85.75 464 ALA A O 1
ATOM 3808 N N . GLY A 1 465 ? -3.527 -20.403 17.454 1.00 85.44 465 GLY A N 1
ATOM 3809 C CA . GLY A 1 465 ? -4.603 -20.768 16.524 1.00 85.44 465 GLY A CA 1
ATOM 3810 C C . GLY A 1 465 ? -5.374 -19.578 15.952 1.00 85.44 465 GLY A C 1
ATOM 3811 O O . GLY A 1 465 ? -5.291 -18.461 16.467 1.00 85.44 465 GLY A O 1
ATOM 3812 N N . SER A 1 466 ? -6.157 -19.824 14.900 1.00 90.56 466 SER A N 1
ATOM 3813 C CA . SER A 1 466 ? -6.953 -18.805 14.203 1.00 90.56 466 SER A CA 1
ATOM 3814 C C . SER A 1 466 ? -8.448 -18.929 14.492 1.00 90.56 466 SER A C 1
ATOM 3816 O O . SER A 1 466 ? -8.977 -20.029 14.633 1.00 90.56 466 SER A O 1
ATOM 3818 N N . HIS A 1 467 ? -9.153 -17.797 14.552 1.00 91.25 467 HIS A N 1
ATOM 3819 C CA . HIS A 1 467 ? -10.622 -17.781 14.544 1.00 91.25 467 HIS A CA 1
ATOM 3820 C C . HIS A 1 467 ? -11.196 -18.178 13.184 1.00 91.25 467 HIS A C 1
ATOM 3822 O O . HIS A 1 467 ? -12.381 -18.497 13.079 1.00 91.25 467 HIS A O 1
ATOM 3828 N N . ASN A 1 468 ? -10.378 -18.096 12.140 1.00 90.00 468 ASN A N 1
ATOM 3829 C CA . ASN A 1 468 ? -10.732 -18.523 10.809 1.00 90.00 468 ASN A CA 1
ATOM 3830 C C . ASN A 1 468 ? -10.521 -20.042 10.685 1.00 90.00 468 ASN A C 1
ATOM 3832 O O . ASN A 1 468 ? -9.407 -20.499 10.929 1.00 90.00 468 ASN A O 1
ATOM 3836 N N . PRO A 1 469 ? -11.541 -20.829 10.292 1.00 86.19 469 PRO A N 1
ATOM 3837 C CA . PRO A 1 469 ? -11.421 -22.287 10.183 1.00 86.19 469 PRO A CA 1
ATOM 3838 C C . PRO A 1 469 ? -10.273 -22.778 9.292 1.00 86.19 469 PRO A C 1
ATOM 3840 O O . PRO A 1 469 ? -9.651 -23.785 9.600 1.00 86.19 469 PRO A O 1
ATOM 3843 N N . ALA A 1 470 ? -9.977 -22.058 8.211 1.00 82.88 470 ALA A N 1
ATOM 3844 C CA . ALA A 1 470 ? -8.863 -22.341 7.308 1.00 82.88 470 ALA A CA 1
ATOM 3845 C C . ALA A 1 470 ? -7.521 -21.757 7.779 1.00 82.88 470 ALA A C 1
ATOM 3847 O O . ALA A 1 470 ? -6.545 -21.782 7.030 1.00 82.88 470 ALA A O 1
ATOM 3848 N N . GLY A 1 471 ? -7.474 -21.185 8.984 1.00 84.06 471 GLY A N 1
ATOM 3849 C CA . GLY A 1 471 ? -6.244 -20.662 9.542 1.00 84.06 471 GLY A CA 1
ATOM 3850 C C . GLY A 1 471 ? -5.877 -19.247 9.124 1.00 84.06 471 GLY A C 1
ATOM 3851 O O . GLY A 1 471 ? -6.690 -18.472 8.615 1.00 84.06 471 GLY A O 1
ATOM 3852 N N . HIS A 1 472 ? -4.604 -18.921 9.309 1.00 77.00 472 HIS A N 1
ATOM 3853 C CA . HIS A 1 472 ? -3.959 -17.782 8.665 1.00 77.00 472 HIS A CA 1
ATOM 3854 C C . HIS A 1 472 ? -2.765 -18.280 7.850 1.00 77.00 472 HIS A C 1
ATOM 3856 O O . HIS A 1 472 ? -2.196 -19.336 8.120 1.00 77.00 472 HIS A O 1
ATOM 3862 N N . TYR A 1 473 ? -2.399 -17.528 6.818 1.00 71.31 473 TYR A N 1
ATOM 3863 C CA . TYR A 1 473 ? -1.223 -17.843 6.025 1.00 71.31 473 TYR A CA 1
ATOM 3864 C C . TYR A 1 473 ? 0.021 -17.346 6.778 1.00 71.31 473 TYR A C 1
ATOM 3866 O O . TYR A 1 473 ? -0.052 -16.371 7.523 1.00 71.31 473 TYR A O 1
ATOM 3874 N N . ASN A 1 474 ? 1.155 -18.028 6.632 1.00 67.62 474 ASN A N 1
ATOM 3875 C CA . ASN A 1 474 ? 2.394 -17.637 7.296 1.00 67.62 474 ASN A CA 1
ATOM 3876 C C . ASN A 1 474 ? 3.588 -17.922 6.378 1.00 67.62 474 ASN A C 1
ATOM 3878 O O . ASN A 1 474 ? 3.865 -19.075 6.055 1.00 67.62 474 ASN A O 1
ATOM 3882 N N . ASP A 1 475 ? 4.300 -16.874 5.956 1.00 61.06 475 ASP A N 1
ATOM 3883 C CA . ASP A 1 475 ? 5.479 -17.007 5.079 1.00 61.06 475 ASP A CA 1
ATOM 3884 C C . ASP A 1 475 ? 6.726 -17.560 5.773 1.00 61.06 475 ASP A C 1
ATOM 3886 O O . ASP A 1 475 ? 7.693 -17.946 5.106 1.00 61.06 475 ASP A O 1
ATOM 3890 N N . ILE A 1 476 ? 6.738 -17.537 7.105 1.00 58.91 476 ILE A N 1
ATOM 3891 C CA . ILE A 1 476 ? 7.920 -17.806 7.922 1.00 58.91 476 ILE A CA 1
ATOM 3892 C C . ILE A 1 476 ? 7.869 -19.212 8.535 1.00 58.91 476 ILE A C 1
ATOM 3894 O O . ILE A 1 476 ? 8.923 -19.796 8.763 1.00 58.91 476 ILE A O 1
ATOM 3898 N N . ILE A 1 477 ? 6.684 -19.802 8.732 1.00 57.09 477 ILE A N 1
ATOM 3899 C CA . ILE A 1 477 ? 6.509 -21.094 9.422 1.00 57.09 477 ILE A CA 1
ATOM 3900 C C . ILE A 1 477 ? 6.102 -22.202 8.428 1.00 57.09 477 ILE A C 1
ATOM 3902 O O . ILE A 1 477 ? 5.094 -22.085 7.735 1.00 57.09 477 ILE A O 1
ATOM 3906 N N . HIS A 1 478 ? 6.866 -23.302 8.355 1.00 40.00 478 HIS A N 1
ATOM 3907 C CA . HIS A 1 478 ? 6.571 -24.457 7.488 1.00 40.00 478 HIS A CA 1
ATOM 3908 C C . HIS A 1 478 ? 5.550 -25.448 8.103 1.00 40.00 478 HIS A C 1
ATOM 3910 O O . HIS A 1 478 ? 5.694 -25.862 9.254 1.00 40.00 478 HIS A O 1
ATOM 3916 N N . GLY A 1 479 ? 4.592 -25.920 7.284 1.00 36.75 479 GLY A N 1
ATOM 3917 C CA . GLY A 1 479 ? 3.719 -27.086 7.540 1.00 36.75 479 GLY A CA 1
ATOM 3918 C C . GLY A 1 479 ? 2.209 -26.783 7.534 1.00 36.75 479 GLY A C 1
ATOM 3919 O O . GLY A 1 479 ? 1.804 -25.670 7.853 1.00 36.75 479 GLY A O 1
ATOM 3920 N N . GLU A 1 480 ? 1.361 -27.778 7.216 1.00 35.50 480 GLU A N 1
ATOM 3921 C CA . GLU A 1 480 ? -0.121 -27.689 7.315 1.00 35.50 480 GLU A CA 1
ATOM 3922 C C . GLU A 1 480 ? -0.590 -27.278 8.732 1.00 35.50 480 GLU A C 1
ATOM 3924 O O . GLU A 1 480 ? -1.628 -26.646 8.919 1.00 35.50 480 GLU A O 1
ATOM 3929 N N . SER A 1 481 ? 0.230 -27.563 9.744 1.00 39.03 481 SER A N 1
ATOM 3930 C CA . SER A 1 481 ? 0.050 -27.199 11.153 1.00 39.03 481 SER A CA 1
ATOM 3931 C C . SER A 1 481 ? 0.255 -25.709 11.460 1.00 39.03 481 SER A C 1
ATOM 3933 O O . SER A 1 481 ? -0.349 -25.207 12.405 1.00 39.03 481 SER A O 1
ATOM 3935 N N . GLY A 1 482 ? 1.056 -24.988 10.664 1.00 38.59 482 GLY A N 1
ATOM 3936 C CA . GLY A 1 482 ? 1.217 -23.531 10.772 1.00 38.59 482 GLY A CA 1
ATOM 3937 C C . GLY A 1 482 ? -0.013 -22.764 10.280 1.00 38.59 482 GLY A C 1
ATOM 3938 O O . GLY A 1 482 ? -0.269 -21.657 10.739 1.00 38.59 482 GLY A O 1
ATOM 3939 N N . GLN A 1 483 ? -0.812 -23.387 9.407 1.00 41.69 483 GLN A N 1
ATOM 3940 C CA . GLN A 1 483 ? -2.103 -22.858 8.972 1.00 41.69 483 GLN A CA 1
ATOM 3941 C C . GLN A 1 483 ? -3.170 -23.108 10.050 1.00 41.69 483 GLN A C 1
ATOM 3943 O O . GLN A 1 483 ? -3.899 -22.193 10.411 1.00 41.69 483 GLN A O 1
ATOM 3948 N N . ASN A 1 484 ? -3.191 -24.289 10.676 1.00 40.06 484 ASN A N 1
ATOM 3949 C CA . ASN A 1 484 ? -4.194 -24.642 11.696 1.00 40.06 484 ASN A CA 1
ATOM 3950 C C . ASN A 1 484 ? -3.850 -24.199 13.137 1.00 40.06 484 ASN A C 1
ATOM 3952 O O . ASN A 1 484 ? -4.687 -24.316 14.031 1.00 40.06 484 ASN A O 1
ATOM 3956 N N . GLY A 1 485 ? -2.640 -23.680 13.374 1.00 39.84 485 GLY A N 1
ATOM 3957 C CA . GLY A 1 485 ? -2.158 -23.220 14.681 1.00 39.84 485 GLY A CA 1
ATOM 3958 C C . GLY A 1 485 ? -2.076 -24.309 15.753 1.00 39.84 485 GLY A C 1
ATOM 3959 O O . GLY A 1 485 ? -2.377 -24.060 16.922 1.00 39.84 485 GLY A O 1
ATOM 3960 N N . GLU A 1 486 ? -1.658 -25.517 15.371 1.00 32.72 486 GLU A N 1
ATOM 3961 C CA . GLU A 1 486 ? -1.351 -26.567 16.342 1.00 32.72 486 GLU A CA 1
ATOM 3962 C C . GLU A 1 486 ? 0.024 -26.340 16.984 1.00 32.72 486 GLU A C 1
ATOM 3964 O O . GLU A 1 486 ? 1.019 -26.031 16.327 1.00 32.72 486 GLU A O 1
ATOM 3969 N N . SER A 1 487 ? 0.078 -26.501 18.306 1.00 32.22 487 SER A N 1
ATOM 3970 C CA . SER A 1 487 ? 1.300 -26.370 19.095 1.00 32.22 487 SER A CA 1
ATOM 3971 C C . SER A 1 487 ? 2.260 -27.523 18.792 1.00 32.22 487 SER A C 1
ATOM 3973 O O . SER A 1 487 ? 1.926 -28.692 18.981 1.00 32.22 487 SER A O 1
ATOM 3975 N N . TYR A 1 488 ? 3.488 -27.199 18.379 1.00 34.88 488 TYR A N 1
ATOM 3976 C CA . TYR A 1 488 ? 4.531 -28.200 18.178 1.00 34.88 488 TYR A CA 1
ATOM 3977 C C . TYR A 1 488 ? 4.863 -28.915 19.499 1.00 34.88 488 TYR A C 1
ATOM 3979 O O . TYR A 1 488 ? 5.333 -28.314 20.468 1.00 34.88 488 TYR A O 1
ATOM 3987 N N . LYS A 1 489 ? 4.682 -30.235 19.507 1.00 27.92 489 LYS A N 1
ATOM 3988 C CA . LYS A 1 489 ? 5.509 -31.164 20.280 1.00 27.92 489 LYS A CA 1
ATOM 3989 C C . LYS A 1 489 ? 6.149 -32.111 19.283 1.00 27.92 489 LYS A C 1
ATOM 3991 O O . LYS A 1 489 ? 5.449 -32.945 18.718 1.00 27.92 489 LYS A O 1
ATOM 3996 N N . LEU A 1 490 ? 7.462 -32.026 19.116 1.00 27.69 490 LEU A N 1
ATOM 3997 C CA . LEU A 1 490 ? 8.229 -33.133 18.564 1.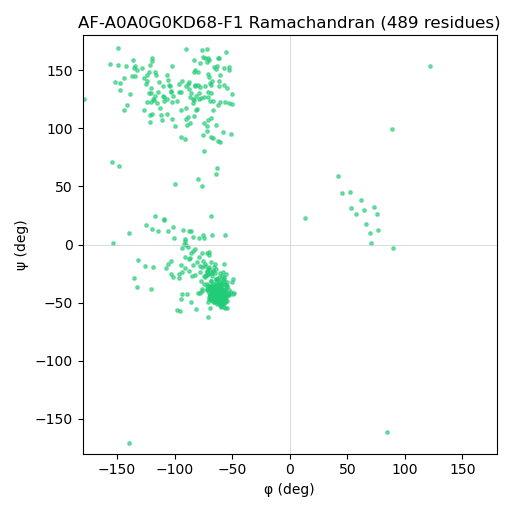00 27.69 490 LEU A CA 1
ATOM 3998 C C . LEU A 1 490 ? 9.356 -33.494 19.531 1.00 27.69 490 LEU A C 1
ATOM 4000 O O . LEU A 1 490 ? 9.922 -32.637 20.207 1.00 27.69 490 LEU A O 1
ATOM 4004 N N . SER A 1 491 ? 9.496 -34.809 19.652 1.00 28.69 491 SER A N 1
ATOM 4005 C CA . SER A 1 491 ? 10.225 -35.637 20.615 1.00 28.69 491 SER A CA 1
ATOM 4006 C C . SER A 1 491 ? 11.699 -35.324 20.788 1.00 28.69 491 SER A C 1
ATOM 4008 O O . SER A 1 491 ? 12.346 -35.101 19.741 1.00 28.69 491 SER A O 1
#

Sequence (491 aa):
EKYHVLPNTLQFSTGFMLGVGSELRKTEQEALDRFLGIVGLKDKGITFQEFQNFAESWNQEIGSLLTLALHYQSIYPEGLPLLGNIIESMIKGTYAAKRYDLTNGLTREQLKPMIRARNNAEKIRLLNLWRGKFPHFNTVLETKREHNEIDRASLQHELRVRLSEEGHFHFDQLFRLEELSNLSYDQRKLVIKVLGNYLSSEKEPVNFGQFRQELASSLSSEHITQLIALSQFFKTMFFDRKSPTEIYSSLDRLISNIKDKWPELYNLELVSLDMDQFIRDQLNRILEQEEEVESQRHTYLTFYTDHPKTLLEIGKYPVSSSCQNFESTGELNKALLGYVFDSHIKALCIVELSSRLDLPDDVLNSAKVEIDEGKNKVKIELPSGEIYEAGFSRPKARKIIMLGTFYREQPTLVIEPLYSRDIDRQLAENLMEEAIKKMRDAIIWRGYIKFVLVREKDEDVIVAGSHNPAGHYNDIIHGESGQNGESYKLS

Secondary structure (DSSP, 8-state):
-TT---TT-S---HHHHHHHHHHHHHHHHHHHHHHHHHTT-GGG---HHHHHHHHHTTTTTHHHHHHHHHHHHHH-GGGHHHHHHHHHHHHTT-HHHHHT-TTSHHHHHHTTTT---SSHHHHHHHHHHHH----EEEEEEEEEE------HHHHHHHHHHHHHTSS--HHHHHTTSHHHHT--HHHHHHHHHHHHTTTSSS-----HHHHHHHHTTTS-HHHHHHHHHHHHHHHHHHTS---HHHHHHHHHHHHHHHHHH-HHHHTSHIIIIIIIIHHHHHHHHHHH----EEEEEEEEEEEEE--HHHHHHHHHPPPTT-S--SSSSSGGGGGHHHHHH-TTEEEEEEEEBSS---S-HHHHHHSEEEEETTTTEEEEE-TTS-EEEEEBPSPSEEEEEEEEEETTS-EEEEEPPPEESSS-HHHHHHHHHHHHHHHHHHHHTTTS--PEEE-STTS-EEEPP-SSTT----SSS-SHHHHHTPPP---

Radius of gyration: 34.62 Å; Cα contacts (8 Å, |Δi|>4): 667; chains: 1; bounding box: 85×60×102 Å

pLDDT: mean 80.5, std 15.68, range [27.69, 96.38]

Solvent-accessible surface area (backbone atoms only — not comparable to full-atom values): 27630 Å² total; per-residue (Å²): 112,100,79,73,73,62,99,82,65,92,73,81,54,71,67,56,56,52,50,53,54,52,52,49,54,50,51,53,50,54,53,48,53,51,52,26,54,62,39,73,42,69,89,68,76,79,49,68,67,45,51,48,56,40,44,58,36,44,69,72,48,55,62,57,55,49,52,51,33,57,47,18,68,74,80,37,57,81,51,34,63,57,53,26,51,51,50,53,21,55,52,70,72,41,39,70,60,62,38,64,32,67,86,40,68,63,41,38,54,24,38,41,64,56,56,72,45,96,45,71,68,56,23,53,50,40,50,52,56,69,72,43,38,63,73,36,52,46,74,44,77,44,68,43,70,64,72,76,62,76,41,68,65,54,58,52,46,52,52,33,47,61,69,71,73,82,67,65,69,48,76,59,52,53,45,71,38,74,68,46,50,73,48,51,72,68,52,49,52,47,53,51,49,57,52,43,41,55,66,50,93,69,79,71,92,81,57,66,69,59,54,48,63,74,37,56,89,68,41,55,76,63,58,54,49,52,56,49,50,53,27,51,47,42,38,44,73,70,68,46,94,64,52,69,69,57,48,52,55,50,49,51,54,50,51,54,48,32,55,74,76,37,49,73,61,36,72,36,58,54,40,44,44,63,46,50,47,47,48,46,55,54,44,45,55,62,71,67,54,71,82,59,64,55,64,46,74,44,46,36,42,30,31,42,43,70,49,55,70,61,50,51,52,69,35,50,48,68,44,100,84,52,94,62,41,43,69,49,101,47,77,64,41,58,15,50,55,12,58,41,52,31,62,29,36,34,37,42,31,32,24,42,44,75,52,86,72,98,63,58,45,69,59,60,54,66,30,52,74,48,76,41,74,42,73,33,33,37,40,40,35,36,90,87,68,51,75,47,77,33,45,43,50,74,71,34,28,38,28,47,36,30,43,25,21,34,85,90,66,47,30,26,38,39,40,47,74,84,46,59,45,103,55,60,66,68,59,51,51,56,58,49,49,56,42,50,49,53,52,47,43,68,45,31,73,73,71,74,48,74,66,46,81,41,77,64,69,86,62,75,64,46,54,55,54,43,88,26,90,62,2,28,79,59,97,53,55,86,58,79,46,52,26,58,23,60,81,89,81,81,134

Nearest PDB structures (foldseek):
  3bj7-assembly2_C  TM=4.540E-01  e=1.639E-01  Mus musculus
  2q4v-assembly1_B  TM=4.444E-01  e=2.501E-01  Homo sapiens
  3bj8-assembly2_D  TM=4.011E-01  e=3.018E-01  Mus musculus
  2fxf-assembly1_B  TM=3.983E-01  e=3.163E-01  Homo sapiens
  2b5g-assembly1_A  TM=2.966E-01  e=2.748E-01  Homo sapiens

Foldseek 3Di:
DVVPDDPPDPDDDPVRVVVVVVVVVVVLVVVVCVLCVLLVNNPVPQDSVLVVVLCLLLVNCSVVLSLLSNLCVPQNVLCSPLSSVCSSCSSVVNQVVQLCPCVDPQSVVQCVLQQPFPDDVSSVVSLVLLQFWLKAKDKDFDFPQPPPPPPLVVLLVVLLVVPPDDDDPLLVLVCVPPLNVPDDPVLSVLLCCLLCQLSDPDHDDDDLVVNCVNCVVRDDPLVSVLSNLNSVLSCCSRPNPDDLVVNLVSLVVSLVSCVVRPVVVCPRCVNVPSRNPPSVVVSCVSVVPDRPRPGDIWMKMKIKDLALSLLVLVQCDDLPPDPRHLSDSDPQVLQSSQQNRHSFKIKTFIKIWPDDDPDDSVQQSQWDWDASSSNQKIWTQTPVRDIDITHIDRTQKIWMWGWWAADVGAIEIEIEDMRGHPDDPVVVVVSVVVSVVSSQCVCPVVPGHHYDYHYAQPGRIQRGAGPRCQAHDDPRYDDSCNRGRDDDDDD

Mean predicted aligned error: 15.91 Å